Protein AF-A0A418B1S3-F1 (afdb_monomer)

Solvent-accessible surface area (backbone atoms only — not comparable to full-atom values): 30647 Å² total; per-residue (Å²): 136,88,80,86,70,78,83,89,77,89,82,91,58,56,48,49,76,51,78,49,74,59,95,94,42,30,37,37,38,40,38,38,47,41,55,54,26,76,56,85,16,30,67,51,68,42,24,42,28,67,64,32,12,62,74,69,73,47,68,64,76,55,53,83,74,61,44,93,49,34,58,40,16,56,63,30,40,48,66,65,37,50,54,45,34,52,50,41,44,49,49,24,54,52,18,51,56,52,48,57,52,51,48,60,69,54,83,49,76,37,31,34,39,39,35,46,49,45,65,86,81,29,39,52,85,90,66,40,62,61,58,58,48,39,69,75,43,62,35,43,37,35,41,18,30,64,66,65,46,76,47,79,48,72,46,98,87,63,31,35,38,36,37,59,14,63,82,65,86,84,68,68,87,62,71,96,81,60,83,79,78,73,69,59,90,82,48,72,62,54,29,48,49,76,45,23,37,54,55,38,32,54,43,50,32,54,50,25,64,74,66,61,60,82,58,45,78,43,28,26,48,83,31,78,61,48,25,43,16,76,78,33,30,69,57,51,44,42,62,72,43,51,64,48,50,52,44,82,56,38,39,76,40,38,30,46,38,37,62,20,36,22,21,50,8,34,53,20,35,57,24,58,44,28,81,99,56,49,34,82,52,91,46,61,69,52,42,56,50,29,45,49,46,22,47,44,40,60,40,69,45,74,38,92,43,83,47,19,55,39,34,91,54,57,50,47,78,49,79,47,76,58,97,91,30,31,40,32,39,40,30,33,34,41,42,51,22,65,56,74,12,29,57,40,32,35,22,17,23,67,39,35,18,71,78,71,71,46,66,70,74,60,55,76,73,63,47,88,47,35,62,45,12,43,71,31,38,49,67,55,29,50,52,45,35,53,54,42,41,50,42,26,54,48,20,56,52,53,51,43,53,53,35,68,72,54,82,56,67,39,34,32,38,38,18,13,56,50,48,85,84,25,34,51,76,70,61,24,47,55,54,49,47,42,37,63,74,37,52,31,51,35,40,37,17,15,78,59,26,20,46,38,35,30,41,31,81,68,24,31,32,40,34,41,54,23,12,50,28,91,53,74,44,40,87,69,84,82,50,71,79,90,51,41,34,52,77,46,50,64,34,67,44,34,54,36,46,73,46,79,48,78,54,88,55,35,41,36,45,31,36,36,24,36,21,86,64,46,41,67,34,28,93,40,69,86,63,38,41,86,45,57,77,30,68,31,40,29,37,36,40,36,67,56,19,72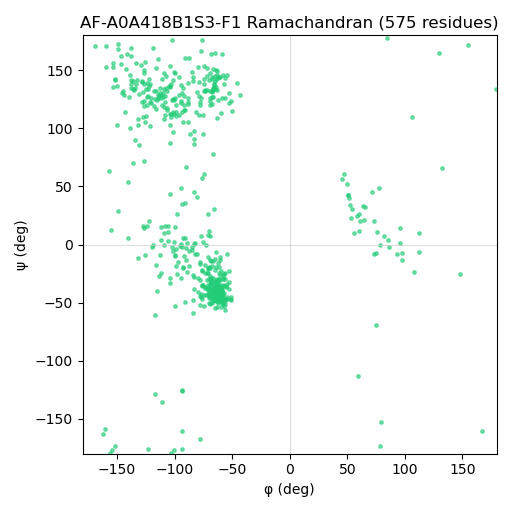,82,38,81,47,46,73,41,93,74,43,41,62,60,74,58,23,52,76,75,67,90,78,87,80,82,76,84,81,79,83,130

pLDDT: mean 86.01, std 16.71, range [24.7, 98.94]

Structure (mmCIF, N/CA/C/O backbone):
data_AF-A0A418B1S3-F1
#
_entry.id   AF-A0A418B1S3-F1
#
loop_
_atom_site.group_PDB
_atom_site.id
_atom_site.type_symbol
_atom_site.label_atom_id
_atom_site.label_alt_id
_atom_site.label_comp_id
_atom_site.label_asym_id
_atom_site.label_entity_id
_atom_site.label_seq_id
_atom_site.pdbx_PDB_ins_code
_atom_site.Cartn_x
_atom_site.Cartn_y
_atom_site.Cartn_z
_atom_site.occupancy
_atom_site.B_iso_or_equiv
_atom_site.auth_seq_id
_atom_site.auth_comp_id
_atom_site.auth_asym_id
_atom_site.auth_atom_id
_atom_site.pdbx_PDB_model_num
ATOM 1 N N . MET A 1 1 ? -13.939 -32.930 -26.003 1.00 35.38 1 MET A N 1
ATOM 2 C CA . MET A 1 1 ? -13.667 -31.623 -25.371 1.00 35.38 1 MET A CA 1
ATOM 3 C C . MET A 1 1 ? -12.279 -31.192 -25.834 1.00 35.38 1 MET A C 1
ATOM 5 O O . MET A 1 1 ? -11.296 -31.741 -25.361 1.00 35.38 1 MET A O 1
ATOM 9 N N . HIS A 1 2 ? -12.193 -30.362 -26.878 1.00 29.70 2 HIS A N 1
ATOM 10 C CA . HIS A 1 2 ? -10.916 -29.920 -27.451 1.00 29.70 2 HIS A CA 1
ATOM 11 C C . HIS A 1 2 ? -10.320 -28.805 -26.584 1.00 29.70 2 HIS A C 1
ATOM 13 O O . HIS A 1 2 ? -10.861 -27.706 -26.534 1.00 29.70 2 HIS A O 1
ATOM 19 N 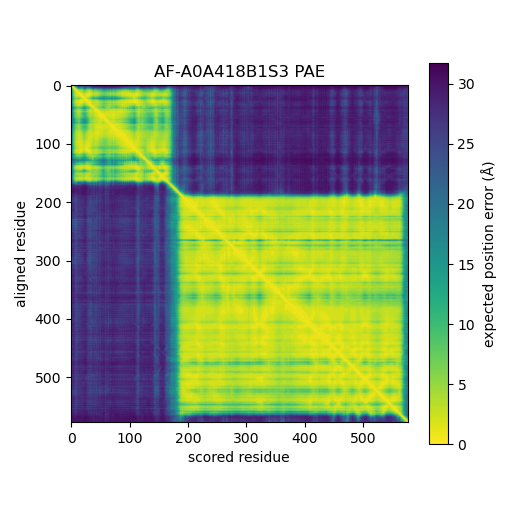N . LEU A 1 3 ? -9.210 -29.095 -25.905 1.00 38.97 3 LEU A N 1
ATOM 20 C CA . LEU A 1 3 ? -8.346 -28.093 -25.286 1.00 38.97 3 LEU A CA 1
ATOM 21 C C . LEU A 1 3 ? -7.400 -27.552 -26.364 1.00 38.97 3 LEU A C 1
ATOM 23 O O . LEU A 1 3 ? -6.381 -28.170 -26.655 1.00 38.97 3 LEU A O 1
ATOM 27 N N . THR A 1 4 ? -7.706 -26.405 -26.965 1.00 45.50 4 THR A N 1
ATOM 28 C CA . THR A 1 4 ? -6.706 -25.634 -27.723 1.00 45.50 4 THR A CA 1
ATOM 29 C C . THR A 1 4 ? -6.016 -24.656 -26.775 1.00 45.50 4 THR A C 1
ATOM 31 O O . THR A 1 4 ? -6.210 -23.444 -26.851 1.00 45.50 4 THR A O 1
ATOM 34 N N . GLY A 1 5 ? -5.250 -25.190 -25.824 1.00 42.31 5 GLY A N 1
ATOM 35 C CA . GLY A 1 5 ? -4.327 -24.395 -25.018 1.00 42.31 5 GLY A CA 1
ATOM 36 C C . GLY A 1 5 ? -3.081 -24.097 -25.846 1.00 42.31 5 GLY A C 1
ATOM 37 O O . GLY A 1 5 ? -2.436 -25.022 -26.335 1.00 42.31 5 GLY A O 1
ATOM 38 N N . ARG A 1 6 ? -2.734 -22.819 -26.033 1.00 52.69 6 ARG A N 1
ATOM 39 C CA . ARG A 1 6 ? -1.417 -22.460 -26.579 1.00 52.69 6 ARG A CA 1
ATOM 40 C C . ARG A 1 6 ? -0.350 -23.031 -25.643 1.00 52.69 6 ARG A C 1
ATOM 42 O O . ARG A 1 6 ? -0.403 -22.782 -24.439 1.00 52.69 6 ARG A O 1
ATOM 49 N N . VAL A 1 7 ? 0.587 -23.801 -26.191 1.00 55.94 7 VAL A N 1
ATOM 50 C CA . VAL A 1 7 ? 1.752 -24.314 -25.460 1.00 55.94 7 VAL A CA 1
ATOM 51 C C . VAL A 1 7 ? 2.545 -23.109 -24.946 1.00 55.94 7 VAL A C 1
ATOM 53 O O . VAL A 1 7 ? 3.051 -22.328 -25.745 1.00 55.94 7 VAL A O 1
ATOM 56 N N . ARG A 1 8 ? 2.586 -22.918 -23.621 1.00 59.59 8 ARG A N 1
ATOM 57 C CA . ARG A 1 8 ? 3.273 -21.785 -22.968 1.00 59.59 8 ARG A CA 1
ATOM 58 C C . ARG A 1 8 ? 4.754 -22.052 -22.681 1.00 59.59 8 ARG A C 1
ATOM 60 O O . ARG A 1 8 ? 5.495 -21.105 -22.474 1.00 59.59 8 ARG A O 1
ATOM 67 N N . TRP A 1 9 ? 5.171 -23.318 -22.682 1.00 69.06 9 TRP A N 1
ATOM 68 C CA . TRP A 1 9 ? 6.545 -23.745 -22.411 1.00 69.06 9 TRP A CA 1
ATOM 69 C C . TRP A 1 9 ? 7.106 -24.517 -23.598 1.00 69.06 9 TRP A C 1
ATOM 71 O O . TRP A 1 9 ? 6.534 -25.527 -24.008 1.00 69.06 9 TRP A O 1
ATOM 81 N N . VAL A 1 10 ? 8.221 -24.039 -24.146 1.00 71.00 10 VAL A N 1
ATOM 82 C CA . VAL A 1 10 ? 8.888 -24.637 -25.303 1.00 71.00 10 VAL A CA 1
ATOM 83 C C . VAL A 1 10 ? 10.375 -24.773 -24.987 1.00 71.00 10 VAL A C 1
ATOM 85 O O . VAL A 1 10 ? 11.113 -23.801 -25.020 1.00 71.00 10 VAL A O 1
ATOM 88 N N . LEU A 1 11 ? 10.803 -25.993 -24.674 1.00 81.69 11 LEU A N 1
ATOM 89 C CA . LEU A 1 11 ? 12.201 -26.419 -24.630 1.00 81.69 11 LEU A CA 1
ATOM 90 C C . LEU A 1 11 ? 12.220 -27.817 -25.247 1.00 81.69 11 LEU A C 1
ATOM 92 O O . LEU A 1 11 ? 11.751 -28.771 -24.630 1.00 81.69 11 LEU A O 1
ATOM 96 N N . ARG A 1 12 ? 12.609 -27.908 -26.521 1.00 83.56 12 ARG A N 1
ATOM 97 C CA . ARG A 1 12 ? 12.376 -29.120 -27.330 1.00 83.56 12 ARG A CA 1
ATOM 98 C C . ARG A 1 12 ? 13.558 -30.083 -27.329 1.00 83.56 12 ARG A C 1
ATOM 100 O O . ARG A 1 12 ? 13.355 -31.274 -27.528 1.00 83.56 12 ARG A O 1
ATOM 107 N N . ASP A 1 13 ? 14.760 -29.547 -27.164 1.00 87.19 13 ASP A N 1
ATOM 108 C CA . ASP A 1 13 ? 16.037 -30.249 -27.283 1.00 87.19 13 ASP A CA 1
ATOM 109 C C . ASP A 1 13 ? 17.158 -29.325 -26.756 1.00 87.19 13 ASP A C 1
ATOM 111 O O . ASP A 1 13 ? 16.921 -28.131 -26.546 1.00 87.19 13 ASP A O 1
ATOM 115 N N . HIS A 1 14 ? 18.381 -29.841 -26.605 1.00 85.56 14 HIS A N 1
ATOM 116 C CA . HIS A 1 14 ? 19.587 -29.053 -26.298 1.00 85.56 14 HIS A CA 1
ATOM 117 C C . HIS A 1 14 ? 19.960 -28.070 -27.426 1.00 85.56 14 HIS A C 1
ATOM 119 O O . HIS A 1 14 ? 20.775 -27.168 -27.232 1.00 85.56 14 HIS A O 1
ATOM 125 N N . TYR A 1 15 ? 19.337 -28.219 -28.599 1.00 92.00 15 TYR A N 1
ATOM 126 C CA . TYR A 1 15 ? 19.329 -27.227 -29.664 1.00 92.00 15 TYR A CA 1
ATOM 127 C C . TYR A 1 15 ? 18.011 -27.224 -30.435 1.00 92.00 15 TYR A C 1
ATOM 129 O O . TYR A 1 15 ? 17.570 -28.261 -30.936 1.00 92.00 15 TYR A O 1
ATOM 137 N N . TYR A 1 16 ? 17.412 -26.050 -30.624 1.00 93.69 16 TYR A N 1
ATOM 138 C CA . TYR A 1 16 ? 16.262 -25.898 -31.514 1.00 93.69 16 TYR A CA 1
ATOM 139 C C . TYR A 1 16 ? 16.145 -24.477 -32.067 1.00 93.69 16 TYR A C 1
ATOM 141 O O . TYR A 1 16 ? 16.609 -23.507 -31.467 1.00 93.69 16 TYR A O 1
ATOM 149 N N . VAL A 1 17 ? 15.481 -24.362 -33.219 1.00 93.50 17 VAL A N 1
ATOM 150 C CA . VAL A 1 17 ? 15.200 -23.079 -33.871 1.00 93.50 17 VAL A CA 1
ATOM 151 C C . VAL A 1 17 ? 13.710 -22.797 -33.816 1.00 93.50 17 VAL A C 1
ATOM 153 O O . VAL A 1 17 ? 12.908 -23.633 -34.240 1.00 93.50 17 VAL A O 1
ATOM 156 N N . ASP A 1 18 ? 13.346 -21.610 -33.351 1.00 93.00 18 ASP A N 1
ATOM 157 C CA . ASP A 1 18 ? 12.011 -21.062 -33.561 1.00 93.00 18 ASP A CA 1
ATOM 158 C C . ASP A 1 18 ? 12.063 -19.990 -34.641 1.00 93.00 18 ASP A C 1
ATOM 160 O O . ASP A 1 18 ? 12.964 -19.156 -34.681 1.00 93.00 18 ASP A O 1
ATOM 164 N N . ARG A 1 19 ? 11.091 -20.044 -35.550 1.00 93.12 19 ARG A N 1
ATOM 165 C CA . ARG A 1 19 ? 11.013 -19.144 -36.699 1.00 93.12 19 ARG A CA 1
ATOM 166 C C . ARG A 1 19 ? 9.710 -18.381 -36.643 1.00 93.12 19 ARG A C 1
ATOM 168 O O . ARG A 1 19 ? 8.637 -18.981 -36.560 1.00 93.12 19 ARG A O 1
ATOM 175 N N . VAL A 1 20 ? 9.805 -17.062 -36.702 1.00 89.75 20 VAL A N 1
ATOM 176 C CA . VAL A 1 20 ? 8.661 -16.156 -36.642 1.00 89.75 20 VAL A CA 1
ATOM 177 C C . VAL A 1 20 ? 8.690 -15.274 -37.877 1.00 89.75 20 VAL A C 1
ATOM 179 O O . VAL A 1 20 ? 9.692 -14.631 -38.156 1.00 89.75 20 VAL A O 1
ATOM 182 N N . ALA A 1 21 ? 7.591 -15.222 -38.626 1.00 91.31 21 ALA A N 1
ATOM 183 C CA . ALA A 1 21 ? 7.465 -14.338 -39.778 1.00 91.31 21 ALA A CA 1
ATOM 184 C C . ALA A 1 21 ? 6.146 -13.568 -39.714 1.00 91.31 21 ALA A C 1
ATOM 186 O O . ALA A 1 21 ? 5.081 -14.161 -39.526 1.00 91.31 21 ALA A O 1
ATOM 187 N N . LYS A 1 22 ? 6.209 -12.242 -39.864 1.00 85.12 22 LYS A N 1
ATOM 188 C CA . LYS A 1 22 ? 5.031 -11.369 -39.873 1.00 85.12 22 LYS A CA 1
ATOM 189 C C . LYS A 1 22 ? 5.314 -10.101 -40.680 1.00 85.12 22 LYS A C 1
ATOM 191 O O . LYS A 1 22 ? 6.369 -9.500 -40.533 1.00 85.12 22 LYS A O 1
ATOM 196 N N . HIS A 1 23 ? 4.365 -9.692 -41.524 1.00 87.81 23 HIS A N 1
ATOM 197 C CA . HIS A 1 23 ? 4.427 -8.447 -42.313 1.00 87.81 23 HIS A CA 1
ATOM 198 C C . HIS A 1 23 ? 5.736 -8.240 -43.105 1.00 87.81 23 HIS A C 1
ATOM 200 O O . HIS A 1 23 ? 6.284 -7.144 -43.133 1.00 87.81 23 HIS A O 1
ATOM 206 N N . GLY A 1 24 ? 6.257 -9.295 -43.742 1.00 87.31 24 GLY A N 1
ATOM 207 C CA . GLY A 1 24 ? 7.485 -9.214 -44.549 1.00 87.31 24 GLY A CA 1
ATOM 208 C C . GLY A 1 24 ? 8.793 -9.202 -43.746 1.00 87.31 24 GLY A C 1
ATOM 209 O O . GLY A 1 24 ? 9.862 -9.199 -44.346 1.00 87.31 24 GLY A O 1
ATOM 210 N N . MET A 1 25 ? 8.722 -9.256 -42.414 1.00 90.06 25 MET A N 1
ATOM 211 C CA . MET A 1 25 ? 9.864 -9.454 -41.523 1.00 90.06 25 MET A CA 1
ATOM 212 C C . MET A 1 25 ? 9.908 -10.911 -41.050 1.00 90.06 25 MET A C 1
ATOM 214 O O . MET A 1 25 ? 8.867 -11.514 -40.773 1.00 90.06 25 MET A O 1
ATOM 218 N N . SER A 1 26 ? 11.112 -11.472 -40.952 1.00 96.12 26 SER A N 1
ATOM 219 C CA . SER A 1 26 ? 11.355 -12.806 -40.396 1.00 96.12 26 SER A CA 1
ATOM 220 C C . SER A 1 26 ? 12.436 -12.773 -39.320 1.00 96.12 26 SER A C 1
ATOM 222 O O . SER A 1 26 ? 13.431 -12.063 -39.447 1.00 96.12 26 SER A O 1
ATOM 224 N N . VAL A 1 27 ? 12.234 -13.549 -38.262 1.00 95.88 27 VAL A N 1
ATOM 225 C CA . VAL A 1 27 ? 13.156 -13.711 -37.143 1.00 95.88 27 VAL A CA 1
ATOM 226 C C . VAL A 1 27 ? 13.389 -15.196 -36.935 1.00 95.88 27 VAL A C 1
ATOM 228 O O . VAL A 1 27 ? 12.438 -15.938 -36.681 1.00 95.88 27 VAL A O 1
ATOM 231 N N . ASP A 1 28 ? 14.648 -15.610 -37.007 1.00 96.81 28 ASP A N 1
ATOM 232 C CA . ASP A 1 28 ? 15.064 -16.937 -36.566 1.00 96.81 28 ASP A CA 1
ATOM 233 C C . ASP A 1 28 ? 15.729 -16.808 -35.190 1.00 96.81 28 ASP A C 1
ATOM 235 O O . ASP A 1 28 ? 16.679 -16.039 -35.021 1.00 96.81 28 ASP A O 1
ATOM 239 N N . ILE A 1 29 ? 15.216 -17.555 -34.212 1.00 94.62 29 ILE A N 1
ATOM 240 C CA . ILE A 1 29 ? 15.725 -17.633 -32.843 1.00 94.62 29 ILE A CA 1
ATOM 241 C C . ILE A 1 29 ? 16.379 -19.000 -32.661 1.00 94.62 29 ILE A C 1
ATOM 243 O O . ILE A 1 29 ? 15.705 -20.030 -32.651 1.00 94.62 29 ILE A O 1
ATOM 247 N N . PHE A 1 30 ? 17.697 -19.007 -32.520 1.00 93.44 30 PHE A N 1
ATOM 248 C CA . PHE A 1 30 ? 18.509 -20.197 -32.317 1.00 93.44 30 PHE A CA 1
ATOM 249 C C . PHE A 1 30 ? 18.747 -20.362 -30.816 1.00 93.44 30 PHE A C 1
ATOM 251 O O . PHE A 1 30 ? 19.449 -19.555 -30.209 1.00 93.44 30 PHE A O 1
ATOM 258 N N . ASN A 1 31 ? 18.166 -21.400 -30.219 1.00 92.44 31 ASN A N 1
ATOM 259 C CA . ASN A 1 31 ? 18.313 -21.712 -28.799 1.00 92.44 31 ASN A CA 1
ATOM 260 C C . ASN A 1 31 ? 19.367 -22.809 -28.636 1.00 92.44 31 ASN A C 1
ATOM 262 O O . ASN A 1 31 ? 19.195 -23.893 -29.196 1.00 92.44 31 ASN A O 1
ATOM 266 N N . LEU A 1 32 ? 20.448 -22.527 -27.906 1.00 88.62 32 LEU A N 1
ATOM 267 C CA . LEU A 1 32 ? 21.581 -23.441 -27.742 1.00 88.62 32 LEU A CA 1
ATOM 268 C C . LEU A 1 32 ? 21.855 -23.698 -26.258 1.00 88.62 32 LEU A C 1
ATOM 270 O O . LEU A 1 32 ? 21.974 -22.761 -25.466 1.00 88.62 32 LEU A O 1
ATOM 274 N N . ASP A 1 33 ? 22.051 -24.963 -25.902 1.00 86.81 33 ASP A N 1
ATOM 275 C CA . ASP A 1 33 ? 22.622 -25.352 -24.615 1.00 86.81 33 ASP A CA 1
ATOM 276 C C . ASP A 1 33 ? 24.111 -24.965 -24.533 1.00 86.81 33 ASP A C 1
ATOM 278 O O . ASP A 1 33 ? 24.917 -25.320 -25.400 1.00 86.81 33 ASP A O 1
ATOM 282 N N . THR A 1 34 ? 24.475 -24.230 -23.480 1.00 83.62 34 THR A N 1
ATOM 283 C CA . THR A 1 34 ? 25.845 -23.765 -23.222 1.00 83.62 34 THR A CA 1
ATOM 284 C C . THR A 1 34 ? 26.405 -24.231 -21.877 1.00 83.62 34 THR A C 1
ATOM 286 O O . THR A 1 34 ? 27.391 -23.675 -21.396 1.00 83.62 34 THR A O 1
ATOM 289 N N . ASN A 1 35 ? 25.838 -25.291 -21.289 1.00 81.19 35 ASN A N 1
ATOM 290 C CA . ASN A 1 35 ? 26.219 -25.814 -19.972 1.00 81.19 35 ASN A CA 1
ATOM 291 C C . ASN A 1 35 ? 27.654 -26.369 -19.890 1.00 81.19 35 ASN A C 1
ATOM 293 O O . ASN A 1 35 ? 28.120 -26.669 -18.799 1.00 81.19 35 ASN A O 1
ATOM 297 N N . HIS A 1 36 ? 28.404 -26.465 -20.993 1.00 80.00 36 HIS A N 1
ATOM 298 C CA . HIS A 1 36 ? 29.832 -26.825 -20.960 1.00 80.00 36 HIS A CA 1
ATOM 299 C C . HIS A 1 36 ? 30.759 -25.725 -20.421 1.00 80.00 36 HIS A C 1
ATOM 301 O O . HIS A 1 36 ? 31.983 -25.894 -20.463 1.00 80.00 36 HIS A O 1
ATOM 307 N N . ALA A 1 37 ? 30.202 -24.568 -20.046 1.00 75.06 37 ALA A N 1
ATOM 308 C CA . ALA A 1 37 ? 30.949 -23.392 -19.628 1.00 75.06 37 ALA A CA 1
ATOM 309 C C . ALA A 1 37 ? 32.064 -23.739 -18.628 1.00 75.06 37 ALA A C 1
ATOM 311 O O . ALA A 1 37 ? 31.890 -24.575 -17.740 1.00 75.06 37 ALA A O 1
ATOM 312 N N . ASP A 1 38 ? 33.225 -23.106 -18.800 1.00 69.69 38 ASP A N 1
ATOM 313 C CA . ASP A 1 38 ? 34.423 -23.443 -18.025 1.00 69.69 38 ASP A CA 1
ATOM 314 C C . ASP A 1 38 ? 34.287 -23.025 -16.558 1.00 69.69 38 ASP A C 1
ATOM 316 O O . ASP A 1 38 ? 34.857 -23.663 -15.677 1.00 69.69 38 ASP A O 1
ATOM 320 N N . HIS A 1 39 ? 33.519 -21.962 -16.307 1.00 64.44 39 HIS A N 1
ATOM 321 C CA . HIS A 1 39 ? 33.151 -21.505 -14.972 1.00 64.44 39 HIS A CA 1
ATOM 322 C C . HIS A 1 39 ? 31.664 -21.768 -14.764 1.00 64.44 39 HIS A C 1
ATOM 324 O O . HIS A 1 39 ? 30.853 -21.411 -15.619 1.00 64.44 39 HIS A O 1
ATOM 330 N N . HIS A 1 40 ? 31.324 -22.390 -13.637 1.00 69.81 40 HIS A N 1
ATOM 331 C CA . HIS A 1 40 ? 29.956 -22.688 -13.220 1.00 69.81 40 HIS A CA 1
ATOM 332 C C . HIS A 1 40 ? 29.117 -23.582 -14.144 1.00 69.81 40 HIS A C 1
ATOM 334 O O . HIS A 1 40 ? 27.912 -23.683 -13.941 1.00 69.81 40 HIS A O 1
ATOM 340 N N . GLY A 1 41 ? 29.720 -24.228 -15.150 1.00 75.44 41 GLY A N 1
ATOM 341 C CA . GLY A 1 41 ? 29.046 -25.121 -16.098 1.00 75.44 41 GLY A CA 1
ATOM 342 C C . GLY A 1 41 ? 29.095 -26.597 -15.692 1.00 75.44 41 GLY A C 1
ATOM 343 O O . GLY A 1 41 ? 28.700 -26.978 -14.592 1.00 75.44 41 GLY A O 1
ATOM 344 N N . ALA A 1 42 ? 29.592 -27.451 -16.591 1.00 83.50 42 ALA A N 1
ATOM 345 C CA . ALA A 1 42 ? 29.523 -28.909 -16.473 1.00 83.50 42 ALA A CA 1
ATOM 346 C C . ALA A 1 42 ? 30.129 -29.436 -15.169 1.00 83.50 42 ALA A C 1
ATOM 348 O O . ALA A 1 42 ? 29.612 -30.384 -14.585 1.00 83.50 42 ALA A O 1
ATOM 349 N N . LYS A 1 43 ? 31.201 -28.797 -14.694 1.00 82.88 43 LYS A N 1
ATOM 350 C CA . LYS A 1 43 ? 31.852 -29.133 -13.428 1.00 82.88 43 LYS A CA 1
ATOM 351 C C . LYS A 1 43 ? 30.879 -29.037 -12.248 1.00 82.88 43 LYS A C 1
ATOM 353 O O . LYS A 1 43 ? 30.761 -29.997 -11.493 1.00 82.88 43 LYS A O 1
ATOM 358 N N . ASP A 1 44 ? 30.170 -27.923 -12.111 1.00 80.88 44 ASP A N 1
ATOM 359 C CA . ASP A 1 44 ? 29.298 -27.657 -10.961 1.00 80.88 44 ASP A CA 1
ATOM 360 C C . ASP A 1 44 ? 28.059 -28.558 -11.004 1.00 80.88 44 ASP A C 1
ATOM 362 O O . ASP A 1 44 ? 27.699 -29.181 -9.999 1.00 80.88 44 ASP A O 1
ATOM 366 N N . VAL A 1 45 ? 27.472 -28.709 -12.198 1.00 84.31 45 VAL A N 1
ATOM 367 C CA . VAL A 1 45 ? 26.343 -29.618 -12.447 1.00 84.31 45 VAL A CA 1
ATOM 368 C C . VAL A 1 45 ? 26.721 -31.056 -12.097 1.00 84.31 45 VAL A C 1
ATOM 370 O O . VAL A 1 45 ? 25.984 -31.739 -11.384 1.00 84.31 45 VAL A O 1
ATOM 373 N N . CYS A 1 46 ? 27.879 -31.519 -12.572 1.00 91.00 46 CYS A N 1
ATOM 374 C CA . CYS A 1 46 ? 28.305 -32.896 -12.372 1.00 91.00 46 CYS A CA 1
ATOM 375 C C . CYS A 1 46 ? 28.802 -33.158 -10.955 1.00 91.00 46 CYS A C 1
ATOM 377 O O . CYS A 1 46 ? 28.526 -34.232 -10.443 1.00 91.00 46 CYS A O 1
ATOM 379 N N . CYS A 1 47 ? 29.466 -32.211 -10.284 1.00 90.00 47 CYS A N 1
ATOM 380 C CA . CYS A 1 47 ? 29.928 -32.419 -8.911 1.00 90.00 47 CYS A CA 1
ATOM 381 C C . CYS A 1 47 ? 28.782 -32.619 -7.912 1.00 90.00 47 CYS A C 1
ATOM 383 O O . CYS A 1 47 ? 28.967 -33.328 -6.922 1.00 90.00 47 CYS A O 1
ATOM 385 N N . GLN A 1 48 ? 27.617 -31.999 -8.148 1.00 88.62 48 GLN A N 1
ATOM 386 C CA . GLN A 1 48 ? 26.461 -32.040 -7.239 1.00 88.62 48 GLN A CA 1
ATOM 387 C C . GLN A 1 48 ? 26.843 -31.670 -5.794 1.00 88.62 48 GLN A C 1
ATOM 389 O O . GLN A 1 48 ? 26.388 -32.292 -4.827 1.00 88.62 48 GLN A O 1
ATOM 394 N N . CYS A 1 49 ? 27.713 -30.663 -5.653 1.00 85.75 49 CYS A N 1
ATOM 395 C CA . CYS A 1 49 ? 28.486 -30.469 -4.431 1.00 85.75 49 CYS A CA 1
ATOM 396 C C . CYS A 1 49 ? 27.629 -30.286 -3.179 1.00 85.75 49 CYS A C 1
ATOM 398 O O . CYS A 1 49 ? 27.851 -30.945 -2.165 1.00 85.75 49 CYS A O 1
ATOM 400 N N . PHE A 1 50 ? 26.588 -29.459 -3.263 1.00 84.00 50 PHE A N 1
ATOM 401 C CA . PHE A 1 50 ? 25.689 -29.214 -2.137 1.00 84.00 50 PHE A CA 1
ATOM 402 C C . PHE A 1 50 ? 24.976 -30.487 -1.661 1.00 84.00 50 PHE A C 1
ATOM 404 O O . PHE A 1 50 ? 24.824 -30.696 -0.457 1.00 84.00 50 PHE A O 1
ATOM 411 N N . GLY A 1 51 ? 24.605 -31.383 -2.583 1.00 86.00 51 GLY A N 1
ATOM 412 C CA . GLY A 1 51 ? 23.970 -32.658 -2.247 1.00 86.00 51 GLY A CA 1
ATOM 413 C C . GLY A 1 51 ? 24.915 -33.610 -1.510 1.00 86.00 51 GLY A C 1
ATOM 414 O O . GLY A 1 51 ? 24.538 -34.212 -0.504 1.00 86.00 51 GLY A O 1
ATOM 415 N N . TYR A 1 52 ? 26.163 -33.718 -1.967 1.00 86.81 52 TYR A N 1
ATOM 416 C CA . TYR A 1 52 ? 27.165 -34.580 -1.334 1.00 86.81 52 TYR A CA 1
ATOM 417 C C . TYR A 1 52 ? 27.735 -33.981 -0.043 1.00 86.81 52 TYR A C 1
ATOM 419 O O . TYR A 1 52 ? 27.961 -34.716 0.918 1.00 86.81 52 TYR A O 1
ATOM 427 N N . SER A 1 53 ? 27.880 -32.658 0.026 1.00 84.94 53 SER A N 1
ATOM 428 C CA . SER A 1 53 ? 28.240 -31.942 1.251 1.00 84.94 53 SER A CA 1
ATOM 429 C C . SER A 1 53 ? 27.199 -32.186 2.352 1.00 84.94 53 SER A C 1
ATOM 431 O O . SER A 1 53 ? 27.554 -32.619 3.448 1.00 84.94 53 SER A O 1
ATOM 433 N N . ALA A 1 54 ? 25.902 -32.078 2.028 1.00 85.56 54 ALA A N 1
ATOM 434 C CA . ALA A 1 54 ? 24.817 -32.419 2.951 1.00 85.56 54 ALA A CA 1
ATOM 435 C C . ALA A 1 54 ? 24.825 -33.904 3.359 1.00 85.56 54 ALA A C 1
ATOM 437 O O . ALA A 1 54 ? 24.684 -34.225 4.539 1.00 85.56 54 ALA A O 1
ATOM 438 N N . LYS A 1 55 ? 25.040 -34.819 2.404 1.00 87.62 55 LYS A N 1
ATOM 439 C CA . LYS A 1 55 ? 25.099 -36.269 2.659 1.00 87.62 55 LYS A CA 1
ATOM 440 C C . LYS A 1 55 ? 26.205 -36.661 3.644 1.00 87.62 55 LYS A C 1
ATOM 442 O O . LYS A 1 55 ? 26.009 -37.583 4.433 1.00 87.62 55 LYS A O 1
ATOM 447 N N . PHE A 1 56 ? 27.358 -35.999 3.581 1.00 86.62 56 PHE A N 1
ATOM 448 C CA . PHE A 1 56 ? 28.523 -36.312 4.414 1.00 86.62 56 PHE A CA 1
ATOM 449 C C . PHE A 1 56 ? 28.696 -35.385 5.625 1.00 86.62 56 PHE A C 1
ATOM 451 O O . PHE A 1 56 ? 29.661 -35.548 6.369 1.00 86.62 56 PHE A O 1
ATOM 458 N N . GLY A 1 57 ? 27.779 -34.437 5.844 1.00 87.00 57 GLY A N 1
ATOM 459 C CA . GLY A 1 57 ? 27.875 -33.467 6.939 1.00 87.00 57 GLY A CA 1
ATOM 460 C C . GLY A 1 57 ? 29.086 -32.537 6.815 1.00 87.00 57 GLY A C 1
ATOM 461 O O . GLY A 1 57 ? 29.691 -32.176 7.822 1.00 87.00 57 GLY A O 1
ATOM 462 N N . LEU A 1 58 ? 29.475 -32.200 5.584 1.00 81.62 58 LEU A N 1
ATOM 463 C CA . LEU A 1 58 ? 30.615 -31.336 5.289 1.00 81.62 58 LEU A CA 1
ATOM 464 C C . LEU A 1 58 ? 30.171 -29.869 5.203 1.00 81.62 58 LEU A C 1
ATOM 466 O O . LEU A 1 58 ? 28.992 -29.561 5.034 1.00 81.62 58 LEU A O 1
ATOM 470 N N . ASN A 1 59 ? 31.123 -28.945 5.346 1.00 82.44 59 ASN A N 1
ATOM 471 C CA . ASN A 1 59 ? 30.837 -27.522 5.188 1.00 82.44 59 ASN A CA 1
ATOM 472 C C . ASN A 1 59 ? 30.526 -27.217 3.711 1.00 82.44 59 ASN A C 1
ATOM 474 O O . ASN A 1 59 ? 31.271 -27.624 2.818 1.00 82.44 59 ASN A O 1
ATOM 478 N N . GLN A 1 60 ? 29.439 -26.493 3.446 1.00 78.81 60 GLN A N 1
ATOM 479 C CA . GLN A 1 60 ? 29.037 -26.108 2.091 1.00 78.81 60 GLN A CA 1
ATOM 480 C C . GLN A 1 60 ? 29.985 -25.091 1.448 1.00 78.81 60 GLN A C 1
ATOM 482 O O . GLN A 1 60 ? 30.053 -25.049 0.226 1.00 78.81 60 GLN A O 1
ATOM 487 N N . SER A 1 61 ? 30.791 -24.359 2.228 1.00 80.69 61 SER A N 1
ATOM 488 C CA . SER A 1 61 ? 31.839 -23.479 1.681 1.00 80.69 61 SER A CA 1
ATOM 489 C C . SER A 1 61 ? 32.916 -24.241 0.900 1.00 80.69 61 SER A C 1
ATOM 491 O O . SER A 1 61 ? 33.673 -23.655 0.139 1.00 80.69 61 SER A O 1
ATOM 493 N N . LEU A 1 62 ? 33.002 -25.566 1.063 1.00 79.44 62 LEU A N 1
ATOM 494 C CA . LEU A 1 62 ? 33.872 -26.410 0.241 1.00 79.44 62 LEU A CA 1
ATOM 495 C C . LEU A 1 62 ? 33.399 -26.492 -1.219 1.00 79.44 62 LEU A C 1
ATOM 497 O O . LEU A 1 62 ? 34.153 -26.956 -2.068 1.00 79.44 62 LEU A O 1
ATOM 501 N N . CYS A 1 63 ? 32.168 -26.064 -1.515 1.00 80.44 63 CYS A N 1
ATOM 502 C CA . CYS A 1 63 ? 31.623 -26.056 -2.868 1.00 80.44 63 CYS A CA 1
ATOM 503 C C . CYS A 1 63 ? 32.125 -24.906 -3.736 1.00 80.44 63 CYS A C 1
ATOM 505 O O . CYS A 1 63 ? 32.043 -25.034 -4.955 1.00 80.44 63 CYS A O 1
ATOM 507 N N . ASP A 1 64 ? 32.697 -23.856 -3.142 1.00 76.38 64 ASP A N 1
ATOM 508 C CA . ASP A 1 64 ? 33.242 -22.717 -3.890 1.00 76.38 64 ASP A CA 1
ATOM 509 C C . ASP A 1 64 ? 34.432 -23.139 -4.771 1.00 76.38 64 ASP A C 1
ATOM 511 O O . ASP A 1 64 ? 34.592 -22.650 -5.886 1.00 76.38 64 ASP A O 1
ATOM 515 N N . ASP A 1 65 ? 35.213 -24.122 -4.305 1.00 79.44 65 ASP A N 1
ATOM 516 C CA . ASP A 1 65 ? 36.422 -24.615 -4.973 1.00 79.44 65 ASP A CA 1
ATOM 517 C C . ASP A 1 65 ? 36.428 -26.136 -5.196 1.00 79.44 65 ASP A C 1
ATOM 519 O O . ASP A 1 65 ? 37.477 -26.698 -5.519 1.00 79.44 65 ASP A O 1
ATOM 523 N N . ALA A 1 66 ? 35.284 -26.819 -5.056 1.00 84.06 66 ALA A N 1
ATOM 524 C CA . ALA A 1 66 ? 35.196 -28.277 -5.175 1.00 84.06 66 ALA A CA 1
ATOM 525 C C . ALA A 1 66 ? 35.810 -28.773 -6.490 1.00 84.06 66 ALA A C 1
ATOM 527 O O . ALA A 1 66 ? 35.501 -28.264 -7.566 1.00 84.06 66 ALA A O 1
ATOM 528 N N . GLN A 1 67 ? 36.678 -29.777 -6.428 1.00 88.75 67 GLN A N 1
ATOM 529 C CA . GLN A 1 67 ? 37.366 -30.353 -7.576 1.00 88.75 67 GLN A CA 1
ATOM 530 C C . GLN A 1 67 ? 36.938 -31.799 -7.825 1.00 88.75 67 GLN A C 1
ATOM 532 O O . GLN A 1 67 ? 36.454 -32.521 -6.954 1.00 88.75 67 GLN A O 1
ATOM 537 N N . ARG A 1 68 ? 37.169 -32.245 -9.060 1.00 92.06 68 ARG A N 1
ATOM 538 C CA . ARG A 1 68 ? 37.081 -33.652 -9.453 1.00 92.06 68 ARG A CA 1
ATOM 539 C C . ARG A 1 68 ? 37.903 -34.523 -8.494 1.00 92.06 68 ARG A C 1
ATOM 541 O O . ARG A 1 68 ? 39.113 -34.341 -8.390 1.00 92.06 68 ARG A O 1
ATOM 548 N N . GLY A 1 69 ? 37.259 -35.511 -7.875 1.00 91.25 69 GLY A N 1
ATOM 549 C CA . GLY A 1 69 ? 37.886 -36.424 -6.913 1.00 91.25 69 GLY A CA 1
ATOM 550 C C . GLY A 1 69 ? 37.761 -35.990 -5.451 1.00 91.25 69 GLY A C 1
ATOM 551 O O . GLY A 1 69 ? 38.052 -36.793 -4.565 1.00 91.25 69 GLY A O 1
ATOM 552 N N . ASP A 1 70 ? 37.269 -34.779 -5.180 1.00 92.88 70 ASP A N 1
ATOM 553 C CA . ASP A 1 70 ? 36.943 -34.367 -3.818 1.00 92.88 70 ASP A CA 1
ATOM 554 C C . ASP A 1 70 ? 35.724 -35.126 -3.298 1.00 92.88 70 ASP A C 1
ATOM 556 O O . ASP A 1 70 ? 34.779 -35.406 -4.032 1.00 92.88 70 ASP A O 1
ATOM 560 N N . LEU A 1 71 ? 35.688 -35.386 -1.990 1.00 91.19 71 LEU A N 1
ATOM 561 C CA . LEU A 1 71 ? 34.558 -36.069 -1.351 1.00 91.19 71 LEU A CA 1
ATOM 562 C C . LEU A 1 71 ? 33.236 -35.296 -1.509 1.00 91.19 71 LEU A C 1
ATOM 564 O O . LEU A 1 71 ? 32.166 -35.895 -1.593 1.00 91.19 71 LEU A O 1
ATOM 568 N N . VAL A 1 72 ? 33.306 -33.966 -1.582 1.00 89.75 72 VAL A N 1
ATOM 569 C CA . VAL A 1 72 ? 32.140 -33.118 -1.851 1.00 89.75 72 VAL A CA 1
ATOM 570 C C . VAL A 1 72 ? 31.683 -33.186 -3.310 1.00 89.75 72 VAL A C 1
ATOM 572 O O . VAL A 1 72 ? 30.546 -32.848 -3.583 1.00 89.75 72 VAL A O 1
ATOM 575 N N . CYS A 1 73 ? 32.507 -33.661 -4.246 1.00 91.62 73 CYS A N 1
ATOM 576 C CA . CYS A 1 73 ? 32.176 -33.782 -5.664 1.00 91.62 73 CYS A CA 1
ATOM 577 C C . CYS A 1 73 ? 31.889 -35.253 -6.003 1.00 91.62 73 CYS A C 1
ATOM 579 O O . CYS A 1 73 ? 32.801 -36.072 -6.105 1.00 91.62 73 CYS A O 1
ATOM 581 N N . LEU A 1 74 ? 30.611 -35.615 -6.135 1.00 92.56 74 LEU A N 1
ATOM 582 C CA . LEU A 1 74 ? 30.160 -36.994 -6.380 1.00 92.56 74 LEU A CA 1
ATOM 583 C C . LEU A 1 74 ? 30.688 -38.054 -5.394 1.00 92.56 74 LEU A C 1
ATOM 585 O O . LEU A 1 74 ? 30.712 -39.246 -5.701 1.00 92.56 74 LEU A O 1
ATOM 589 N N . GLY A 1 75 ? 31.097 -37.657 -4.186 1.00 91.38 75 GLY A N 1
ATOM 590 C CA . GLY A 1 75 ? 31.688 -38.586 -3.223 1.00 91.38 75 GLY A CA 1
ATOM 591 C C . GLY A 1 75 ? 33.106 -39.028 -3.575 1.00 91.38 75 GLY A C 1
ATOM 592 O O . GLY A 1 75 ? 33.544 -40.062 -3.078 1.00 91.38 75 GLY A O 1
ATOM 593 N N . GLY A 1 76 ? 33.807 -38.274 -4.424 1.00 94.12 76 GLY A N 1
ATOM 594 C CA . GLY A 1 76 ? 35.130 -38.618 -4.936 1.00 94.12 76 GLY A CA 1
ATOM 595 C C . GLY A 1 76 ? 35.108 -39.593 -6.116 1.00 94.12 76 GLY A C 1
ATOM 596 O O . GLY A 1 76 ? 36.170 -40.049 -6.542 1.00 94.12 76 GLY A O 1
ATOM 597 N N . ASP A 1 77 ? 33.930 -39.923 -6.662 1.00 96.06 77 ASP A N 1
ATOM 598 C CA . ASP A 1 77 ? 33.813 -40.806 -7.824 1.00 96.06 77 ASP A CA 1
ATOM 599 C C . ASP A 1 77 ? 34.206 -40.077 -9.113 1.00 96.06 77 ASP A C 1
ATOM 601 O O . ASP A 1 77 ? 33.429 -39.379 -9.768 1.00 96.06 77 ASP A O 1
ATOM 605 N N . VAL A 1 78 ? 35.470 -40.265 -9.464 1.00 96.06 78 VAL A N 1
ATOM 606 C CA . VAL A 1 78 ? 36.094 -39.677 -10.639 1.00 96.06 78 VAL A CA 1
ATOM 607 C C . VAL A 1 78 ? 35.490 -40.192 -11.950 1.00 96.06 78 VAL A C 1
ATOM 609 O O . VAL A 1 78 ? 35.346 -39.412 -12.889 1.00 96.06 78 VAL A O 1
ATOM 612 N N . ALA A 1 79 ? 35.135 -41.476 -12.031 1.00 95.50 79 ALA A N 1
ATOM 613 C CA . ALA A 1 79 ? 34.613 -42.056 -13.266 1.00 95.50 79 ALA A CA 1
ATOM 614 C C . ALA A 1 79 ? 33.211 -41.513 -13.562 1.00 95.50 79 ALA A C 1
ATOM 616 O O . ALA A 1 79 ? 32.938 -41.077 -14.678 1.00 95.50 79 ALA A O 1
ATOM 617 N N . MET A 1 80 ? 32.359 -41.446 -12.535 1.00 94.12 80 MET A N 1
ATOM 618 C CA . MET A 1 80 ? 31.018 -40.876 -12.655 1.00 94.12 80 MET A CA 1
ATOM 619 C C . MET A 1 80 ? 31.060 -39.381 -13.002 1.00 94.12 80 MET A C 1
ATOM 621 O O . MET A 1 80 ? 30.251 -38.906 -13.803 1.00 94.12 80 MET A O 1
ATOM 625 N N . PHE A 1 81 ? 32.026 -38.641 -12.445 1.00 94.31 81 PHE A N 1
ATOM 626 C CA . PHE A 1 81 ? 32.247 -37.240 -12.800 1.00 94.31 81 PHE A CA 1
ATOM 627 C C . PHE A 1 81 ? 32.625 -37.085 -14.277 1.00 94.31 81 PHE A C 1
ATOM 629 O O . PHE A 1 81 ? 32.001 -36.299 -14.991 1.00 94.31 81 PHE A O 1
ATOM 636 N N . ASP A 1 82 ? 33.608 -37.856 -14.746 1.00 93.62 82 ASP A N 1
ATOM 637 C CA . ASP A 1 82 ? 34.097 -37.779 -16.125 1.00 93.62 82 ASP A CA 1
ATOM 638 C C . ASP A 1 82 ? 33.017 -38.168 -17.142 1.00 93.62 82 ASP A C 1
ATOM 640 O O . ASP A 1 82 ? 32.871 -37.499 -18.165 1.00 93.62 82 ASP A O 1
ATOM 644 N N . GLU A 1 83 ? 32.221 -39.202 -16.856 1.00 95.06 83 GLU A N 1
ATOM 645 C CA . GLU A 1 83 ? 31.100 -39.607 -17.710 1.00 95.06 83 GLU A CA 1
ATOM 646 C C . GLU A 1 83 ? 30.024 -38.516 -17.805 1.00 95.06 83 GLU A C 1
ATOM 648 O O . GLU A 1 83 ? 29.521 -38.227 -18.897 1.00 95.06 83 GLU A O 1
ATOM 653 N N . CYS A 1 84 ? 29.700 -37.863 -16.685 1.00 93.50 84 CYS A N 1
ATOM 654 C CA . CYS A 1 84 ? 28.757 -36.747 -16.660 1.00 93.50 84 CYS A CA 1
ATOM 655 C C . CYS A 1 84 ? 29.274 -35.549 -17.471 1.00 93.50 84 CYS A C 1
ATOM 657 O O . CYS A 1 84 ? 28.560 -35.026 -18.332 1.00 93.50 84 CYS A O 1
ATOM 659 N N . VAL A 1 85 ? 30.531 -35.146 -17.258 1.00 91.94 85 VAL A N 1
ATOM 660 C CA . VAL A 1 85 ? 31.138 -34.029 -17.996 1.00 91.94 85 VAL A CA 1
ATOM 661 C C . VAL A 1 85 ? 31.205 -34.345 -19.490 1.00 91.94 85 VAL A C 1
ATOM 663 O O . VAL A 1 85 ? 30.815 -33.512 -20.307 1.00 91.94 85 VAL A O 1
ATOM 666 N N . ALA A 1 86 ? 31.605 -35.565 -19.864 1.00 92.56 86 ALA A N 1
ATOM 667 C CA . ALA A 1 86 ? 31.642 -36.001 -21.259 1.00 92.56 86 ALA A CA 1
ATOM 668 C C . ALA A 1 86 ? 30.259 -35.934 -21.929 1.00 92.56 86 ALA A C 1
ATOM 670 O O . ALA A 1 86 ? 30.153 -35.577 -23.108 1.00 92.56 86 ALA A O 1
ATOM 671 N N . LYS A 1 87 ? 29.185 -36.232 -21.188 1.00 92.19 87 LYS A N 1
ATOM 672 C CA . LYS A 1 87 ? 27.812 -36.124 -21.691 1.00 92.19 87 LYS A CA 1
ATOM 673 C C . LYS A 1 87 ? 27.423 -34.675 -21.991 1.00 92.19 87 LYS A C 1
ATOM 675 O O . LYS A 1 87 ? 26.911 -34.415 -23.081 1.00 92.19 87 LYS A O 1
ATOM 680 N N . ILE A 1 88 ? 27.700 -33.751 -21.069 1.00 90.50 88 ILE A N 1
ATOM 681 C CA . ILE A 1 88 ? 27.403 -32.320 -21.245 1.00 90.50 88 ILE A CA 1
ATOM 682 C C . ILE A 1 88 ? 28.230 -31.732 -22.395 1.00 90.50 88 ILE A C 1
ATOM 684 O O . ILE A 1 88 ? 27.681 -31.027 -23.240 1.00 90.50 88 ILE A O 1
ATOM 688 N N . GLU A 1 89 ? 29.518 -32.074 -22.492 1.00 87.50 89 GLU A N 1
ATOM 689 C CA . GLU A 1 89 ? 30.387 -31.655 -23.602 1.00 87.50 89 GLU A CA 1
ATOM 690 C C . GLU A 1 89 ? 29.877 -32.182 -24.959 1.00 87.50 89 GLU A C 1
ATOM 692 O O . GLU A 1 89 ? 29.893 -31.461 -25.959 1.00 87.50 89 GLU A O 1
ATOM 697 N N . THR A 1 90 ? 29.340 -33.408 -24.998 1.00 90.06 90 THR A N 1
ATOM 698 C CA . THR A 1 90 ? 28.731 -33.975 -26.214 1.00 90.06 90 THR A CA 1
ATOM 699 C C . THR A 1 90 ? 27.480 -33.199 -26.637 1.00 90.06 90 THR A C 1
ATOM 701 O O . THR A 1 90 ? 27.368 -32.822 -27.804 1.00 90.06 90 THR A O 1
ATOM 704 N N . TRP A 1 91 ? 26.559 -32.918 -25.705 1.00 89.44 91 TRP A N 1
ATOM 705 C CA . TRP A 1 91 ? 25.342 -32.138 -25.981 1.00 89.44 91 TRP A CA 1
ATOM 706 C C . TRP A 1 91 ? 25.653 -30.737 -26.486 1.00 89.44 91 TRP A C 1
ATOM 708 O O . TRP A 1 91 ? 25.085 -30.278 -27.477 1.00 89.44 91 TRP A O 1
ATOM 718 N N . ALA A 1 92 ? 26.608 -30.084 -25.835 1.00 85.00 92 ALA A N 1
ATOM 719 C CA . ALA A 1 92 ? 27.136 -28.814 -26.275 1.00 85.00 92 ALA A CA 1
ATOM 720 C C . ALA A 1 92 ? 27.668 -28.891 -27.711 1.00 85.00 92 ALA A C 1
ATOM 722 O O . ALA A 1 92 ? 27.233 -28.130 -28.570 1.00 85.00 92 ALA A O 1
ATOM 723 N N . SER A 1 93 ? 28.606 -29.803 -27.983 1.00 83.56 93 SER A N 1
ATOM 724 C CA . SER A 1 93 ? 29.254 -29.927 -29.294 1.00 83.56 93 SER A CA 1
ATOM 725 C C . SER A 1 93 ? 28.243 -30.150 -30.425 1.00 83.56 93 SER A C 1
ATOM 727 O O . SER A 1 93 ? 28.333 -29.519 -31.487 1.00 83.56 93 SER A O 1
ATOM 729 N N . GLU A 1 94 ? 27.236 -30.989 -30.176 1.00 87.50 94 GLU A N 1
ATOM 730 C CA . GLU A 1 94 ? 26.129 -31.215 -31.103 1.00 87.50 94 GLU A CA 1
ATOM 731 C C . GLU A 1 94 ? 25.319 -29.930 -31.334 1.00 87.50 94 GLU A C 1
ATOM 733 O O . GLU A 1 94 ? 25.095 -29.539 -32.485 1.00 87.50 94 GLU A O 1
ATOM 738 N N . SER A 1 95 ? 24.945 -29.241 -30.251 1.00 88.81 95 SER A N 1
ATOM 739 C CA . SER A 1 95 ? 24.194 -27.984 -30.287 1.00 88.81 95 SER A CA 1
ATOM 740 C C . SER A 1 95 ? 24.905 -26.913 -31.120 1.00 88.81 95 SER A C 1
ATOM 742 O O . SER A 1 95 ? 24.306 -26.334 -32.030 1.00 88.81 95 SER A O 1
ATOM 744 N N . TYR A 1 96 ? 26.214 -26.716 -30.920 1.00 82.12 96 TYR A N 1
ATOM 745 C CA . TYR A 1 96 ? 26.986 -25.754 -31.716 1.00 82.12 96 TYR A CA 1
ATOM 746 C C . TYR A 1 96 ? 27.083 -26.135 -33.180 1.00 82.12 96 TYR A C 1
ATOM 748 O O . TYR A 1 96 ? 26.970 -25.267 -34.045 1.00 82.12 96 TYR A O 1
ATOM 756 N N . THR A 1 97 ? 27.311 -27.414 -33.473 1.00 85.38 97 THR A N 1
ATOM 757 C CA . THR A 1 97 ? 27.454 -27.872 -34.857 1.00 85.38 97 THR A CA 1
ATOM 758 C C . THR A 1 97 ? 26.171 -27.601 -35.639 1.00 85.38 97 THR A C 1
ATOM 760 O O . THR A 1 97 ? 26.227 -27.053 -36.743 1.00 85.38 97 THR A O 1
ATOM 763 N N . ARG A 1 98 ? 25.016 -27.905 -35.038 1.00 89.50 98 ARG A N 1
ATOM 764 C CA . ARG A 1 98 ? 23.694 -27.652 -35.626 1.00 89.50 98 ARG A CA 1
ATOM 765 C C . ARG A 1 98 ? 23.416 -26.151 -35.747 1.00 89.50 98 ARG A C 1
ATOM 767 O O . ARG A 1 98 ? 23.071 -25.683 -36.830 1.00 89.50 98 ARG A O 1
ATOM 774 N N . ALA A 1 99 ? 23.689 -25.373 -34.700 1.00 88.62 99 ALA A N 1
ATOM 775 C CA . ALA A 1 99 ? 23.528 -23.921 -34.730 1.00 88.62 99 ALA A CA 1
ATOM 776 C C . ALA A 1 99 ? 24.364 -23.241 -35.819 1.00 88.62 99 ALA A C 1
ATOM 778 O O . ALA A 1 99 ? 23.860 -22.399 -36.558 1.00 88.62 99 ALA A O 1
ATOM 779 N N . MET A 1 100 ? 25.631 -23.628 -35.966 1.00 84.00 100 MET A N 1
ATOM 780 C CA . MET A 1 100 ? 26.520 -23.101 -37.003 1.00 84.00 100 MET A CA 1
ATOM 781 C C . MET A 1 100 ? 25.981 -23.339 -38.413 1.00 84.00 100 MET A C 1
ATOM 783 O O . MET A 1 100 ? 26.115 -22.464 -39.271 1.00 84.00 100 MET A O 1
ATOM 787 N N . GLN A 1 101 ? 25.399 -24.511 -38.661 1.00 88.06 101 GLN A N 1
ATOM 788 C CA . GLN A 1 101 ? 24.809 -24.849 -39.953 1.00 88.06 101 GLN A CA 1
ATOM 789 C C . GLN A 1 101 ? 23.547 -24.018 -40.207 1.00 88.06 101 GLN A C 1
ATOM 791 O O . GLN A 1 101 ? 23.457 -23.337 -41.231 1.00 88.06 101 GLN A O 1
ATOM 796 N N . ASP A 1 102 ? 22.625 -23.995 -39.249 1.00 92.44 102 ASP A N 1
ATOM 797 C CA . ASP A 1 102 ? 21.323 -23.349 -39.410 1.00 92.44 102 ASP A CA 1
ATOM 798 C C . ASP A 1 102 ? 21.4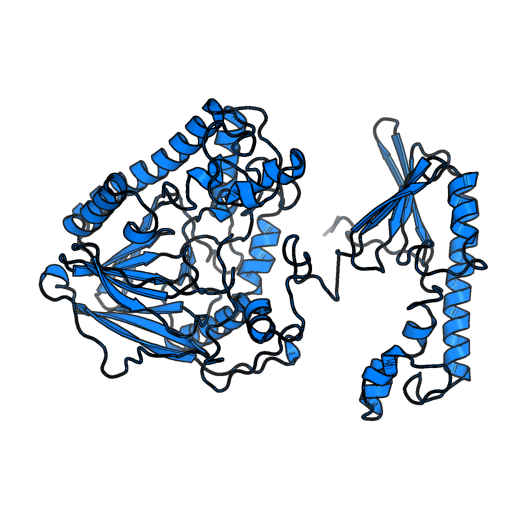21 -21.816 -39.464 1.00 92.44 102 ASP A C 1
ATOM 800 O O . ASP A 1 102 ? 20.740 -21.185 -40.272 1.00 92.44 102 ASP A O 1
ATOM 804 N N . ILE A 1 103 ? 22.307 -21.190 -38.678 1.00 90.81 103 ILE A N 1
ATOM 805 C CA . ILE A 1 103 ? 22.493 -19.726 -38.695 1.00 90.81 103 ILE A CA 1
ATOM 806 C C . ILE A 1 103 ? 23.107 -19.278 -40.028 1.00 90.81 103 ILE A C 1
ATOM 808 O O . ILE A 1 103 ? 22.705 -18.250 -40.585 1.00 90.81 103 ILE A O 1
ATOM 812 N N . LYS A 1 104 ? 24.057 -20.054 -40.573 1.00 88.12 104 LYS A N 1
ATOM 813 C CA . LYS A 1 104 ? 24.647 -19.789 -41.896 1.00 88.12 104 LYS A CA 1
ATOM 814 C C . LYS A 1 104 ? 23.637 -19.988 -43.025 1.00 88.12 104 LYS A C 1
ATOM 816 O O . LYS A 1 104 ? 23.673 -19.231 -43.990 1.00 88.12 104 LYS A O 1
ATOM 821 N N . ALA A 1 105 ? 22.746 -20.969 -42.900 1.00 91.69 105 ALA A N 1
ATOM 822 C CA . ALA A 1 105 ? 21.694 -21.232 -43.879 1.00 91.69 105 ALA A CA 1
ATOM 823 C C . ALA A 1 105 ? 20.518 -20.242 -43.795 1.00 91.69 105 ALA A C 1
ATOM 825 O O . ALA A 1 105 ? 19.792 -20.069 -44.772 1.00 91.69 105 ALA A O 1
ATOM 826 N N . SER A 1 106 ? 20.315 -19.596 -42.645 1.00 93.06 106 SER A N 1
ATOM 827 C CA . SER A 1 106 ? 19.186 -18.693 -42.427 1.00 93.06 106 SER A CA 1
ATOM 828 C C . SER A 1 106 ? 19.270 -17.426 -43.280 1.00 93.06 106 SER A C 1
ATOM 830 O O . SER A 1 106 ? 20.282 -16.719 -43.299 1.00 93.06 106 SER A O 1
ATOM 832 N N . THR A 1 107 ? 18.152 -17.106 -43.930 1.00 92.56 107 THR A N 1
ATOM 833 C CA . THR A 1 107 ? 17.921 -15.863 -44.679 1.00 92.56 107 THR A CA 1
ATOM 834 C C . THR A 1 107 ? 16.981 -14.910 -43.933 1.00 92.56 107 THR A C 1
ATOM 836 O O . THR A 1 107 ? 16.410 -14.015 -44.555 1.00 92.56 107 THR A O 1
ATOM 839 N N . ALA A 1 108 ? 16.753 -15.134 -42.633 1.00 93.94 108 ALA A N 1
ATOM 840 C CA . ALA A 1 108 ? 15.842 -14.319 -41.839 1.00 93.94 108 ALA A CA 1
ATOM 841 C C . ALA A 1 108 ? 16.315 -12.860 -41.748 1.00 93.94 108 ALA A C 1
ATOM 843 O O . ALA A 1 108 ? 17.516 -12.585 -41.757 1.00 93.94 108 ALA A O 1
ATOM 844 N N . THR A 1 109 ? 15.363 -11.930 -41.632 1.00 94.12 109 THR A N 1
ATOM 845 C CA . THR A 1 109 ? 15.634 -10.492 -41.462 1.00 94.12 109 THR A CA 1
ATOM 846 C C . THR A 1 109 ? 16.468 -10.233 -40.209 1.00 94.12 109 THR A C 1
ATOM 848 O O . THR A 1 109 ? 17.412 -9.450 -40.254 1.00 94.12 109 THR A O 1
ATOM 851 N N . PHE A 1 110 ? 16.142 -10.921 -39.113 1.00 93.94 110 PHE A N 1
ATOM 852 C CA . PHE A 1 110 ? 16.896 -10.879 -37.868 1.00 93.94 110 PHE A CA 1
ATOM 853 C C . PHE A 1 110 ? 17.261 -12.288 -37.413 1.00 93.94 110 PHE A C 1
ATOM 855 O O . PHE A 1 110 ? 16.448 -13.212 -37.469 1.00 93.94 110 PHE A O 1
ATOM 862 N N . LYS A 1 111 ? 18.493 -12.440 -36.932 1.00 94.44 111 LYS A N 1
ATOM 863 C CA . LYS A 1 111 ? 19.006 -13.696 -36.383 1.00 94.44 111 LYS A CA 1
ATOM 864 C C . LYS A 1 111 ? 19.315 -13.476 -34.914 1.00 94.44 111 LYS A C 1
ATOM 866 O O . LYS A 1 111 ? 20.177 -12.658 -34.590 1.00 94.44 111 LYS A O 1
ATOM 871 N N . ILE A 1 112 ? 18.608 -14.183 -34.045 1.00 94.25 112 ILE A N 1
ATOM 872 C CA . ILE A 1 112 ? 18.743 -14.066 -32.596 1.00 94.25 112 ILE A CA 1
ATOM 873 C C . ILE A 1 112 ? 19.318 -15.362 -32.052 1.00 94.25 112 ILE A C 1
ATOM 875 O O . ILE A 1 112 ? 18.811 -16.437 -32.351 1.00 94.25 112 ILE A O 1
ATOM 879 N N . VAL A 1 113 ? 20.356 -15.268 -31.233 1.00 91.44 113 VAL A N 1
ATOM 880 C CA . VAL A 1 113 ? 20.886 -16.411 -30.489 1.00 91.44 113 VAL A CA 1
ATOM 881 C C . VAL A 1 113 ? 20.465 -16.290 -29.028 1.00 91.44 113 VAL A C 1
ATOM 883 O O . VAL A 1 113 ? 20.526 -15.203 -28.464 1.00 91.44 113 VAL A O 1
ATOM 886 N N . ASN A 1 114 ? 20.020 -17.388 -28.423 1.00 90.94 114 ASN A N 1
ATOM 887 C CA . ASN A 1 114 ? 19.616 -17.455 -27.022 1.00 90.94 114 ASN A CA 1
ATOM 888 C C . ASN A 1 114 ? 20.368 -18.590 -26.313 1.00 90.94 114 ASN A C 1
ATOM 890 O O . ASN A 1 114 ? 20.309 -19.743 -26.752 1.00 90.94 114 ASN A O 1
ATOM 894 N N . THR A 1 115 ? 21.075 -18.263 -25.232 1.00 87.75 115 THR A N 1
ATOM 895 C CA . THR A 1 115 ? 21.898 -19.198 -24.451 1.00 87.75 115 THR A CA 1
ATOM 896 C C . THR A 1 115 ? 21.730 -18.983 -22.950 1.00 87.75 115 THR A C 1
ATOM 898 O O . THR A 1 115 ? 21.164 -17.986 -22.518 1.00 87.75 115 THR A O 1
ATOM 901 N N . HIS A 1 116 ? 22.238 -19.899 -22.120 1.00 86.50 116 HIS A N 1
ATOM 902 C CA . HIS A 1 116 ? 22.308 -19.656 -20.675 1.00 86.50 116 HIS A CA 1
ATOM 903 C C . HIS A 1 116 ? 23.574 -18.865 -20.306 1.00 86.50 116 HIS A C 1
ATOM 905 O O . HIS A 1 116 ? 23.488 -17.747 -19.802 1.00 86.50 116 HIS A O 1
ATOM 911 N N . TYR A 1 117 ? 24.754 -19.403 -20.624 1.00 81.81 117 TYR A N 1
ATOM 912 C CA . TYR A 1 117 ? 26.045 -18.754 -20.377 1.00 81.81 117 TYR A CA 1
ATOM 913 C C . TYR A 1 117 ? 26.436 -17.768 -21.477 1.00 81.81 117 TYR A C 1
ATOM 915 O O . TYR A 1 117 ? 26.213 -18.024 -22.667 1.00 81.81 117 TYR A O 1
ATOM 923 N N . SER A 1 118 ? 27.082 -16.676 -21.059 1.00 75.75 118 SER A N 1
ATOM 924 C CA . SER A 1 118 ? 27.775 -15.732 -21.937 1.00 75.75 118 SER A CA 1
ATOM 925 C C . SER A 1 118 ? 29.090 -16.311 -22.480 1.00 75.75 118 SER A C 1
ATOM 927 O O . SER A 1 118 ? 29.931 -16.738 -21.678 1.00 75.75 118 SER A O 1
ATOM 929 N N . PRO A 1 119 ? 29.357 -16.225 -23.798 1.00 68.81 119 PRO A N 1
ATOM 930 C CA . PRO A 1 119 ? 30.692 -16.479 -24.341 1.00 68.81 119 PRO A CA 1
ATOM 931 C C . PRO A 1 119 ? 31.747 -15.469 -23.877 1.00 68.81 119 PRO A C 1
ATOM 933 O O . PRO A 1 119 ? 32.934 -15.776 -23.945 1.00 68.81 119 PRO A O 1
ATOM 936 N N . HIS A 1 120 ? 31.347 -14.266 -23.444 1.00 67.44 120 HIS A N 1
ATOM 937 C CA . HIS A 1 120 ? 32.274 -13.222 -22.989 1.00 67.44 120 HIS A CA 1
ATOM 938 C C . HIS A 1 120 ? 32.871 -13.535 -21.617 1.00 67.44 120 HIS A C 1
ATOM 940 O O . HIS A 1 120 ? 34.043 -13.242 -21.389 1.00 67.44 120 HIS A O 1
ATOM 946 N N . TYR A 1 121 ? 32.080 -14.127 -20.719 1.00 66.88 121 TYR A N 1
ATOM 947 C CA . TYR A 1 121 ? 32.429 -14.215 -19.298 1.00 66.88 121 TYR A CA 1
ATOM 948 C C . TYR A 1 121 ? 32.725 -15.635 -18.812 1.00 66.88 121 TYR A C 1
ATOM 950 O O . TYR A 1 121 ? 33.456 -15.796 -17.840 1.00 66.88 121 TYR A O 1
ATOM 958 N N . HIS A 1 122 ? 32.193 -16.668 -19.475 1.00 71.81 122 HIS A N 1
ATOM 959 C CA . HIS A 1 122 ? 32.211 -18.035 -18.930 1.00 71.81 122 HIS A CA 1
ATOM 960 C C . HIS A 1 122 ? 32.962 -19.055 -19.783 1.00 71.81 122 HIS A C 1
ATOM 962 O O . HIS A 1 122 ? 33.039 -20.228 -19.415 1.00 71.81 122 HIS A O 1
ATOM 968 N N . MET A 1 123 ? 33.521 -18.627 -20.917 1.00 71.38 123 MET A N 1
ATOM 969 C CA . MET A 1 123 ? 34.234 -19.501 -21.844 1.00 71.38 123 MET A CA 1
ATOM 970 C C . MET A 1 123 ? 35.664 -19.025 -22.065 1.00 71.38 123 MET A C 1
ATOM 972 O O . MET A 1 123 ? 35.935 -17.841 -22.256 1.00 71.38 123 MET A O 1
ATOM 976 N N . ASN A 1 124 ? 36.598 -19.967 -22.067 1.00 66.31 124 ASN A N 1
ATOM 977 C CA . ASN A 1 124 ? 37.999 -19.724 -22.364 1.00 66.31 124 ASN A CA 1
ATOM 978 C C . ASN A 1 124 ? 38.237 -19.551 -23.875 1.00 66.31 124 ASN A C 1
ATOM 980 O O . ASN A 1 124 ? 37.410 -19.917 -24.714 1.00 66.31 124 ASN A O 1
ATOM 984 N N . ARG A 1 125 ? 39.424 -19.045 -24.247 1.00 59.97 125 ARG A N 1
ATOM 985 C CA . ARG A 1 125 ? 39.805 -18.778 -25.651 1.00 59.97 125 ARG A CA 1
ATOM 986 C C . ARG A 1 125 ? 39.630 -19.977 -26.589 1.00 59.97 125 ARG A C 1
ATOM 988 O O . ARG A 1 125 ? 39.318 -19.767 -27.756 1.00 59.97 125 ARG A O 1
ATOM 995 N N . THR A 1 126 ? 39.815 -21.203 -26.102 1.00 60.16 126 THR A N 1
ATOM 996 C CA . THR A 1 126 ? 39.631 -22.429 -26.897 1.00 60.16 126 THR A CA 1
ATOM 997 C C . THR A 1 126 ? 38.162 -22.763 -27.165 1.00 60.16 126 THR A C 1
ATOM 999 O O . THR A 1 126 ? 37.870 -23.395 -28.178 1.00 60.16 126 THR A O 1
ATOM 1002 N N . LYS A 1 127 ? 37.236 -22.293 -26.319 1.00 60.94 127 LYS A N 1
ATOM 1003 C CA . LYS A 1 127 ? 35.784 -22.497 -26.440 1.00 60.94 127 LYS A CA 1
ATOM 1004 C C . LYS A 1 127 ? 35.026 -21.279 -27.010 1.00 60.94 127 LYS A C 1
ATOM 1006 O O . LYS A 1 127 ? 33.861 -21.403 -27.374 1.00 60.94 127 LYS A O 1
ATOM 1011 N N . MET A 1 128 ? 35.691 -20.136 -27.233 1.00 58.75 128 MET A N 1
ATOM 1012 C CA . MET A 1 128 ? 35.121 -18.903 -27.827 1.00 58.75 128 MET A CA 1
ATOM 1013 C C . MET A 1 128 ? 34.779 -18.972 -29.341 1.00 58.75 128 MET A C 1
ATOM 1015 O O . MET A 1 128 ? 34.731 -17.944 -30.023 1.00 58.75 128 MET A O 1
ATOM 1019 N N . MET A 1 129 ? 34.490 -20.151 -29.910 1.00 58.06 129 MET A N 1
ATOM 1020 C CA . MET A 1 129 ? 34.102 -20.295 -31.331 1.00 58.06 129 MET A CA 1
ATOM 1021 C C . MET A 1 129 ? 32.807 -19.534 -31.706 1.00 58.06 129 MET A C 1
ATOM 1023 O O . MET A 1 129 ? 32.512 -19.331 -32.883 1.00 58.06 129 MET A O 1
ATOM 1027 N N . GLN A 1 130 ? 32.073 -19.032 -30.712 1.00 60.41 130 GLN A N 1
ATOM 1028 C CA . GLN A 1 130 ? 30.826 -18.275 -30.843 1.00 60.41 130 GLN A CA 1
ATOM 1029 C C . GLN A 1 130 ? 31.007 -16.851 -31.404 1.00 60.41 130 GLN A C 1
ATOM 1031 O O . GLN A 1 130 ? 30.111 -16.350 -32.077 1.00 60.41 130 GLN A O 1
ATOM 1036 N N . TYR A 1 131 ? 32.179 -16.216 -31.272 1.00 61.16 131 TYR A N 1
ATOM 1037 C CA . TYR A 1 131 ? 32.424 -14.936 -31.968 1.00 61.16 131 TYR A CA 1
ATOM 1038 C C . TYR A 1 131 ? 32.570 -15.104 -33.474 1.00 61.16 131 TYR A C 1
ATOM 1040 O O . TYR A 1 131 ? 32.136 -14.246 -34.246 1.00 61.16 131 TYR A O 1
ATOM 1048 N N . ALA A 1 132 ? 33.163 -16.221 -33.906 1.00 62.31 132 ALA A N 1
ATOM 1049 C CA . ALA A 1 132 ? 33.253 -16.549 -35.321 1.00 62.31 132 ALA A CA 1
ATOM 1050 C C . ALA A 1 132 ? 31.855 -16.787 -35.911 1.00 62.31 132 ALA A C 1
ATOM 1052 O O . ALA A 1 132 ? 31.596 -16.353 -37.033 1.00 62.31 132 ALA A O 1
ATOM 1053 N N . LEU A 1 133 ? 30.947 -17.395 -35.138 1.00 65.62 133 LEU A N 1
ATOM 1054 C CA . LEU A 1 133 ? 29.534 -17.542 -35.488 1.00 65.62 133 LEU A CA 1
ATOM 1055 C C . LEU A 1 133 ? 28.853 -16.178 -35.692 1.00 65.62 133 LEU A C 1
ATOM 1057 O O . LEU A 1 133 ? 28.296 -15.942 -36.765 1.00 65.62 133 LEU A O 1
ATOM 1061 N N . CYS A 1 134 ? 28.947 -15.264 -34.718 1.00 65.38 134 CYS A N 1
ATOM 1062 C CA . CYS A 1 134 ? 28.311 -13.943 -34.801 1.00 65.38 134 CYS A CA 1
ATOM 1063 C C . CYS A 1 134 ? 28.812 -13.131 -35.995 1.00 65.38 134 CYS A C 1
ATOM 1065 O O . CYS A 1 134 ? 28.017 -12.607 -36.778 1.00 65.38 134 CYS A O 1
ATOM 1067 N N . ARG A 1 135 ? 30.139 -13.082 -36.160 1.00 70.44 135 ARG A N 1
ATOM 1068 C CA . ARG A 1 135 ? 30.795 -12.285 -37.197 1.00 70.44 135 ARG A CA 1
ATOM 1069 C C . ARG A 1 135 ? 30.564 -12.831 -38.605 1.00 70.44 135 ARG A C 1
ATOM 1071 O O . ARG A 1 135 ? 30.381 -12.048 -39.529 1.00 70.44 135 ARG A O 1
ATOM 1078 N N . GLN A 1 136 ? 30.607 -14.152 -38.800 1.00 70.19 136 GLN A N 1
ATOM 1079 C CA . GLN A 1 136 ? 30.491 -14.748 -40.141 1.00 70.19 136 GLN A CA 1
ATOM 1080 C C . GLN A 1 136 ? 29.044 -14.917 -40.604 1.00 70.19 136 GLN A C 1
ATOM 1082 O O . GLN A 1 136 ? 28.803 -14.952 -41.807 1.00 70.19 136 GLN A O 1
ATOM 1087 N N . ALA A 1 137 ? 28.097 -15.074 -39.676 1.00 73.00 137 ALA A N 1
ATOM 1088 C CA . ALA A 1 137 ? 26.732 -15.473 -40.010 1.00 73.00 137 ALA A CA 1
ATOM 1089 C C . ALA A 1 137 ? 25.687 -14.353 -39.836 1.00 73.00 137 ALA A C 1
ATOM 1091 O O . ALA A 1 137 ? 24.511 -14.570 -40.142 1.00 73.00 137 ALA A O 1
ATOM 1092 N N . GLY A 1 138 ? 26.116 -13.159 -39.405 1.00 82.19 138 GLY A N 1
ATOM 1093 C CA . GLY A 1 138 ? 25.274 -11.963 -39.320 1.00 82.19 138 GLY A CA 1
ATOM 1094 C C . GLY A 1 138 ? 24.244 -12.032 -38.194 1.00 82.19 138 GLY A C 1
ATOM 1095 O O . GLY A 1 138 ? 23.072 -11.742 -38.419 1.00 82.19 138 GLY A O 1
ATOM 1096 N N . VAL A 1 139 ? 24.657 -12.465 -36.999 1.00 89.94 139 VAL A N 1
ATOM 1097 C CA . VAL A 1 139 ? 23.774 -12.491 -35.821 1.00 89.94 139 VAL A CA 1
ATOM 1098 C C . VAL A 1 139 ? 23.442 -11.058 -35.405 1.00 89.94 139 VAL A C 1
ATOM 1100 O O . VAL A 1 139 ? 24.343 -10.248 -35.193 1.00 89.94 139 VAL A O 1
ATOM 1103 N N . THR A 1 140 ? 22.151 -10.754 -35.281 1.00 91.88 140 THR A N 1
ATOM 1104 C CA . THR A 1 140 ? 21.651 -9.433 -34.884 1.00 91.88 140 THR A CA 1
ATOM 1105 C C . THR A 1 140 ? 21.793 -9.233 -33.380 1.00 91.88 140 THR A C 1
ATOM 1107 O O . THR A 1 140 ? 22.372 -8.243 -32.939 1.00 91.88 140 THR A O 1
ATOM 1110 N N . ALA A 1 141 ? 21.279 -10.185 -32.598 1.00 89.94 141 ALA A N 1
ATOM 1111 C CA . ALA A 1 141 ? 21.252 -10.110 -31.145 1.00 89.94 141 ALA A CA 1
ATOM 1112 C C . ALA A 1 141 ? 21.594 -11.462 -30.511 1.00 89.94 141 ALA A C 1
ATOM 1114 O O . ALA A 1 141 ? 21.235 -12.515 -31.040 1.00 89.94 141 ALA A O 1
ATOM 1115 N N . TRP A 1 142 ? 22.260 -11.424 -29.364 1.00 88.44 142 TRP A N 1
ATOM 1116 C CA . TRP A 1 142 ? 22.584 -12.585 -28.548 1.00 88.44 142 TRP A CA 1
ATOM 1117 C C . TRP A 1 142 ? 22.099 -12.357 -27.121 1.00 88.44 142 TRP A C 1
ATOM 1119 O O . TRP A 1 142 ? 22.579 -11.445 -26.457 1.00 88.44 142 TRP A O 1
ATOM 1129 N N . PHE A 1 143 ? 21.195 -13.199 -26.633 1.00 89.00 143 PHE A N 1
ATOM 1130 C CA . PHE A 1 143 ? 20.682 -13.163 -25.266 1.00 89.00 143 PHE A CA 1
ATOM 1131 C C . PHE A 1 143 ? 21.320 -14.263 -24.418 1.00 89.00 143 PHE A C 1
ATOM 1133 O O . PHE A 1 143 ? 21.493 -15.390 -24.883 1.00 89.00 143 PHE A O 1
ATOM 1140 N N . ASN A 1 144 ? 21.687 -13.926 -23.184 1.00 83.81 144 ASN A N 1
ATOM 1141 C CA . ASN A 1 144 ? 22.198 -14.870 -22.190 1.00 83.81 144 ASN A CA 1
ATOM 1142 C C . ASN A 1 144 ? 21.820 -14.437 -20.762 1.00 83.81 144 ASN A C 1
ATOM 1144 O O . ASN A 1 144 ? 21.356 -13.314 -20.596 1.00 83.81 144 ASN A O 1
ATOM 1148 N N . GLY A 1 145 ? 21.993 -15.284 -19.739 1.00 74.31 145 GLY A N 1
ATOM 1149 C CA . GLY A 1 145 ? 21.464 -14.982 -18.398 1.00 74.31 145 GLY A CA 1
ATOM 1150 C C . GLY A 1 145 ? 22.136 -15.633 -17.183 1.00 74.31 145 GLY A C 1
ATOM 1151 O O . GLY A 1 145 ? 21.565 -15.589 -16.101 1.00 74.31 145 GLY A O 1
ATOM 1152 N N . HIS A 1 146 ? 23.313 -16.248 -17.314 1.00 74.62 146 HIS A N 1
ATOM 1153 C CA . HIS A 1 146 ? 23.967 -16.913 -16.177 1.00 74.62 146 HIS A CA 1
ATOM 1154 C C . HIS A 1 146 ? 24.493 -15.932 -15.112 1.00 74.62 146 HIS A C 1
ATOM 1156 O O . HIS A 1 146 ? 24.260 -16.111 -13.921 1.00 74.62 146 HIS A O 1
ATOM 1162 N N . THR A 1 147 ? 25.175 -14.858 -15.521 1.00 59.84 147 THR A N 1
ATOM 1163 C CA . THR A 1 147 ? 25.527 -13.752 -14.618 1.00 59.84 147 THR A CA 1
ATOM 1164 C C . THR A 1 147 ? 24.280 -12.923 -14.369 1.00 59.84 147 THR A C 1
ATOM 1166 O O . THR A 1 147 ? 23.801 -12.271 -15.290 1.00 59.84 147 THR A O 1
ATOM 1169 N N . HIS A 1 148 ? 23.746 -12.937 -13.150 1.00 67.69 148 HIS A N 1
ATOM 1170 C CA . HIS A 1 148 ? 22.479 -12.300 -12.754 1.00 67.69 148 HIS A CA 1
ATOM 1171 C C . HIS A 1 148 ? 22.448 -10.751 -12.826 1.00 67.69 148 HIS A C 1
ATOM 1173 O O . HIS A 1 148 ? 21.772 -10.099 -12.035 1.00 67.69 148 HIS A O 1
ATOM 1179 N N . GLY A 1 149 ? 23.203 -10.147 -13.742 1.00 60.75 149 GLY A N 1
ATOM 1180 C CA . GLY A 1 149 ? 23.173 -8.730 -14.071 1.00 60.75 149 GLY A CA 1
ATOM 1181 C C . GLY A 1 149 ? 22.422 -8.445 -15.372 1.00 60.75 149 GLY A C 1
ATOM 1182 O O . GLY A 1 149 ? 21.917 -9.348 -16.047 1.00 60.75 149 GLY A O 1
ATOM 1183 N N . PHE A 1 150 ? 22.390 -7.160 -15.718 1.00 70.31 150 PHE A N 1
ATOM 1184 C CA . PHE A 1 150 ? 21.904 -6.650 -16.993 1.00 70.31 150 PHE A CA 1
ATOM 1185 C C . PHE A 1 150 ? 23.041 -5.897 -17.671 1.00 70.31 150 PHE A C 1
ATOM 1187 O O . PHE A 1 150 ? 23.587 -4.955 -17.099 1.00 70.31 150 PHE A O 1
ATOM 1194 N N . SER A 1 151 ? 23.414 -6.311 -18.875 1.00 72.56 151 SER A N 1
ATOM 1195 C CA . SER A 1 151 ? 24.381 -5.572 -19.685 1.00 72.56 151 SER A CA 1
ATOM 1196 C C . SER A 1 151 ? 23.986 -5.611 -21.149 1.00 72.56 151 SER A C 1
ATOM 1198 O O . SER A 1 151 ? 23.325 -6.542 -21.619 1.00 72.56 151 SER A O 1
ATOM 1200 N N . HIS A 1 152 ? 24.379 -4.565 -21.864 1.00 82.38 152 HIS A N 1
ATOM 1201 C CA . HIS A 1 152 ? 24.223 -4.475 -23.302 1.00 82.38 152 HIS A CA 1
ATOM 1202 C C . HIS A 1 152 ? 25.550 -4.033 -23.907 1.00 82.38 152 HIS A C 1
ATOM 1204 O O . HIS A 1 152 ? 25.947 -2.879 -23.781 1.00 82.38 152 HIS A O 1
ATOM 1210 N N . ASP A 1 153 ? 26.214 -4.967 -24.577 1.00 73.75 153 ASP A N 1
ATOM 1211 C CA . ASP A 1 153 ? 27.444 -4.717 -25.313 1.00 73.75 153 ASP A CA 1
ATOM 1212 C C . ASP A 1 153 ? 27.160 -4.757 -26.815 1.00 73.75 153 ASP A C 1
ATOM 1214 O O . ASP A 1 153 ? 26.341 -5.541 -27.301 1.00 73.75 153 ASP A O 1
ATOM 1218 N N . VAL A 1 154 ? 27.845 -3.915 -27.583 1.00 76.44 154 VAL A N 1
ATOM 1219 C CA . VAL A 1 154 ? 27.760 -3.925 -29.047 1.00 76.44 154 VAL A CA 1
ATOM 1220 C C . VAL A 1 154 ? 29.135 -4.254 -29.593 1.00 76.44 154 VAL A C 1
ATOM 1222 O O . VAL A 1 154 ? 30.101 -3.530 -29.361 1.00 76.44 154 VAL A O 1
ATOM 1225 N N . ALA A 1 155 ? 29.234 -5.362 -30.321 1.00 71.56 155 ALA A N 1
ATOM 1226 C CA . ALA A 1 155 ? 30.481 -5.729 -30.966 1.00 71.56 155 ALA A CA 1
ATOM 1227 C C . ALA A 1 155 ? 30.788 -4.807 -32.152 1.00 71.56 155 ALA A C 1
ATOM 1229 O O . ALA A 1 155 ? 29.882 -4.343 -32.840 1.00 71.56 155 ALA A O 1
ATOM 1230 N N . GLU A 1 156 ? 32.072 -4.629 -32.467 1.00 76.06 156 GLU A N 1
ATOM 1231 C CA . GLU A 1 156 ? 32.527 -3.789 -33.590 1.00 76.06 156 GLU A CA 1
ATOM 1232 C C . GLU A 1 156 ? 31.934 -4.201 -34.952 1.00 76.06 156 GLU A C 1
ATOM 1234 O O . GLU A 1 156 ? 31.832 -3.383 -35.861 1.00 76.06 156 GLU A O 1
ATOM 1239 N N . TRP A 1 157 ? 31.526 -5.466 -35.109 1.00 76.81 157 TRP A N 1
ATOM 1240 C CA . TRP A 1 157 ? 30.866 -5.972 -36.321 1.00 76.81 157 TRP A CA 1
ATOM 1241 C C . TRP A 1 157 ? 29.328 -5.872 -36.288 1.00 76.81 157 TRP A C 1
ATOM 1243 O O . TRP A 1 157 ? 28.673 -6.364 -37.204 1.00 76.81 157 TRP A O 1
ATOM 1253 N N . GLY A 1 158 ? 28.749 -5.258 -35.252 1.00 77.19 158 GLY A N 1
ATOM 1254 C CA . GLY A 1 158 ? 27.333 -4.882 -35.183 1.00 77.19 158 GLY A CA 1
ATOM 1255 C C . GLY A 1 158 ? 26.392 -5.857 -34.469 1.00 77.19 158 GLY A C 1
ATOM 1256 O O . GLY A 1 158 ? 25.197 -5.587 -34.409 1.00 77.19 158 GLY A O 1
ATOM 1257 N N . THR A 1 159 ? 26.875 -6.975 -33.914 1.00 85.06 159 THR A N 1
ATOM 1258 C CA . THR A 1 159 ? 26.030 -7.847 -33.072 1.00 85.06 159 THR A CA 1
ATOM 1259 C C . THR A 1 159 ? 25.806 -7.209 -31.700 1.00 85.06 159 THR A C 1
ATOM 1261 O O . THR A 1 159 ? 26.767 -6.804 -31.046 1.00 85.06 159 THR A O 1
ATOM 1264 N N . HIS A 1 160 ? 24.553 -7.182 -31.245 1.00 85.50 160 HIS A N 1
ATOM 1265 C CA . HIS A 1 160 ? 24.181 -6.765 -29.894 1.00 85.50 160 HIS A CA 1
ATOM 1266 C C . HIS A 1 160 ? 24.214 -7.967 -28.943 1.00 85.50 160 HIS A C 1
ATOM 1268 O O . HIS A 1 160 ? 23.563 -8.977 -29.198 1.00 85.50 160 HIS A O 1
ATOM 1274 N N . PHE A 1 161 ? 24.938 -7.865 -27.838 1.00 81.69 161 PHE A N 1
ATOM 1275 C CA . PHE A 1 161 ? 24.977 -8.866 -26.780 1.00 81.69 161 PHE A CA 1
ATOM 1276 C C . PHE A 1 161 ? 24.199 -8.338 -25.582 1.00 81.69 161 PHE A C 1
ATOM 1278 O O . PHE A 1 161 ? 24.575 -7.337 -24.982 1.00 81.69 161 PHE A O 1
ATOM 1285 N N . PHE A 1 162 ? 23.110 -9.015 -25.249 1.00 83.12 162 PHE A N 1
ATOM 1286 C CA . PHE A 1 162 ? 22.274 -8.725 -24.099 1.00 83.12 162 PHE A CA 1
ATOM 1287 C C . PHE A 1 162 ? 22.504 -9.794 -23.038 1.00 83.12 162 PHE A C 1
ATOM 1289 O O . PHE A 1 162 ? 22.213 -10.977 -23.244 1.00 83.12 162 PHE A O 1
ATOM 1296 N N . LEU A 1 163 ? 23.012 -9.375 -21.887 1.00 76.44 163 LEU A N 1
ATOM 1297 C CA . LEU A 1 163 ? 22.916 -10.146 -20.662 1.00 76.44 163 LEU A CA 1
ATOM 1298 C C . LEU A 1 163 ? 21.603 -9.770 -19.969 1.00 76.44 163 LEU A C 1
ATOM 1300 O O . LEU A 1 163 ? 21.376 -8.608 -19.645 1.00 76.44 163 LEU A O 1
ATOM 1304 N N . ASN A 1 164 ? 20.749 -10.762 -19.751 1.00 73.25 164 ASN A N 1
ATOM 1305 C CA . ASN A 1 164 ? 19.480 -10.663 -19.047 1.00 73.25 164 ASN A CA 1
ATOM 1306 C C . ASN A 1 164 ? 19.351 -11.860 -18.089 1.00 73.25 164 ASN A C 1
ATOM 1308 O O . ASN A 1 164 ? 18.600 -12.805 -18.329 1.00 73.25 164 ASN A O 1
ATOM 1312 N N . GLY A 1 165 ? 20.165 -11.848 -17.029 1.00 61.22 165 GLY A N 1
ATOM 1313 C CA . GLY A 1 165 ? 20.203 -12.908 -16.017 1.00 61.22 165 GLY A CA 1
ATOM 1314 C C . GLY A 1 165 ? 19.347 -12.650 -14.781 1.00 61.22 165 GLY A C 1
ATOM 1315 O O . GLY A 1 165 ? 19.289 -13.489 -13.888 1.00 61.22 165 GLY A O 1
ATOM 1316 N N . GLY A 1 166 ? 18.666 -11.504 -14.711 1.00 55.38 166 GLY A N 1
ATOM 1317 C CA . GLY A 1 166 ? 17.831 -11.120 -13.567 1.00 55.38 166 GLY A CA 1
ATOM 1318 C C . GLY A 1 166 ? 16.465 -11.816 -13.503 1.00 55.38 166 GLY A C 1
ATOM 1319 O O . GLY A 1 166 ? 15.638 -11.442 -12.682 1.00 55.38 166 GLY A O 1
ATOM 1320 N N . GLY A 1 167 ? 16.200 -12.794 -14.376 1.00 48.09 167 GLY A N 1
ATOM 1321 C CA . GLY A 1 167 ? 14.875 -13.390 -14.577 1.00 48.09 167 GLY A CA 1
ATOM 1322 C C . GLY A 1 167 ? 14.513 -14.602 -13.708 1.00 48.09 167 GLY A C 1
ATOM 1323 O O . GLY A 1 167 ? 13.389 -15.084 -13.825 1.00 48.09 167 GLY A O 1
ATOM 1324 N N . GLY A 1 168 ? 15.393 -15.127 -12.845 1.00 40.44 168 GLY A N 1
ATOM 1325 C CA . GLY A 1 168 ? 14.980 -16.226 -11.963 1.00 40.44 168 GLY A CA 1
ATOM 1326 C C . GLY A 1 168 ? 16.032 -16.801 -11.016 1.00 40.44 168 GLY A C 1
ATOM 1327 O O . GLY A 1 168 ? 17.128 -17.167 -11.420 1.00 40.44 168 GLY A O 1
ATOM 1328 N N . GLY A 1 169 ? 15.636 -16.984 -9.753 1.00 40.31 169 GLY A N 1
ATOM 1329 C CA . GLY A 1 169 ? 15.947 -18.210 -9.006 1.00 40.31 169 GLY A CA 1
ATOM 1330 C C . GLY A 1 169 ? 16.993 -18.137 -7.896 1.00 40.31 169 GLY A C 1
ATOM 1331 O O . GLY A 1 169 ? 16.917 -18.952 -6.982 1.00 40.31 169 GLY A O 1
ATOM 1332 N N . TYR A 1 170 ? 17.921 -17.177 -7.910 1.00 38.44 170 TYR A N 1
ATOM 1333 C CA . TYR A 1 170 ? 18.897 -17.042 -6.810 1.00 38.44 170 TYR A CA 1
ATOM 1334 C C . TYR A 1 170 ? 19.052 -15.608 -6.277 1.00 38.44 170 TYR A C 1
ATOM 1336 O O . TYR A 1 170 ? 19.601 -15.418 -5.199 1.00 38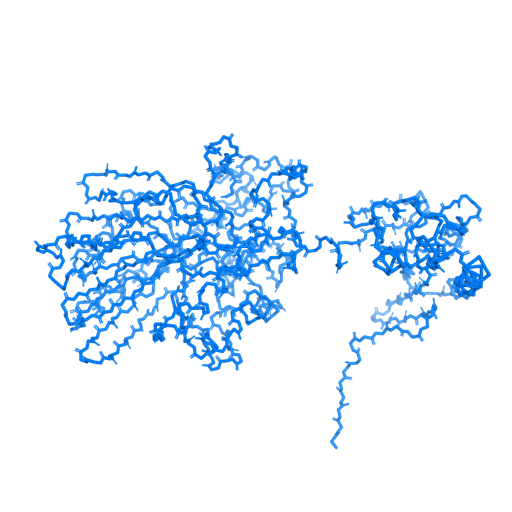.44 170 TYR A O 1
ATOM 1344 N N . TRP A 1 171 ? 18.511 -14.598 -6.978 1.00 34.12 171 TRP A N 1
ATOM 1345 C CA . TRP A 1 171 ? 18.573 -13.185 -6.551 1.00 34.12 171 TRP A CA 1
ATOM 1346 C C . TRP A 1 171 ? 17.289 -12.369 -6.805 1.00 34.12 171 TRP A C 1
ATOM 1348 O O . TRP A 1 171 ? 17.248 -11.170 -6.532 1.00 34.12 171 TRP A O 1
ATOM 1358 N N . THR A 1 172 ? 16.203 -12.991 -7.274 1.00 30.62 172 THR A N 1
ATOM 1359 C CA . THR A 1 172 ? 14.957 -12.305 -7.684 1.00 30.62 172 THR A CA 1
ATOM 1360 C C . THR A 1 172 ? 14.024 -11.917 -6.537 1.00 30.62 172 THR A C 1
ATOM 1362 O O . THR A 1 172 ? 12.809 -12.035 -6.652 1.00 30.62 172 THR A O 1
ATOM 1365 N N . ARG A 1 173 ? 14.563 -11.433 -5.424 1.00 29.03 173 ARG A N 1
ATOM 1366 C CA . ARG A 1 173 ? 13.755 -10.701 -4.435 1.00 29.03 173 ARG A CA 1
ATOM 1367 C C . ARG A 1 173 ? 14.085 -9.207 -4.406 1.00 29.03 173 ARG A C 1
ATOM 1369 O O . ARG A 1 173 ? 13.555 -8.508 -3.561 1.00 29.03 173 ARG A O 1
ATOM 1376 N N . ASN A 1 174 ? 14.871 -8.706 -5.365 1.00 31.27 174 ASN A N 1
ATOM 1377 C CA . ASN A 1 174 ? 15.060 -7.270 -5.575 1.00 31.27 174 ASN A CA 1
ATOM 1378 C C . ASN A 1 174 ? 14.739 -6.876 -7.025 1.00 31.27 174 ASN A C 1
ATOM 1380 O O . ASN A 1 174 ? 15.520 -7.121 -7.945 1.00 31.27 174 ASN A O 1
ATOM 1384 N N . LEU A 1 175 ? 13.578 -6.239 -7.186 1.00 31.08 175 LEU A N 1
ATOM 1385 C CA . LEU A 1 175 ? 13.251 -5.319 -8.278 1.00 31.08 175 LEU A CA 1
ATOM 1386 C C . LEU A 1 175 ? 14.246 -4.126 -8.293 1.00 31.08 175 LEU A C 1
ATOM 1388 O O . LEU A 1 175 ? 14.981 -3.927 -7.318 1.00 31.08 175 LEU A O 1
ATOM 1392 N N . PRO A 1 176 ? 14.330 -3.351 -9.394 1.00 28.67 176 PRO A N 1
ATOM 1393 C CA . PRO A 1 176 ? 15.367 -2.342 -9.605 1.00 28.67 176 PRO A CA 1
ATOM 1394 C C . PRO A 1 176 ? 15.285 -1.246 -8.537 1.00 28.67 176 PRO A C 1
ATOM 1396 O O . PRO A 1 176 ? 14.239 -0.633 -8.357 1.00 28.67 176 PRO A O 1
ATOM 1399 N N . GLY A 1 177 ? 16.396 -1.021 -7.830 1.00 30.83 177 GLY A N 1
ATOM 1400 C CA . GLY A 1 177 ? 16.526 0.011 -6.794 1.00 30.83 177 GLY A CA 1
ATOM 1401 C C . GLY A 1 177 ? 17.467 -0.360 -5.642 1.00 30.83 177 GLY A C 1
ATOM 1402 O O . GLY A 1 177 ? 18.072 0.519 -5.045 1.00 30.83 177 GLY A O 1
ATOM 1403 N N . ILE A 1 178 ? 17.674 -1.654 -5.363 1.00 34.19 178 ILE A N 1
ATOM 1404 C CA . ILE A 1 178 ? 18.418 -2.082 -4.156 1.00 34.19 178 ILE A CA 1
ATOM 1405 C C . ILE A 1 178 ? 19.897 -2.453 -4.421 1.00 34.19 178 ILE A C 1
ATOM 1407 O O . ILE A 1 178 ? 20.691 -2.560 -3.490 1.00 34.19 178 ILE A O 1
ATOM 1411 N N . ASN A 1 179 ? 20.342 -2.545 -5.679 1.00 30.97 179 ASN A N 1
ATOM 1412 C CA . ASN A 1 179 ? 21.733 -2.909 -6.009 1.00 30.97 179 ASN A CA 1
ATOM 1413 C C . ASN A 1 179 ? 22.622 -1.733 -6.458 1.00 30.97 179 ASN A C 1
ATOM 1415 O O . ASN A 1 179 ? 23.448 -1.888 -7.350 1.00 30.97 179 ASN A O 1
ATOM 1419 N N . ASN A 1 180 ? 22.540 -0.592 -5.766 1.00 27.95 180 ASN A N 1
ATOM 1420 C CA . ASN A 1 180 ? 23.612 0.419 -5.759 1.00 27.95 180 ASN A CA 1
ATOM 1421 C C . ASN A 1 180 ? 24.622 0.182 -4.615 1.00 27.95 180 ASN A C 1
ATOM 1423 O O . ASN A 1 180 ? 25.116 1.123 -4.005 1.00 27.95 180 ASN A O 1
ATOM 1427 N N . GLY A 1 181 ? 24.917 -1.079 -4.271 1.00 31.34 181 GLY A N 1
ATOM 1428 C CA . GLY A 1 181 ? 25.904 -1.389 -3.226 1.00 31.34 181 GLY A CA 1
ATOM 1429 C C . GLY A 1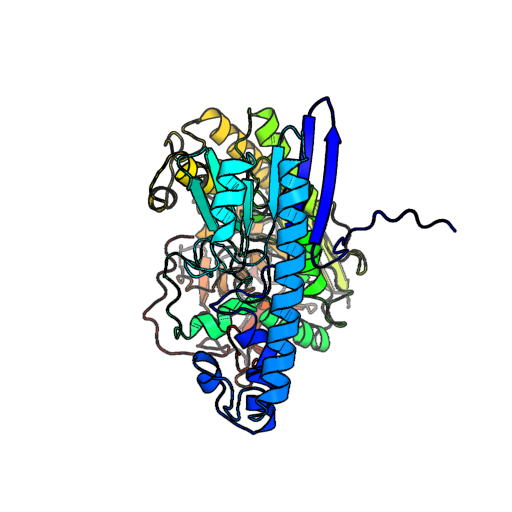 181 ? 25.522 -0.918 -1.813 1.00 31.34 181 GLY A C 1
ATOM 1430 O O . GLY A 1 181 ? 26.404 -0.789 -0.968 1.00 31.34 181 GLY A O 1
ATOM 1431 N N . LEU A 1 182 ? 24.230 -0.674 -1.548 1.00 31.36 182 LEU A N 1
ATOM 1432 C CA . LEU A 1 182 ? 23.719 -0.216 -0.246 1.00 31.36 182 LEU A CA 1
ATOM 1433 C C . LEU A 1 182 ? 23.327 -1.360 0.703 1.00 31.36 182 LEU A C 1
ATOM 1435 O O . LEU A 1 182 ? 23.178 -1.136 1.901 1.00 31.36 182 LEU A O 1
ATOM 1439 N N . VAL A 1 183 ? 23.215 -2.601 0.218 1.00 34.47 183 VAL A N 1
ATOM 1440 C CA . VAL A 1 183 ? 23.014 -3.762 1.094 1.00 34.47 183 VAL A CA 1
ATOM 1441 C C . VAL A 1 183 ? 24.375 -4.274 1.551 1.00 34.47 183 VAL A C 1
ATOM 1443 O O . VAL A 1 183 ? 25.021 -5.077 0.875 1.00 34.47 183 VAL A O 1
ATOM 1446 N N . LYS A 1 184 ? 24.825 -3.828 2.728 1.00 30.06 184 LYS A N 1
ATOM 1447 C CA . LYS A 1 184 ? 25.869 -4.556 3.456 1.00 30.06 184 LYS A CA 1
ATOM 1448 C C . LYS A 1 184 ? 25.304 -5.932 3.819 1.00 30.06 184 LYS A C 1
ATOM 1450 O O . LYS A 1 184 ? 24.450 -6.041 4.698 1.00 30.06 184 LYS A O 1
ATOM 1455 N N . ASN A 1 185 ? 25.792 -6.987 3.166 1.00 33.16 185 ASN A N 1
ATOM 1456 C CA . ASN A 1 185 ? 25.640 -8.353 3.669 1.00 33.16 185 ASN A CA 1
ATOM 1457 C C . ASN A 1 185 ? 26.094 -8.368 5.141 1.00 33.16 185 ASN A C 1
ATOM 1459 O O . ASN A 1 185 ? 27.254 -8.076 5.424 1.00 33.16 185 ASN A O 1
ATOM 1463 N N . GLY A 1 186 ? 25.169 -8.642 6.065 1.00 38.16 186 GLY A N 1
ATOM 1464 C CA . GLY A 1 186 ? 25.415 -8.612 7.512 1.00 38.16 186 GLY A CA 1
ATOM 1465 C C . GLY A 1 186 ? 24.692 -7.508 8.296 1.00 38.16 186 GLY A C 1
ATOM 1466 O O . GLY A 1 186 ? 24.734 -7.551 9.521 1.00 38.16 186 GLY A O 1
ATOM 1467 N N . ALA A 1 187 ? 24.001 -6.561 7.650 1.00 50.81 187 ALA A N 1
ATOM 1468 C CA . ALA A 1 187 ? 23.104 -5.648 8.365 1.00 50.81 187 ALA A CA 1
ATOM 1469 C C . ALA A 1 187 ? 21.876 -6.420 8.882 1.00 50.81 187 ALA A C 1
ATOM 1471 O O . ALA A 1 187 ? 21.169 -7.064 8.103 1.00 50.81 187 ALA A O 1
ATOM 1472 N N . TRP A 1 188 ? 21.624 -6.364 10.191 1.00 54.25 188 TRP A N 1
ATOM 1473 C CA . TRP A 1 188 ? 20.576 -7.135 10.872 1.00 54.25 188 TRP A CA 1
ATOM 1474 C C . TRP A 1 188 ? 19.188 -6.961 10.230 1.00 54.25 188 TRP A C 1
ATOM 1476 O O . TRP A 1 188 ? 18.462 -7.941 10.064 1.00 54.25 188 TRP A O 1
ATOM 1486 N N . ARG A 1 189 ? 18.858 -5.745 9.771 1.00 61.66 189 ARG A N 1
ATOM 1487 C CA . ARG A 1 189 ? 17.598 -5.393 9.089 1.00 61.66 189 ARG A CA 1
ATOM 1488 C C . ARG A 1 189 ? 17.314 -6.259 7.864 1.00 61.66 189 ARG A C 1
ATOM 1490 O O . ARG A 1 189 ? 16.181 -6.683 7.666 1.00 61.66 189 ARG A O 1
ATOM 1497 N N . VAL A 1 190 ? 18.344 -6.643 7.103 1.00 61.38 190 VAL A N 1
ATOM 1498 C CA . VAL A 1 190 ? 18.196 -7.495 5.906 1.00 61.38 190 VAL A CA 1
ATOM 1499 C C . VAL A 1 190 ? 17.610 -8.864 6.260 1.00 61.38 190 VAL A C 1
ATOM 1501 O O . VAL A 1 190 ? 16.902 -9.462 5.448 1.00 61.38 190 VAL A O 1
ATOM 1504 N N . THR A 1 191 ? 17.864 -9.363 7.478 1.00 69.25 191 THR A N 1
ATOM 1505 C CA . THR A 1 191 ? 17.312 -10.651 7.916 1.00 69.25 191 THR A CA 1
ATOM 1506 C C . THR A 1 191 ? 15.789 -10.620 8.066 1.00 69.25 191 THR A C 1
ATOM 1508 O O . THR A 1 191 ? 15.131 -11.637 7.848 1.00 69.25 191 THR A O 1
ATOM 1511 N N . LEU A 1 192 ? 15.231 -9.449 8.372 1.00 72.69 192 LEU A N 1
ATOM 1512 C CA . LEU A 1 192 ? 13.813 -9.225 8.625 1.00 72.69 192 LEU A CA 1
ATOM 1513 C C . LEU A 1 192 ? 13.087 -8.650 7.400 1.00 72.69 192 LEU A C 1
ATOM 1515 O O . LEU A 1 192 ? 12.074 -9.205 6.965 1.00 72.69 192 LEU A O 1
ATOM 1519 N N . ASP A 1 193 ? 13.616 -7.557 6.846 1.00 76.25 193 ASP A N 1
ATOM 1520 C CA . ASP A 1 193 ? 12.939 -6.680 5.883 1.00 76.25 193 ASP A CA 1
ATOM 1521 C C . ASP A 1 193 ? 12.588 -7.401 4.590 1.00 76.25 193 ASP A C 1
ATOM 1523 O O . ASP A 1 193 ? 11.517 -7.231 4.016 1.00 76.25 193 ASP A O 1
ATOM 1527 N N . TYR A 1 194 ? 13.474 -8.289 4.157 1.00 75.62 194 TYR A N 1
ATOM 1528 C CA . TYR A 1 194 ? 13.368 -8.911 2.854 1.00 75.62 194 TYR A CA 1
ATOM 1529 C C . TYR A 1 194 ? 12.085 -9.766 2.727 1.00 75.62 194 TYR A C 1
ATOM 1531 O O . TYR A 1 194 ? 11.575 -9.961 1.622 1.00 75.62 194 TYR A O 1
ATOM 1539 N N . TYR A 1 195 ? 11.594 -10.398 3.814 1.00 81.94 195 TYR A N 1
ATOM 1540 C CA . TYR A 1 195 ? 10.358 -11.228 3.846 1.00 81.94 195 TYR A CA 1
ATOM 1541 C C . TYR A 1 195 ? 9.269 -10.543 4.686 1.00 81.94 195 TYR A C 1
ATOM 1543 O O . TYR A 1 195 ? 8.297 -11.196 5.064 1.00 81.94 195 TYR A O 1
ATOM 1551 N N . ALA A 1 196 ? 9.409 -9.249 4.993 1.00 84.00 196 ALA A N 1
ATOM 1552 C CA . ALA A 1 196 ? 8.564 -8.557 5.961 1.00 84.00 196 ALA A CA 1
ATOM 1553 C C . ALA A 1 196 ? 7.065 -8.758 5.702 1.00 84.00 196 ALA A C 1
ATOM 1555 O O . ALA A 1 196 ? 6.346 -9.174 6.610 1.00 84.00 196 ALA A O 1
ATOM 1556 N N . GLN A 1 197 ? 6.607 -8.585 4.457 1.00 89.94 197 GLN A N 1
ATOM 1557 C CA . GLN A 1 197 ? 5.205 -8.809 4.093 1.00 89.94 197 GLN A CA 1
ATOM 1558 C C . GLN A 1 197 ? 4.728 -10.238 4.416 1.00 89.94 197 GLN A C 1
ATOM 1560 O O . GLN A 1 197 ? 3.640 -10.431 4.955 1.00 89.94 197 GLN A O 1
ATOM 1565 N N . VAL A 1 198 ? 5.547 -11.251 4.119 1.00 90.25 198 VAL A N 1
ATOM 1566 C CA . VAL A 1 198 ? 5.220 -12.666 4.363 1.00 90.25 198 VAL A CA 1
ATOM 1567 C C . VAL A 1 198 ? 5.222 -12.974 5.865 1.00 90.25 198 VAL A C 1
ATOM 1569 O O . VAL A 1 198 ? 4.343 -13.689 6.351 1.00 90.25 198 VAL A O 1
ATOM 1572 N N . HIS A 1 199 ? 6.152 -12.393 6.628 1.00 91.25 199 HIS A N 1
ATOM 1573 C CA . HIS A 1 199 ? 6.157 -12.488 8.090 1.00 91.25 199 HIS A CA 1
ATOM 1574 C C . HIS A 1 199 ? 4.890 -11.860 8.696 1.00 91.25 199 HIS A C 1
ATOM 1576 O O . HIS A 1 199 ? 4.230 -12.479 9.534 1.00 91.25 199 HIS A O 1
ATOM 1582 N N . VAL A 1 200 ? 4.498 -10.667 8.233 1.00 94.88 200 VAL A N 1
ATOM 1583 C CA . VAL A 1 200 ? 3.262 -9.994 8.662 1.00 94.88 200 VAL A CA 1
ATOM 1584 C C . VAL A 1 200 ? 2.030 -10.807 8.265 1.00 94.88 200 VAL A C 1
ATOM 1586 O O . VAL A 1 200 ? 1.131 -10.979 9.084 1.00 94.88 200 VAL A O 1
ATOM 1589 N N . ALA A 1 201 ? 1.993 -11.396 7.067 1.00 95.62 201 ALA A N 1
ATOM 1590 C CA . ALA A 1 201 ? 0.900 -12.271 6.643 1.00 95.62 201 ALA A CA 1
ATOM 1591 C C . ALA A 1 201 ? 0.736 -13.491 7.569 1.00 95.62 201 ALA A C 1
ATOM 1593 O O . ALA A 1 201 ? -0.389 -13.868 7.907 1.00 95.62 201 ALA A O 1
ATOM 1594 N N . ALA A 1 202 ? 1.843 -14.071 8.042 1.00 95.94 202 ALA A N 1
ATOM 1595 C CA . ALA A 1 202 ? 1.817 -15.149 9.027 1.00 95.94 202 ALA A CA 1
ATOM 1596 C C . ALA A 1 202 ? 1.299 -14.682 10.403 1.00 95.94 202 ALA A C 1
ATOM 1598 O O . ALA A 1 202 ? 0.508 -15.401 11.019 1.00 95.94 202 ALA A O 1
ATOM 1599 N N . LEU A 1 203 ? 1.659 -13.478 10.870 1.00 96.50 203 LEU A N 1
ATOM 1600 C CA . LEU A 1 203 ? 1.057 -12.887 12.077 1.00 96.50 203 LEU A CA 1
ATOM 1601 C C . LEU A 1 203 ? -0.448 -12.644 11.905 1.00 96.50 203 LEU A C 1
ATOM 1603 O O . LEU A 1 203 ? -1.240 -13.007 12.776 1.00 96.50 203 LEU A O 1
ATOM 1607 N N . MET A 1 204 ? -0.857 -12.069 10.771 1.00 98.06 204 MET A N 1
ATOM 1608 C CA . MET A 1 204 ? -2.265 -11.826 10.453 1.00 98.06 204 MET A CA 1
ATOM 1609 C C . MET A 1 204 ? -3.055 -13.133 10.435 1.00 98.06 204 MET A C 1
ATOM 1611 O O . MET A 1 204 ? -4.168 -13.176 10.949 1.00 98.06 204 MET A O 1
ATOM 1615 N N . ALA A 1 205 ? -2.486 -14.215 9.898 1.00 98.38 205 ALA A N 1
ATOM 1616 C CA . ALA A 1 205 ? -3.130 -15.522 9.878 1.00 98.38 205 ALA A CA 1
ATOM 1617 C C . ALA A 1 205 ? -3.384 -16.075 11.289 1.00 98.38 205 ALA A C 1
ATOM 1619 O O . ALA A 1 205 ? -4.468 -16.611 11.542 1.00 98.38 205 ALA A O 1
ATOM 1620 N N . GLN A 1 206 ? -2.416 -15.927 12.199 1.00 98.44 206 GLN A N 1
ATOM 1621 C CA . GLN A 1 206 ? -2.546 -16.332 13.601 1.00 98.44 206 GLN A CA 1
ATOM 1622 C C . GLN A 1 206 ? -3.576 -15.469 14.341 1.00 98.44 206 GLN A C 1
ATOM 1624 O O . GLN A 1 206 ? -4.493 -16.004 14.964 1.00 98.44 206 GLN A O 1
ATOM 1629 N N . SER A 1 207 ? -3.488 -14.144 14.203 1.00 97.94 207 SER A N 1
ATOM 1630 C CA . SER A 1 207 ? -4.453 -13.204 14.787 1.00 97.94 207 SER A CA 1
ATOM 1631 C C . SER A 1 207 ? -5.874 -13.456 14.271 1.00 97.94 207 SER A C 1
ATOM 1633 O O . SER A 1 207 ? -6.819 -13.539 15.053 1.00 97.94 207 SER A O 1
ATOM 1635 N N . ALA A 1 208 ? -6.046 -13.685 12.967 1.00 98.12 208 ALA A N 1
ATOM 1636 C CA . ALA A 1 208 ? -7.350 -13.966 12.378 1.00 98.12 208 ALA A CA 1
ATOM 1637 C C . ALA A 1 208 ? -7.944 -15.305 12.843 1.00 98.12 208 ALA A C 1
ATOM 1639 O O . ALA A 1 208 ? -9.167 -15.424 12.963 1.00 98.12 208 ALA A O 1
ATOM 1640 N N . ALA A 1 209 ? -7.100 -16.299 13.134 1.00 98.06 209 ALA A N 1
ATOM 1641 C CA . ALA A 1 209 ? -7.536 -17.564 13.717 1.00 98.06 209 ALA A CA 1
ATOM 1642 C C . ALA A 1 209 ? -8.043 -17.402 15.162 1.00 98.06 209 ALA A C 1
ATOM 1644 O O . ALA A 1 209 ? -8.930 -18.150 15.564 1.00 98.06 209 ALA A O 1
ATOM 1645 N N . GLU A 1 210 ? -7.520 -16.431 15.918 1.00 97.25 210 GLU A N 1
ATOM 1646 C CA . GLU A 1 210 ? -7.958 -16.115 17.285 1.00 97.25 210 GLU A CA 1
ATOM 1647 C C . GLU A 1 210 ? -9.187 -15.190 17.306 1.00 97.25 210 GLU A C 1
ATOM 1649 O O . GLU A 1 210 ? -10.155 -15.439 18.025 1.00 97.25 210 GLU A O 1
ATOM 1654 N N . LEU A 1 211 ? -9.156 -14.108 16.524 1.00 96.19 211 LEU A N 1
ATOM 1655 C CA . LEU A 1 211 ? -10.129 -13.016 16.608 1.00 96.19 211 LEU A CA 1
ATOM 1656 C C . LEU A 1 211 ? -11.323 -13.176 15.663 1.00 96.19 211 LEU A C 1
ATOM 1658 O O . LEU A 1 211 ? -12.359 -12.543 15.878 1.00 96.19 211 LEU A O 1
ATOM 1662 N N . HIS A 1 212 ? -11.191 -13.994 14.616 1.00 96.25 212 HIS A N 1
ATOM 1663 C CA . HIS A 1 212 ? -12.191 -14.162 13.557 1.00 96.25 212 HIS A CA 1
ATOM 1664 C C . HIS A 1 212 ? -12.724 -12.815 13.018 1.00 96.25 212 HIS A C 1
ATOM 1666 O O . HIS A 1 212 ? -13.926 -12.519 13.145 1.00 96.25 212 HIS A O 1
ATOM 1672 N N . PRO A 1 213 ? -11.844 -11.960 12.455 1.00 96.81 213 PRO A N 1
ATOM 1673 C CA . PRO A 1 213 ? -12.212 -10.606 12.085 1.00 96.81 213 PRO A CA 1
ATOM 1674 C C . PRO A 1 213 ? -13.292 -10.605 11.006 1.00 96.81 213 PRO A C 1
ATOM 1676 O O . PRO A 1 213 ? -13.362 -11.471 10.138 1.00 96.81 213 PRO A O 1
ATOM 1679 N N . SER A 1 214 ? -14.174 -9.608 11.072 1.00 96.31 214 SER A N 1
ATOM 1680 C CA . SER A 1 214 ? -15.234 -9.463 10.067 1.00 96.31 214 SER A CA 1
ATOM 1681 C C . SER A 1 214 ? -14.704 -8.848 8.773 1.00 96.31 214 SER A C 1
ATOM 1683 O O . SER A 1 214 ? -15.240 -9.135 7.707 1.00 96.31 214 SER A O 1
ATOM 1685 N N . ARG A 1 215 ? -13.682 -7.994 8.863 1.00 97.94 215 ARG A N 1
ATOM 1686 C CA . ARG A 1 215 ? -13.040 -7.291 7.749 1.00 97.94 215 ARG A CA 1
ATOM 1687 C C . ARG A 1 215 ? -11.555 -7.122 8.054 1.00 97.94 215 ARG A C 1
ATOM 1689 O O . ARG A 1 215 ? -11.185 -7.077 9.227 1.00 97.94 215 ARG A O 1
ATOM 1696 N N . ILE A 1 216 ? -10.757 -6.982 7.006 1.00 98.69 216 ILE A N 1
ATOM 1697 C CA . ILE A 1 216 ? -9.387 -6.462 7.058 1.00 98.69 216 ILE A CA 1
ATOM 1698 C C . ILE A 1 216 ? -9.398 -5.102 6.358 1.00 98.69 216 ILE A C 1
ATOM 1700 O O . ILE A 1 216 ? -10.144 -4.927 5.397 1.00 98.69 216 ILE A O 1
ATOM 1704 N N . LEU A 1 217 ? -8.640 -4.130 6.864 1.00 98.50 217 LEU A N 1
ATOM 1705 C CA . LEU A 1 217 ? -8.540 -2.796 6.272 1.00 98.50 217 LEU A CA 1
ATOM 1706 C C . LEU A 1 217 ? -7.153 -2.639 5.647 1.00 98.50 217 LEU A C 1
ATOM 1708 O O . LEU A 1 217 ? -6.158 -2.739 6.360 1.00 98.50 217 LEU A O 1
ATOM 1712 N N . GLY A 1 218 ? -7.101 -2.429 4.334 1.00 97.50 218 GLY A N 1
ATOM 1713 C CA . GLY A 1 218 ? -5.896 -2.030 3.614 1.00 97.50 218 GLY A CA 1
ATOM 1714 C C . GLY A 1 218 ? -5.835 -0.510 3.530 1.00 97.50 218 GLY A C 1
ATOM 1715 O O . GLY A 1 218 ? -6.810 0.126 3.121 1.00 97.50 218 GLY A O 1
ATOM 1716 N N . HIS A 1 219 ? -4.706 0.066 3.934 1.00 97.69 219 HIS A N 1
ATOM 1717 C CA . HIS A 1 219 ? -4.525 1.512 4.074 1.00 97.69 219 HIS A CA 1
ATOM 1718 C C . HIS A 1 219 ? -3.823 2.154 2.866 1.00 97.69 219 HIS A C 1
ATOM 1720 O O . HIS A 1 219 ? -3.178 3.182 3.032 1.00 97.69 219 HIS A O 1
ATOM 1726 N N . GLY A 1 220 ? -3.911 1.569 1.668 1.00 94.81 220 GLY A N 1
ATOM 1727 C CA . GLY A 1 220 ? -3.215 2.065 0.474 1.00 94.81 220 GLY A CA 1
ATOM 1728 C C . GLY A 1 220 ? -1.774 1.583 0.361 1.00 94.81 220 GLY A C 1
ATOM 1729 O O . GLY A 1 220 ? -1.292 0.845 1.220 1.00 94.81 220 GLY A O 1
ATOM 1730 N N . ASP A 1 221 ? -1.136 1.978 -0.737 1.00 95.62 221 ASP A N 1
ATOM 1731 C CA . ASP A 1 221 ? 0.111 1.406 -1.246 1.00 95.62 221 ASP A CA 1
ATOM 1732 C C . ASP A 1 221 ? 0.058 -0.115 -1.329 1.00 95.62 221 ASP A C 1
ATOM 1734 O O . ASP A 1 221 ? 0.894 -0.864 -0.819 1.00 95.62 221 ASP A O 1
ATOM 1738 N N . ASN A 1 222 ? -0.991 -0.582 -1.991 1.00 93.62 222 ASN A N 1
ATOM 1739 C CA . ASN A 1 222 ? -1.251 -1.999 -2.123 1.00 93.62 222 ASN A CA 1
ATOM 1740 C C . ASN A 1 222 ? -0.170 -2.700 -2.961 1.00 93.62 222 ASN A C 1
ATOM 1742 O O . ASN A 1 222 ? 0.153 -3.862 -2.705 1.00 93.62 222 ASN A O 1
ATOM 1746 N N . PHE A 1 223 ? 0.384 -2.001 -3.962 1.00 90.56 223 PHE A N 1
ATOM 1747 C CA . PHE A 1 223 ? 1.365 -2.559 -4.896 1.00 90.56 223 PHE A CA 1
ATOM 1748 C C . PHE A 1 223 ? 2.560 -1.633 -5.127 1.00 90.56 223 PHE A C 1
ATOM 1750 O O . PHE A 1 223 ? 2.607 -0.866 -6.089 1.00 90.56 223 PHE A O 1
ATOM 1757 N N . TYR A 1 224 ? 3.595 -1.786 -4.307 1.00 81.69 224 TYR A N 1
ATOM 1758 C CA . TYR A 1 224 ? 4.877 -1.120 -4.534 1.00 81.69 224 TYR A CA 1
ATOM 1759 C C . TYR A 1 224 ? 5.600 -1.629 -5.796 1.00 81.69 224 TYR A C 1
ATOM 1761 O O . TYR A 1 224 ? 5.454 -2.790 -6.186 1.00 81.69 224 TYR A O 1
ATOM 1769 N N . TRP A 1 225 ? 6.411 -0.805 -6.465 1.00 76.38 225 TRP A N 1
ATOM 1770 C CA . TRP A 1 225 ? 6.569 0.647 -6.247 1.00 76.38 225 TRP A CA 1
ATOM 1771 C C . TRP A 1 225 ? 5.600 1.477 -7.085 1.00 76.38 225 TRP A C 1
ATOM 1773 O O . TRP A 1 225 ? 5.301 2.612 -6.752 1.00 76.38 225 TRP A O 1
ATOM 1783 N N . ASN A 1 226 ? 5.110 0.930 -8.188 1.00 82.62 226 ASN A N 1
ATOM 1784 C CA . ASN A 1 226 ? 4.459 1.745 -9.205 1.00 82.62 226 ASN A CA 1
ATOM 1785 C C . ASN A 1 226 ? 2.961 1.491 -9.313 1.00 82.62 226 ASN A C 1
ATOM 1787 O O . ASN A 1 226 ? 2.352 2.031 -10.222 1.00 82.62 226 ASN A O 1
ATOM 1791 N N . GLY A 1 227 ? 2.356 0.656 -8.468 1.00 88.12 227 GLY A N 1
ATOM 1792 C CA . GLY A 1 227 ? 0.978 0.206 -8.646 1.00 88.12 227 GLY A CA 1
ATOM 1793 C C . GLY A 1 227 ? 0.906 -0.902 -9.694 1.00 88.12 227 GLY A C 1
ATOM 1794 O O . GLY A 1 227 ? 1.889 -1.612 -9.915 1.00 88.12 227 GLY A O 1
ATOM 1795 N N . VAL A 1 228 ? -0.235 -1.037 -10.370 1.00 89.56 228 VAL A N 1
ATOM 1796 C CA . VAL A 1 228 ? -0.477 -2.049 -11.415 1.00 89.56 228 VAL A CA 1
ATOM 1797 C C . VAL A 1 228 ? -0.971 -1.409 -12.712 1.00 89.56 228 VAL A C 1
ATOM 1799 O O . VAL A 1 228 ? -1.678 -0.405 -12.683 1.00 89.56 228 VAL A O 1
ATOM 1802 N N . GLY A 1 229 ? -0.618 -1.999 -13.849 1.00 90.69 229 GLY A N 1
ATOM 1803 C CA . GLY A 1 229 ? -1.202 -1.711 -15.155 1.00 90.69 229 GLY A CA 1
ATOM 1804 C C . GLY A 1 229 ? -2.206 -2.786 -15.594 1.00 90.69 229 GLY A C 1
ATOM 1805 O O . GLY A 1 229 ? -2.429 -3.788 -14.911 1.00 90.69 229 GLY A O 1
ATOM 1806 N N . THR A 1 230 ? -2.858 -2.576 -16.738 1.00 93.25 230 THR A N 1
ATOM 1807 C CA . THR A 1 230 ? -3.934 -3.472 -17.195 1.00 93.25 230 THR A CA 1
ATOM 1808 C C . THR A 1 230 ? -3.442 -4.869 -17.590 1.00 93.25 230 THR A C 1
ATOM 1810 O O . THR A 1 230 ? -4.180 -5.843 -17.415 1.00 93.25 230 THR A O 1
ATOM 1813 N N . ASP A 1 231 ? -2.193 -4.993 -18.049 1.00 91.12 231 ASP A N 1
ATOM 1814 C CA . ASP A 1 231 ? -1.602 -6.261 -18.482 1.00 91.12 231 ASP A CA 1
ATOM 1815 C C . ASP A 1 231 ? -1.026 -7.078 -17.314 1.00 91.12 231 ASP A C 1
ATOM 1817 O O . ASP A 1 231 ? -0.960 -8.309 -17.397 1.00 91.12 231 ASP A O 1
ATOM 1821 N N . ASP A 1 232 ? -0.624 -6.432 -16.212 1.00 88.06 232 ASP A N 1
ATOM 1822 C CA . ASP A 1 232 ? 0.036 -7.095 -15.079 1.00 88.06 232 ASP A CA 1
ATOM 1823 C C . ASP A 1 232 ? -0.790 -7.134 -13.786 1.00 88.06 232 ASP A C 1
ATOM 1825 O O . ASP A 1 232 ? -0.424 -7.882 -12.877 1.00 88.06 232 ASP A O 1
ATOM 1829 N N . VAL A 1 233 ? -1.932 -6.439 -13.704 1.00 92.50 233 VAL A N 1
ATOM 1830 C CA . VAL A 1 233 ? -2.782 -6.414 -12.499 1.00 92.50 233 VAL A CA 1
ATOM 1831 C C . VAL A 1 233 ? -3.103 -7.803 -11.973 1.00 92.50 233 VAL A C 1
ATOM 1833 O O . VAL A 1 233 ? -2.961 -8.070 -10.782 1.00 92.50 233 VAL A O 1
ATOM 1836 N N . LYS A 1 234 ? -3.466 -8.738 -12.855 1.00 91.19 234 LYS A N 1
ATOM 1837 C CA . LYS A 1 234 ? -3.768 -10.107 -12.439 1.00 91.19 234 LYS A CA 1
ATOM 1838 C C . LYS A 1 234 ? -2.558 -10.768 -11.777 1.00 91.19 234 LYS A C 1
ATOM 1840 O O . LYS A 1 234 ? -2.709 -11.380 -10.727 1.00 91.19 234 LYS A O 1
ATOM 1845 N N . TYR A 1 235 ? -1.386 -10.643 -12.392 1.00 89.88 235 TYR A N 1
ATOM 1846 C CA . TYR A 1 235 ? -0.148 -11.225 -11.883 1.00 89.88 235 TYR A CA 1
ATOM 1847 C C . TYR A 1 235 ? 0.252 -10.593 -10.545 1.00 89.88 235 TYR A C 1
ATOM 1849 O O . TYR A 1 235 ? 0.526 -11.309 -9.588 1.00 89.88 235 TYR A O 1
ATOM 1857 N N . ARG A 1 236 ? 0.213 -9.261 -10.440 1.00 87.50 236 ARG A N 1
ATOM 1858 C CA . ARG A 1 236 ? 0.585 -8.529 -9.221 1.00 87.50 236 ARG A CA 1
ATOM 1859 C C . ARG A 1 236 ? -0.343 -8.856 -8.051 1.00 87.50 236 ARG A C 1
ATOM 1861 O O . ARG A 1 236 ? 0.140 -9.125 -6.955 1.00 87.50 236 ARG A O 1
ATOM 1868 N N . LEU A 1 237 ? -1.654 -8.935 -8.286 1.00 92.50 237 LEU A N 1
ATOM 1869 C CA . LEU A 1 237 ? -2.620 -9.369 -7.271 1.00 92.50 237 LEU A CA 1
ATOM 1870 C C . LEU A 1 237 ? -2.408 -10.840 -6.887 1.00 92.50 237 LEU A C 1
ATOM 1872 O O . LEU A 1 237 ? -2.456 -11.180 -5.708 1.00 92.50 237 LEU A O 1
ATOM 1876 N N . GLU A 1 238 ? -2.139 -11.724 -7.849 1.00 91.44 238 GLU A N 1
ATOM 1877 C CA . GLU A 1 238 ? -1.872 -13.136 -7.559 1.00 91.44 238 GLU A CA 1
ATOM 1878 C C . GLU A 1 238 ? -0.614 -13.323 -6.696 1.00 91.44 238 GLU A C 1
ATOM 1880 O O . GLU A 1 238 ? -0.672 -14.027 -5.687 1.00 91.44 238 GLU A O 1
ATOM 1885 N N . GLU A 1 239 ? 0.508 -12.695 -7.055 1.00 87.62 239 GLU A N 1
ATOM 1886 C CA . GLU A 1 239 ? 1.783 -12.876 -6.351 1.00 87.62 239 GLU A CA 1
ATOM 1887 C C . GLU A 1 239 ? 1.853 -12.115 -5.025 1.00 87.62 239 GLU A C 1
ATOM 1889 O O . GLU A 1 239 ? 2.287 -12.688 -4.029 1.00 87.62 239 GLU A O 1
ATOM 1894 N N . THR A 1 240 ? 1.424 -10.851 -4.989 1.00 87.19 240 THR A N 1
ATOM 1895 C CA . THR A 1 240 ? 1.633 -9.957 -3.835 1.00 87.19 240 THR A CA 1
ATOM 1896 C C . THR A 1 240 ? 0.466 -9.973 -2.847 1.00 87.19 240 THR A C 1
ATOM 1898 O O . THR A 1 240 ? 0.647 -9.617 -1.685 1.00 87.19 240 THR A O 1
ATOM 1901 N N . PHE A 1 241 ? -0.724 -10.419 -3.264 1.00 95.56 241 PHE A N 1
ATOM 1902 C CA . PHE A 1 241 ? -1.900 -10.492 -2.395 1.00 95.56 241 PHE A CA 1
ATOM 1903 C C . PHE A 1 241 ? -2.395 -11.930 -2.199 1.00 95.56 241 PHE A C 1
ATOM 1905 O O . PHE A 1 241 ? -2.402 -12.436 -1.074 1.00 95.56 241 PHE A O 1
ATOM 1912 N N . GLU A 1 242 ? -2.784 -12.628 -3.269 1.00 95.94 242 GLU A N 1
ATOM 1913 C CA . GLU A 1 242 ? -3.471 -13.915 -3.124 1.00 95.94 242 GLU A CA 1
ATOM 1914 C C . GLU A 1 242 ? -2.570 -15.013 -2.568 1.00 95.94 242 GLU A C 1
ATOM 1916 O O . GLU A 1 242 ? -2.973 -15.712 -1.639 1.00 95.94 242 GLU A O 1
ATOM 1921 N N . LYS A 1 243 ? -1.344 -15.152 -3.087 1.00 91.44 243 LYS A N 1
ATOM 1922 C CA . LYS A 1 243 ? -0.382 -16.149 -2.600 1.00 91.44 243 LYS A CA 1
ATOM 1923 C C . LYS A 1 243 ? 0.196 -15.806 -1.231 1.00 91.44 243 LYS A C 1
ATOM 1925 O O . LYS A 1 243 ? 0.499 -16.731 -0.482 1.00 91.44 243 LYS A O 1
ATOM 1930 N N . VAL A 1 244 ? 0.326 -14.521 -0.901 1.00 91.69 244 VAL A N 1
ATOM 1931 C CA . VAL A 1 244 ? 0.869 -14.059 0.387 1.00 91.69 244 VAL A CA 1
ATOM 1932 C C . VAL A 1 244 ? -0.148 -14.264 1.508 1.00 91.69 244 VAL A C 1
ATOM 1934 O O . VAL A 1 244 ? 0.140 -14.926 2.503 1.00 91.69 244 VAL A O 1
ATOM 1937 N N . TYR A 1 245 ? -1.376 -13.772 1.338 1.00 94.94 245 TYR A N 1
ATOM 1938 C CA . TYR A 1 245 ? -2.427 -13.847 2.358 1.00 94.94 245 TYR A CA 1
ATOM 1939 C C . TYR A 1 245 ? -3.335 -15.067 2.147 1.00 94.94 245 TYR A C 1
ATOM 1941 O O . TYR A 1 245 ? -4.564 -14.944 2.137 1.00 94.94 245 TYR A O 1
ATOM 1949 N N . ASN A 1 246 ? -2.733 -16.245 1.948 1.00 95.31 246 ASN A N 1
ATOM 1950 C CA . ASN A 1 246 ? -3.419 -17.472 1.525 1.00 95.31 246 ASN A CA 1
ATOM 1951 C C . ASN A 1 246 ? -3.847 -18.407 2.672 1.00 95.31 246 ASN A C 1
ATOM 1953 O O . ASN A 1 246 ? -4.405 -19.472 2.409 1.00 95.31 246 ASN A O 1
ATOM 1957 N N . ALA A 1 247 ? -3.590 -18.061 3.935 1.00 96.44 247 ALA A N 1
ATOM 1958 C CA . ALA A 1 247 ? -3.955 -18.915 5.062 1.00 96.44 247 ALA A CA 1
ATOM 1959 C C . ALA A 1 247 ? -5.479 -19.109 5.145 1.00 96.44 247 ALA A C 1
ATOM 1961 O O . ALA A 1 247 ? -6.244 -18.169 4.923 1.00 96.44 247 ALA A O 1
ATOM 1962 N N . THR A 1 248 ? -5.944 -20.302 5.534 1.00 96.75 248 THR A N 1
ATOM 1963 C CA . THR A 1 248 ? -7.385 -20.607 5.660 1.00 96.75 248 THR A CA 1
ATOM 1964 C C . THR A 1 248 ? -8.123 -19.609 6.561 1.00 96.75 248 THR A C 1
ATOM 1966 O O . THR A 1 248 ? -9.272 -19.272 6.288 1.00 96.75 248 THR A O 1
ATOM 1969 N N . SER A 1 249 ? -7.461 -19.089 7.603 1.00 97.56 249 SER A N 1
ATOM 1970 C CA . SER A 1 249 ? -8.013 -18.067 8.502 1.00 97.56 249 SER A CA 1
ATOM 1971 C C . SER A 1 249 ? -8.199 -16.687 7.855 1.00 97.56 249 SER A C 1
ATOM 1973 O O . SER A 1 249 ? -8.898 -15.860 8.427 1.00 97.56 249 SER A O 1
ATOM 1975 N N . LEU A 1 250 ? -7.626 -16.436 6.672 1.00 96.94 250 LEU A N 1
ATOM 1976 C CA . LEU A 1 250 ? -7.690 -15.161 5.941 1.00 96.94 250 LEU A CA 1
ATOM 1977 C C . LEU A 1 250 ? -8.475 -15.247 4.623 1.00 96.94 250 LEU A C 1
ATOM 1979 O O . LEU A 1 250 ? -9.022 -14.240 4.174 1.00 96.94 250 LEU A O 1
ATOM 1983 N N . GLN A 1 251 ? -8.535 -16.424 3.988 1.00 93.94 251 GLN A N 1
ATOM 1984 C CA . GLN A 1 251 ? -9.055 -16.588 2.619 1.00 93.94 251 GLN A CA 1
ATOM 1985 C C . GLN A 1 251 ? -10.501 -16.109 2.417 1.00 93.94 251 GLN A C 1
ATOM 1987 O O . GLN A 1 251 ? -10.857 -15.715 1.315 1.00 93.94 251 GLN A O 1
ATOM 1992 N N . ALA A 1 252 ? -11.353 -16.147 3.443 1.00 93.62 252 ALA A N 1
ATOM 1993 C CA . ALA A 1 252 ? -12.760 -15.758 3.310 1.00 93.62 252 ALA A CA 1
ATOM 1994 C C . ALA A 1 252 ? -13.065 -14.330 3.794 1.00 93.62 252 ALA A C 1
ATOM 1996 O O . ALA A 1 252 ? -14.210 -13.889 3.700 1.00 93.62 252 ALA A O 1
ATOM 1997 N N . ILE A 1 253 ? -12.081 -13.619 4.352 1.00 98.06 253 ILE A N 1
ATOM 1998 C CA . ILE A 1 253 ? -12.305 -12.325 5.006 1.00 98.06 253 ILE A CA 1
ATOM 1999 C C . ILE A 1 253 ? -12.193 -11.208 3.967 1.00 98.06 253 ILE A C 1
ATOM 2001 O O . ILE A 1 253 ? -11.135 -11.101 3.355 1.00 98.06 253 ILE A O 1
ATOM 2005 N N . PRO A 1 254 ? -13.221 -10.359 3.772 1.00 98.25 254 PRO A N 1
ATOM 2006 C CA . PRO A 1 254 ? -13.125 -9.220 2.863 1.00 98.25 254 PRO A CA 1
ATOM 2007 C C . PRO A 1 254 ? -12.113 -8.172 3.343 1.00 98.25 254 PRO A C 1
ATOM 2009 O O . PRO A 1 254 ? -12.122 -7.783 4.516 1.00 98.25 254 PRO A O 1
ATOM 2012 N N . TRP A 1 255 ? -11.297 -7.694 2.409 1.00 98.56 255 TRP A N 1
ATOM 2013 C CA . TRP A 1 255 ? -10.311 -6.628 2.545 1.00 98.56 255 TRP A CA 1
ATOM 2014 C C . TRP A 1 255 ? -10.885 -5.340 1.973 1.00 98.56 255 TRP A C 1
ATOM 2016 O O . TRP A 1 255 ? -11.126 -5.263 0.772 1.00 98.56 255 TRP A O 1
ATOM 2026 N N . LEU A 1 256 ? -11.134 -4.358 2.833 1.00 98.69 256 LEU A N 1
ATOM 2027 C CA . LEU A 1 256 ? -11.561 -3.019 2.443 1.00 98.69 256 LEU A CA 1
ATOM 2028 C C . LEU A 1 256 ? -10.310 -2.181 2.203 1.00 98.69 256 LEU A C 1
ATOM 2030 O O . LEU A 1 256 ? -9.627 -1.811 3.156 1.00 98.69 256 LEU A O 1
ATOM 2034 N N . ASN A 1 257 ? -10.002 -1.923 0.941 1.00 98.56 257 ASN A N 1
ATOM 2035 C CA . ASN A 1 257 ? -8.792 -1.227 0.532 1.00 98.56 257 ASN A CA 1
ATOM 2036 C C . ASN A 1 257 ? -9.096 0.216 0.125 1.00 98.56 257 ASN A C 1
ATOM 2038 O O . ASN A 1 257 ? -10.192 0.535 -0.347 1.00 98.56 257 ASN A O 1
ATOM 2042 N N . VAL A 1 258 ? -8.095 1.071 0.269 1.00 98.75 258 VAL A N 1
ATOM 2043 C CA . VAL A 1 258 ? -8.000 2.384 -0.382 1.00 98.75 258 VAL A CA 1
ATOM 2044 C C . VAL A 1 258 ? -6.756 2.401 -1.270 1.00 98.75 258 VAL A C 1
ATOM 2046 O O . VAL A 1 258 ? -5.944 1.480 -1.189 1.00 98.75 258 VAL A O 1
ATOM 2049 N N . ALA A 1 259 ? -6.612 3.412 -2.122 1.00 97.75 259 ALA A N 1
ATOM 2050 C CA . ALA A 1 259 ? -5.405 3.615 -2.921 1.00 97.75 259 ALA A CA 1
ATOM 2051 C C . ALA A 1 259 ? -4.447 4.589 -2.216 1.00 97.75 259 ALA A C 1
ATOM 2053 O O . ALA A 1 259 ? -4.891 5.610 -1.684 1.00 97.75 259 ALA A O 1
ATOM 2054 N N . GLY A 1 260 ? -3.155 4.270 -2.223 1.00 96.12 260 GLY A N 1
ATOM 2055 C CA . GLY A 1 260 ? -2.068 5.184 -1.861 1.00 96.12 260 GLY A CA 1
ATOM 2056 C C . GLY A 1 260 ? -1.365 5.768 -3.084 1.00 96.12 260 GLY A C 1
ATOM 2057 O O . GLY A 1 260 ? -1.766 5.500 -4.220 1.00 96.12 260 GLY A O 1
ATOM 2058 N N . ASN A 1 261 ? -0.312 6.559 -2.873 1.00 93.94 261 ASN A N 1
ATOM 2059 C CA . ASN A 1 261 ? 0.385 7.215 -3.980 1.00 93.94 261 ASN A CA 1
ATOM 2060 C C . ASN A 1 261 ? 1.017 6.199 -4.926 1.00 93.94 261 ASN A C 1
ATOM 2062 O O . ASN A 1 261 ? 0.944 6.376 -6.144 1.00 93.94 261 ASN A O 1
ATOM 2066 N N . HIS A 1 262 ? 1.591 5.113 -4.403 1.00 90.44 262 HIS A N 1
ATOM 2067 C CA . HIS A 1 262 ? 2.223 4.100 -5.245 1.00 90.44 262 HIS A CA 1
ATOM 2068 C C . HIS A 1 262 ? 1.202 3.416 -6.158 1.00 90.44 262 HIS A C 1
ATOM 2070 O O . HIS A 1 262 ? 1.501 3.143 -7.317 1.00 90.44 262 HIS A O 1
ATOM 2076 N N . ASP A 1 263 ? -0.036 3.233 -5.696 1.00 95.25 263 ASP A N 1
ATOM 2077 C CA . ASP A 1 263 ? -1.109 2.592 -6.462 1.00 95.25 263 ASP A CA 1
ATOM 2078 C C . ASP A 1 263 ? -1.496 3.352 -7.737 1.00 95.25 263 ASP A C 1
ATOM 2080 O O . ASP A 1 263 ? -1.892 2.728 -8.726 1.00 95.25 263 ASP A O 1
ATOM 2084 N N . ILE A 1 264 ? -1.352 4.680 -7.721 1.00 94.19 264 ILE A N 1
ATOM 2085 C CA . ILE A 1 264 ? -1.719 5.585 -8.819 1.00 94.19 264 ILE A CA 1
ATOM 2086 C C . ILE A 1 264 ? -0.509 6.142 -9.588 1.00 94.19 264 ILE A C 1
ATOM 2088 O O . ILE A 1 264 ? -0.678 7.020 -10.430 1.00 94.19 264 ILE A O 1
ATOM 2092 N N . GLY A 1 265 ? 0.694 5.601 -9.355 1.00 83.31 265 GLY A N 1
ATOM 2093 C CA . GLY A 1 265 ? 1.900 5.911 -10.137 1.00 83.31 265 GLY A CA 1
ATOM 2094 C C . GLY A 1 265 ? 3.007 6.669 -9.397 1.00 83.31 265 GLY A C 1
ATOM 2095 O O . GLY A 1 265 ? 3.971 7.075 -10.031 1.00 83.31 265 GLY A O 1
ATOM 2096 N N . GLY A 1 266 ? 2.922 6.828 -8.074 1.00 71.75 266 GLY A N 1
ATOM 2097 C CA . GLY A 1 266 ? 3.792 7.679 -7.245 1.00 71.75 266 GLY A CA 1
ATOM 2098 C C . GLY A 1 266 ? 5.311 7.474 -7.317 1.00 71.75 266 GLY A C 1
ATOM 2099 O O . GLY A 1 266 ? 6.032 8.297 -6.767 1.00 71.75 266 GLY A O 1
ATOM 2100 N N . ALA A 1 267 ? 5.819 6.435 -7.987 1.00 72.12 267 ALA A N 1
ATOM 2101 C CA . ALA A 1 267 ? 7.256 6.161 -8.086 1.00 72.12 267 ALA A CA 1
ATOM 2102 C C . ALA A 1 267 ? 7.826 6.160 -9.519 1.00 72.12 267 ALA A C 1
ATOM 2104 O O . ALA A 1 267 ? 9.033 5.995 -9.692 1.00 72.12 267 ALA A O 1
ATOM 2105 N N . THR A 1 268 ? 7.017 6.360 -10.565 1.00 85.50 268 THR A N 1
ATOM 2106 C CA . THR A 1 268 ? 7.515 6.462 -11.950 1.00 85.50 268 THR A CA 1
ATOM 2107 C C . THR A 1 268 ? 6.491 7.147 -12.857 1.00 85.50 268 THR A C 1
ATOM 2109 O O . THR A 1 268 ? 5.653 7.906 -12.382 1.00 85.50 268 THR A O 1
ATOM 2112 N N . PHE A 1 269 ? 6.572 6.937 -14.171 1.00 92.94 269 PHE A N 1
ATOM 2113 C CA . PHE A 1 269 ? 5.550 7.407 -15.089 1.00 92.94 269 PHE A CA 1
ATOM 2114 C C . PHE A 1 269 ? 4.175 6.749 -14.866 1.00 92.94 269 PHE A C 1
ATOM 2116 O O . PHE A 1 269 ? 4.080 5.585 -14.480 1.00 92.94 269 PHE A O 1
ATOM 2123 N N . ILE A 1 270 ? 3.107 7.486 -15.177 1.00 94.69 270 ILE A N 1
ATOM 2124 C CA . ILE A 1 270 ? 1.711 7.042 -15.014 1.00 94.69 270 ILE A CA 1
ATOM 2125 C C . ILE A 1 270 ? 1.234 6.180 -16.196 1.00 94.69 270 ILE A C 1
ATOM 2127 O O . ILE A 1 270 ? 0.492 5.214 -16.003 1.00 94.69 270 ILE A O 1
ATOM 2131 N N . CYS A 1 271 ? 1.635 6.512 -17.427 1.00 95.50 271 CYS A N 1
ATOM 2132 C CA . CYS A 1 271 ? 1.093 5.882 -18.630 1.00 95.50 271 CYS A CA 1
ATOM 2133 C C . CYS A 1 271 ? 1.785 4.556 -18.974 1.00 95.50 271 CYS A C 1
ATOM 2135 O O . CYS A 1 271 ? 2.999 4.430 -18.882 1.00 95.50 271 CYS A O 1
ATOM 2137 N N . GLY A 1 272 ? 1.021 3.555 -19.418 1.00 92.38 272 GLY A N 1
ATOM 2138 C CA . GLY A 1 272 ? 1.531 2.240 -19.831 1.00 92.38 272 GLY A CA 1
ATOM 2139 C C . GLY A 1 272 ? 0.798 1.065 -19.179 1.00 92.38 272 GLY A C 1
ATOM 2140 O O . GLY A 1 272 ? 0.066 1.227 -18.204 1.00 92.38 272 GLY A O 1
ATOM 2141 N N . GLU A 1 273 ? 0.991 -0.134 -19.734 1.00 89.56 273 GLU A N 1
ATOM 2142 C CA . GLU A 1 273 ? 0.134 -1.292 -19.427 1.00 89.56 273 GLU A CA 1
ATOM 2143 C C . GLU A 1 273 ? 0.683 -2.245 -18.365 1.00 89.56 273 GLU A C 1
ATOM 2145 O O . GLU A 1 273 ? -0.071 -3.052 -17.829 1.00 89.56 273 GLU A O 1
ATOM 2150 N N . SER A 1 274 ? 1.970 -2.169 -18.026 1.00 86.44 274 SER A N 1
ATOM 2151 C CA . SER A 1 274 ? 2.596 -3.094 -17.074 1.00 86.44 274 SER A CA 1
ATOM 2152 C C . SER A 1 274 ? 3.796 -2.469 -16.374 1.00 86.44 274 SER A C 1
ATOM 2154 O O . SER A 1 274 ? 4.507 -1.661 -16.979 1.00 86.44 274 SER A O 1
ATOM 2156 N N . ASP A 1 275 ? 4.089 -2.928 -15.160 1.00 75.19 275 ASP A N 1
ATOM 2157 C CA . ASP A 1 275 ? 5.292 -2.546 -14.426 1.00 75.19 275 ASP A CA 1
ATOM 2158 C C . ASP A 1 275 ? 6.578 -2.801 -15.228 1.00 75.19 275 ASP A C 1
ATOM 2160 O O . ASP A 1 275 ? 6.656 -3.703 -16.067 1.00 75.19 275 ASP A O 1
ATOM 2164 N N . GLY A 1 276 ? 7.566 -1.929 -15.029 1.00 76.06 276 GLY A N 1
ATOM 2165 C CA . GLY A 1 276 ? 8.797 -1.877 -15.823 1.00 76.06 276 GLY A CA 1
ATOM 2166 C C . GLY A 1 276 ? 8.652 -1.316 -17.248 1.00 76.06 276 GLY A C 1
ATOM 2167 O O . GLY A 1 276 ? 9.671 -1.079 -17.890 1.00 76.06 276 GLY A O 1
ATOM 2168 N N . ASN A 1 277 ? 7.429 -1.068 -17.736 1.00 81.75 277 ASN A N 1
ATOM 2169 C CA . ASN A 1 277 ? 7.162 -0.514 -19.073 1.00 81.75 277 ASN A CA 1
ATOM 2170 C C . ASN A 1 277 ? 6.319 0.774 -19.043 1.00 81.75 277 ASN A C 1
ATOM 2172 O O . ASN A 1 277 ? 5.755 1.165 -20.069 1.00 81.75 277 ASN A O 1
ATOM 2176 N N . PHE A 1 278 ? 6.201 1.430 -17.886 1.00 86.19 278 PHE A N 1
ATOM 2177 C CA . PHE A 1 278 ? 5.557 2.739 -17.816 1.00 86.19 278 PHE A CA 1
ATOM 2178 C C . PHE A 1 278 ? 6.394 3.797 -18.545 1.00 86.19 278 PHE A C 1
ATOM 2180 O O . PHE A 1 278 ? 7.624 3.751 -18.568 1.00 86.19 278 PHE A O 1
ATOM 2187 N N . ARG A 1 279 ? 5.703 4.734 -19.185 1.00 93.56 279 ARG A N 1
ATOM 2188 C CA . ARG A 1 279 ? 6.224 5.745 -20.101 1.00 93.56 279 ARG A CA 1
ATOM 2189 C C . ARG A 1 279 ? 5.504 7.066 -19.887 1.00 93.56 279 ARG A C 1
ATOM 2191 O O . ARG A 1 279 ? 4.407 7.109 -19.338 1.00 93.56 279 ARG A O 1
ATOM 2198 N N . GLU A 1 280 ? 6.086 8.132 -20.410 1.00 94.50 280 GLU A N 1
ATOM 2199 C CA . GLU A 1 280 ? 5.401 9.418 -20.482 1.00 94.50 280 GLU A CA 1
ATOM 2200 C C . GLU A 1 280 ? 4.075 9.309 -21.229 1.00 94.50 280 GLU A C 1
ATOM 2202 O O . GLU A 1 280 ? 3.940 8.580 -22.221 1.00 94.50 280 GLU A O 1
ATOM 2207 N N . CYS A 1 281 ? 3.114 10.074 -20.732 1.00 95.44 281 CYS A N 1
ATOM 2208 C CA . CYS A 1 281 ? 1.851 10.313 -21.399 1.00 95.44 281 CYS A CA 1
ATOM 2209 C C . CYS A 1 281 ? 2.063 11.273 -22.576 1.00 95.44 281 CYS A C 1
ATOM 2211 O O . CYS A 1 281 ? 2.870 12.200 -22.493 1.00 95.44 281 CYS A O 1
ATOM 2213 N N . GLU A 1 282 ? 1.349 11.043 -23.672 1.00 94.44 282 GLU A N 1
ATOM 2214 C CA . GLU A 1 282 ? 1.429 11.839 -24.898 1.00 94.44 282 GLU A CA 1
ATOM 2215 C C . GLU A 1 282 ? 0.812 13.232 -24.712 1.00 94.44 282 GLU A C 1
ATOM 2217 O O . GLU A 1 282 ? 1.348 14.226 -25.208 1.00 94.44 282 GLU A O 1
ATOM 2222 N N . ASP A 1 283 ? -0.295 13.306 -23.973 1.00 96.00 283 ASP A N 1
ATOM 2223 C CA . ASP A 1 283 ? -1.057 14.524 -23.724 1.00 96.00 283 ASP A CA 1
ATOM 2224 C C . ASP A 1 283 ? -1.859 14.455 -22.407 1.00 96.00 283 ASP A C 1
ATOM 2226 O O . ASP A 1 283 ? -1.744 13.511 -21.619 1.00 96.00 283 ASP A O 1
ATOM 2230 N N . GLU A 1 284 ? -2.634 15.510 -22.141 1.00 98.12 284 GLU A N 1
ATOM 2231 C CA . GLU A 1 284 ? -3.468 15.646 -20.942 1.00 98.12 284 GLU A CA 1
ATOM 2232 C C . GLU A 1 284 ? -4.572 14.586 -20.882 1.00 98.12 284 GLU A C 1
ATOM 2234 O O . GLU A 1 284 ? -4.798 13.998 -19.825 1.00 98.12 284 GLU A O 1
ATOM 2239 N N . ASP A 1 285 ? -5.220 14.297 -22.012 1.00 98.44 285 ASP A N 1
ATOM 2240 C CA . ASP A 1 285 ? -6.301 13.314 -22.079 1.00 98.44 285 ASP A CA 1
ATOM 2241 C C . ASP A 1 285 ? -5.772 11.909 -21.760 1.00 98.44 285 ASP A C 1
ATOM 2243 O O . ASP A 1 285 ? -6.394 11.161 -20.999 1.00 98.44 285 ASP A O 1
ATOM 2247 N N . GLU A 1 286 ? -4.601 11.547 -22.294 1.00 98.00 286 GLU A N 1
ATOM 2248 C CA . GLU A 1 286 ? -3.943 10.284 -21.979 1.00 98.00 286 GLU A CA 1
ATOM 2249 C C . GLU A 1 286 ? -3.531 10.219 -20.502 1.00 98.00 286 GLU A C 1
ATOM 2251 O O . GLU A 1 286 ? -3.803 9.211 -19.847 1.00 98.00 286 GLU A O 1
ATOM 2256 N N . LEU A 1 287 ? -2.944 11.287 -19.957 1.00 97.94 287 LEU A N 1
ATOM 2257 C CA . LEU A 1 287 ? -2.544 11.367 -18.550 1.00 97.94 287 LEU A CA 1
ATOM 2258 C C . LEU A 1 287 ? -3.724 11.139 -17.601 1.00 97.94 287 LEU A C 1
ATOM 2260 O O . LEU A 1 287 ? -3.657 10.275 -16.724 1.00 97.94 287 LEU A O 1
ATOM 2264 N N . LEU A 1 288 ? -4.814 11.886 -17.789 1.00 98.50 288 LEU A N 1
ATOM 2265 C CA . LEU A 1 288 ? -5.999 11.783 -16.940 1.00 98.50 288 LEU A CA 1
ATOM 2266 C C . LEU A 1 288 ? -6.664 10.410 -17.068 1.00 98.50 288 LEU A C 1
ATOM 2268 O O . LEU A 1 288 ? -7.069 9.826 -16.062 1.00 98.50 288 LEU A O 1
ATOM 2272 N N . ARG A 1 289 ? -6.719 9.863 -18.289 1.00 98.19 289 ARG A N 1
ATOM 2273 C CA . ARG A 1 289 ? -7.241 8.517 -18.542 1.00 98.19 289 ARG A CA 1
ATOM 2274 C C . ARG A 1 289 ? -6.400 7.440 -17.865 1.00 98.19 289 ARG A C 1
ATOM 2276 O O . ARG A 1 289 ? -6.970 6.523 -17.284 1.00 98.19 289 ARG A O 1
ATOM 2283 N N . TYR A 1 290 ? -5.069 7.499 -17.948 1.00 97.50 290 TYR A N 1
ATOM 2284 C CA . TYR A 1 290 ? -4.242 6.481 -17.299 1.00 97.50 290 TYR A CA 1
ATOM 2285 C C . TYR A 1 290 ? -4.289 6.584 -15.785 1.00 97.50 290 TYR A C 1
ATOM 2287 O O . TYR A 1 290 ? -4.284 5.539 -15.145 1.00 97.50 290 TYR A O 1
ATOM 2295 N N . LEU A 1 291 ? -4.406 7.787 -15.220 1.00 96.62 291 LEU A N 1
ATOM 2296 C CA . LEU A 1 291 ? -4.588 7.955 -13.781 1.00 96.62 291 LEU A CA 1
ATOM 2297 C C . LEU A 1 291 ? -5.863 7.235 -13.289 1.00 96.62 291 LEU A C 1
ATOM 2299 O O . LEU A 1 291 ? -5.804 6.514 -12.294 1.00 96.62 291 LEU A O 1
ATOM 2303 N N . ASP A 1 292 ? -6.972 7.335 -14.037 1.00 97.69 292 ASP A N 1
ATOM 2304 C CA . ASP A 1 292 ? -8.183 6.536 -13.784 1.00 97.69 292 ASP A CA 1
ATOM 2305 C C . ASP A 1 292 ? -7.907 5.028 -13.957 1.00 97.69 292 ASP A C 1
ATOM 2307 O O . ASP A 1 292 ? -8.232 4.229 -13.079 1.00 97.69 292 ASP A O 1
ATOM 2311 N N . ILE A 1 293 ? -7.231 4.620 -15.040 1.00 96.94 293 ILE A N 1
ATOM 2312 C CA . ILE A 1 293 ? -6.904 3.207 -15.309 1.00 96.94 293 ILE A CA 1
ATOM 2313 C C . ILE A 1 293 ? -6.051 2.578 -14.197 1.00 96.94 293 ILE A C 1
ATOM 2315 O O . ILE A 1 293 ? -6.282 1.415 -13.863 1.00 96.94 293 ILE A O 1
ATOM 2319 N N . ARG A 1 294 ? -5.091 3.308 -13.604 1.00 94.06 294 ARG A N 1
ATOM 2320 C CA . ARG A 1 294 ? -4.267 2.808 -12.481 1.00 94.06 294 ARG A CA 1
ATOM 2321 C C . ARG A 1 294 ? -5.143 2.327 -11.329 1.00 94.06 294 ARG A C 1
ATOM 2323 O O . ARG A 1 294 ? -4.948 1.234 -10.795 1.00 94.06 294 ARG A O 1
ATOM 2330 N N . PHE A 1 295 ? -6.123 3.152 -10.972 1.00 97.38 295 PHE A N 1
ATOM 2331 C CA . PHE A 1 295 ? -7.082 2.853 -9.923 1.00 97.38 295 PHE A CA 1
ATOM 2332 C C . PHE A 1 295 ? -8.040 1.733 -10.356 1.00 97.38 295 PHE A C 1
ATOM 2334 O O . PHE A 1 295 ? -8.211 0.733 -9.652 1.00 97.38 295 PHE A O 1
ATOM 2341 N N . GLU A 1 296 ? -8.644 1.871 -11.538 1.00 97.94 296 GLU A N 1
ATOM 2342 C CA . GLU A 1 296 ? -9.656 0.952 -12.061 1.00 97.94 296 GLU A CA 1
ATOM 2343 C C . GLU A 1 296 ? -9.132 -0.469 -12.259 1.00 97.94 296 GLU A C 1
ATOM 2345 O O . GLU A 1 296 ? -9.875 -1.427 -12.037 1.00 97.94 296 GLU A O 1
ATOM 2350 N N . ALA A 1 297 ? -7.862 -0.633 -12.638 1.00 96.62 297 ALA A N 1
ATOM 2351 C CA . ALA A 1 297 ? -7.239 -1.943 -12.770 1.00 96.62 297 ALA A CA 1
ATOM 2352 C C . ALA A 1 297 ? -7.371 -2.737 -11.459 1.00 96.62 297 ALA A C 1
ATOM 2354 O O . ALA A 1 297 ? -7.818 -3.887 -11.471 1.00 96.62 297 ALA A O 1
ATOM 2355 N N . GLN A 1 298 ? -7.076 -2.104 -10.320 1.00 96.62 298 GLN A N 1
ATOM 2356 C CA . GLN A 1 298 ? -7.233 -2.713 -8.998 1.00 96.62 298 GLN A CA 1
ATOM 2357 C C . GLN A 1 298 ? -8.702 -2.837 -8.587 1.00 96.62 298 GLN A C 1
ATOM 2359 O O . GLN A 1 298 ? -9.106 -3.869 -8.053 1.00 96.62 298 GLN A O 1
ATOM 2364 N N . ALA A 1 299 ? -9.506 -1.797 -8.818 1.00 97.69 299 ALA A N 1
ATOM 2365 C CA . ALA A 1 299 ? -10.909 -1.755 -8.407 1.00 97.69 299 ALA A CA 1
ATOM 2366 C C . ALA A 1 299 ? -11.763 -2.837 -9.089 1.00 97.69 299 ALA A C 1
ATOM 2368 O O . ALA A 1 299 ? -12.669 -3.406 -8.478 1.00 97.69 299 ALA A O 1
ATOM 2369 N N . ASN A 1 300 ? -11.440 -3.163 -10.342 1.00 97.06 300 ASN A N 1
ATOM 2370 C CA . ASN A 1 300 ? -12.139 -4.171 -11.135 1.00 97.06 300 ASN A CA 1
ATOM 2371 C C . ASN A 1 300 ? -11.632 -5.603 -10.894 1.00 97.06 300 ASN A C 1
ATOM 2373 O O . ASN A 1 300 ? -12.194 -6.559 -11.443 1.00 97.06 300 ASN A O 1
ATOM 2377 N N . TYR A 1 301 ? -10.583 -5.787 -10.087 1.00 97.12 301 TYR A N 1
ATOM 2378 C CA . TYR A 1 301 ? -10.067 -7.115 -9.782 1.00 97.12 301 TYR A CA 1
ATOM 2379 C C . TYR A 1 301 ? -11.081 -7.927 -8.967 1.00 97.12 301 TYR A C 1
ATOM 2381 O O . TYR A 1 301 ? -11.545 -7.511 -7.908 1.00 97.12 301 TYR A O 1
ATOM 2389 N N . THR A 1 302 ? -11.397 -9.130 -9.450 1.00 97.31 302 THR A N 1
ATOM 2390 C CA . THR A 1 302 ? -12.237 -10.091 -8.728 1.00 97.31 302 THR A CA 1
ATOM 2391 C C . THR A 1 302 ? -11.360 -11.173 -8.120 1.00 97.31 302 THR A C 1
ATOM 2393 O O . THR A 1 302 ? -10.831 -12.025 -8.837 1.00 97.31 302 THR A O 1
ATOM 2396 N N . SER A 1 303 ? -11.242 -11.168 -6.794 1.00 96.56 303 SER A N 1
ATOM 2397 C CA . SER A 1 303 ? -10.466 -12.192 -6.094 1.00 96.56 303 SER A CA 1
ATOM 2398 C C . SER A 1 303 ? -11.088 -13.586 -6.273 1.00 96.56 303 SER A C 1
ATOM 2400 O O . SER A 1 303 ? -12.303 -13.745 -6.080 1.00 96.56 303 SER A O 1
ATOM 2402 N N . PRO A 1 304 ? -10.285 -14.630 -6.562 1.00 96.00 304 PRO A N 1
ATOM 2403 C CA . PRO A 1 304 ? -10.775 -16.006 -6.648 1.00 96.00 304 PRO A CA 1
ATOM 2404 C C . PRO A 1 304 ? -11.251 -16.561 -5.295 1.00 96.00 304 PRO A C 1
ATOM 2406 O O . PRO A 1 304 ? -11.958 -17.569 -5.259 1.00 96.00 304 PRO A O 1
ATOM 2409 N N . HIS A 1 305 ? -10.912 -15.903 -4.184 1.00 94.25 305 HIS A N 1
ATOM 2410 C CA . HIS A 1 305 ? -11.284 -16.310 -2.834 1.00 94.25 305 HIS A CA 1
ATOM 2411 C C . HIS A 1 305 ? -12.417 -15.421 -2.312 1.00 94.25 305 HIS A C 1
ATOM 2413 O O . HIS A 1 305 ? -12.192 -14.395 -1.677 1.00 94.25 305 HIS A O 1
ATOM 2419 N N . HIS A 1 306 ? -13.662 -15.808 -2.611 1.00 94.50 306 HIS A N 1
ATOM 2420 C CA . HIS A 1 306 ? -14.883 -15.114 -2.164 1.00 94.50 306 HIS A CA 1
ATOM 2421 C C . HIS A 1 306 ? -14.984 -13.637 -2.584 1.00 94.50 306 HIS A C 1
ATOM 2423 O O . HIS A 1 306 ? -15.683 -12.865 -1.929 1.00 94.50 306 HIS A O 1
ATOM 2429 N N . ASN A 1 307 ? -14.307 -13.243 -3.669 1.00 96.69 307 ASN A N 1
ATOM 2430 C CA . ASN A 1 307 ? -14.182 -11.848 -4.080 1.00 96.69 307 ASN A CA 1
ATOM 2431 C C . ASN A 1 307 ? -13.718 -10.936 -2.926 1.00 96.69 307 ASN A C 1
ATOM 2433 O O . ASN A 1 307 ? -14.271 -9.866 -2.695 1.00 96.69 307 ASN A O 1
ATOM 2437 N N . ARG A 1 308 ? -12.739 -11.380 -2.132 1.00 97.25 308 ARG A N 1
ATOM 2438 C CA . ARG A 1 308 ? -12.328 -10.675 -0.912 1.00 97.25 308 ARG A CA 1
ATOM 2439 C C . ARG A 1 308 ? -11.592 -9.352 -1.137 1.00 97.25 308 ARG A C 1
ATOM 2441 O O . ARG A 1 308 ? -11.422 -8.627 -0.170 1.00 97.25 308 ARG A O 1
ATOM 2448 N N . TRP A 1 309 ? -11.170 -9.020 -2.353 1.00 98.31 309 TRP A N 1
ATOM 2449 C CA . TRP A 1 309 ? -10.566 -7.723 -2.669 1.00 98.31 309 TRP A CA 1
ATOM 2450 C C . TRP A 1 309 ? -11.664 -6.670 -2.872 1.00 98.31 309 TRP A C 1
ATOM 2452 O O . TRP A 1 309 ? -12.463 -6.802 -3.795 1.00 98.31 309 TRP A O 1
ATOM 2462 N N . GLN A 1 310 ? -11.756 -5.658 -2.003 1.00 98.25 310 GLN A N 1
ATOM 2463 C CA . GLN A 1 310 ? -12.779 -4.610 -2.092 1.00 98.25 310 GLN A CA 1
ATOM 2464 C C . GLN A 1 310 ? -12.126 -3.233 -2.215 1.00 98.25 310 GLN A C 1
ATOM 2466 O O . GLN A 1 310 ? -11.707 -2.643 -1.225 1.00 98.25 310 GLN A O 1
ATOM 2471 N N . LEU A 1 311 ? -12.105 -2.697 -3.434 1.00 98.06 311 LEU A N 1
ATOM 2472 C CA . LEU A 1 311 ? -11.743 -1.314 -3.738 1.00 98.06 311 LEU A CA 1
ATOM 2473 C C . LEU A 1 311 ? -12.835 -0.749 -4.656 1.00 98.06 311 LEU A C 1
ATOM 2475 O O . LEU A 1 311 ? -12.766 -0.875 -5.869 1.00 98.06 311 LEU A O 1
ATOM 2479 N N . ARG A 1 312 ? -13.921 -0.228 -4.072 1.00 96.81 312 ARG A N 1
ATOM 2480 C CA . ARG A 1 312 ? -15.171 0.056 -4.815 1.00 96.81 312 ARG A CA 1
ATOM 2481 C C . ARG A 1 312 ? -15.218 1.436 -5.480 1.00 96.81 312 ARG A C 1
ATOM 2483 O O . ARG A 1 312 ? -16.190 1.747 -6.160 1.00 96.81 312 ARG A O 1
ATOM 2490 N N . GLY A 1 313 ? -14.213 2.266 -5.235 1.00 97.44 313 GLY A N 1
ATOM 2491 C CA . GLY A 1 313 ? -14.127 3.650 -5.692 1.00 97.44 313 GLY A CA 1
ATOM 2492 C C . GLY A 1 313 ? -13.232 4.472 -4.767 1.00 97.44 313 GLY A C 1
ATOM 2493 O O . GLY A 1 313 ? -12.849 3.988 -3.701 1.00 97.44 313 GLY A O 1
ATOM 2494 N N . HIS A 1 314 ? -12.936 5.711 -5.159 1.00 97.94 314 HIS A N 1
ATOM 2495 C CA . HIS A 1 314 ? -12.189 6.669 -4.330 1.00 97.94 314 HIS A CA 1
ATOM 2496 C C . HIS A 1 314 ? -12.915 6.996 -3.015 1.00 97.94 314 HIS A C 1
ATOM 2498 O O . HIS A 1 314 ? -12.288 7.304 -2.008 1.00 97.94 314 HIS A O 1
ATOM 2504 N N . TYR A 1 315 ? -14.242 6.835 -2.998 1.00 98.69 315 TYR A N 1
ATOM 2505 C CA . TYR A 1 315 ? -15.037 6.846 -1.780 1.00 98.69 315 TYR A CA 1
ATOM 2506 C C . TYR A 1 315 ? -16.068 5.722 -1.749 1.00 98.69 315 TYR A C 1
ATOM 2508 O O . TYR A 1 315 ? -16.848 5.542 -2.692 1.00 98.69 315 TYR A O 1
ATOM 2516 N N . TYR A 1 316 ? -16.130 5.014 -0.621 1.00 98.81 316 TYR A N 1
ATOM 2517 C CA . TYR A 1 316 ? -17.216 4.087 -0.321 1.00 98.81 316 TYR A CA 1
ATOM 2518 C C . TYR A 1 316 ? -17.336 3.78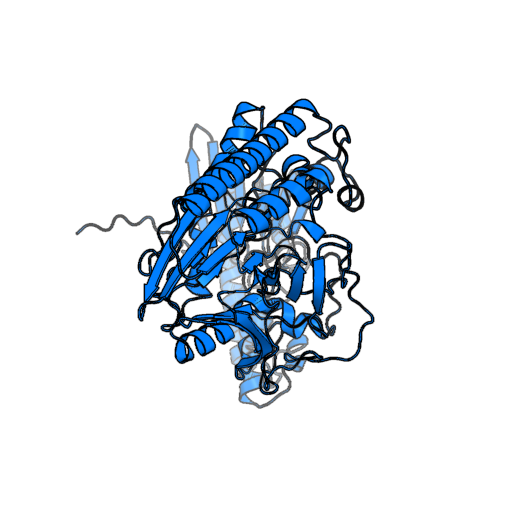7 1.181 1.00 98.81 316 TYR A C 1
ATOM 2520 O O . TYR A 1 316 ? -16.356 3.777 1.929 1.00 98.81 316 TYR A O 1
ATOM 2528 N N . VAL A 1 317 ? -18.549 3.450 1.625 1.00 98.75 317 VAL A N 1
ATOM 2529 C CA . VAL A 1 317 ? -18.828 3.071 3.019 1.00 98.75 317 VAL A CA 1
ATOM 2530 C C . VAL A 1 317 ? -19.083 1.576 3.122 1.00 98.75 317 VAL A C 1
ATOM 2532 O O . VAL A 1 317 ? -19.838 1.009 2.336 1.00 98.75 317 VAL A O 1
ATOM 2535 N N . GLU A 1 318 ? -18.478 0.929 4.112 1.00 98.31 318 GLU A N 1
ATOM 2536 C CA . GLU A 1 318 ? -18.855 -0.418 4.534 1.00 98.31 318 GLU A CA 1
ATOM 2537 C C . GLU A 1 318 ? -19.547 -0.365 5.893 1.00 98.31 318 GLU A C 1
ATOM 2539 O O . GLU A 1 318 ? -18.997 0.167 6.855 1.00 98.31 318 GLU A O 1
ATOM 2544 N N . ARG A 1 319 ? -20.731 -0.973 5.996 1.00 98.06 319 ARG A N 1
ATOM 2545 C CA . ARG A 1 319 ? -21.456 -1.103 7.263 1.00 98.06 319 ARG A CA 1
ATOM 2546 C C . ARG A 1 319 ? -21.436 -2.547 7.748 1.00 98.06 319 ARG A C 1
ATOM 2548 O O . ARG A 1 319 ? -21.953 -3.442 7.085 1.00 98.06 319 ARG A O 1
ATOM 2555 N N . VAL A 1 320 ? -20.918 -2.759 8.954 1.00 97.31 320 VAL A N 1
ATOM 2556 C CA . VAL A 1 320 ? -20.876 -4.066 9.620 1.00 97.31 320 VAL A CA 1
ATOM 2557 C C . VAL A 1 320 ? -21.754 -4.026 10.865 1.00 97.31 320 VAL A C 1
ATOM 2559 O O . VAL A 1 320 ? -21.606 -3.143 11.706 1.00 97.31 320 VAL A O 1
ATOM 2562 N N . VAL A 1 321 ? -22.666 -4.992 11.005 1.00 97.50 321 VAL A N 1
ATOM 2563 C CA . VAL A 1 321 ? -23.531 -5.128 12.187 1.00 97.50 321 VAL A CA 1
ATOM 2564 C C . VAL A 1 321 ? -23.362 -6.517 12.788 1.00 97.50 321 VAL A C 1
ATOM 2566 O O . VAL A 1 321 ? -23.637 -7.520 12.133 1.00 97.50 321 VAL A O 1
ATOM 2569 N N . LYS A 1 322 ? -22.931 -6.585 14.050 1.00 94.75 322 LYS A N 1
ATOM 2570 C CA . LYS A 1 322 ? -22.761 -7.848 14.784 1.00 94.75 322 LYS A CA 1
ATOM 2571 C C . LYS A 1 322 ? -22.997 -7.621 16.274 1.00 94.75 322 LYS A C 1
ATOM 2573 O O . LYS A 1 322 ? -22.550 -6.627 16.832 1.00 94.75 322 LYS A O 1
ATOM 2578 N N . GLY A 1 323 ? -23.736 -8.519 16.928 1.00 92.50 323 GLY A N 1
ATOM 2579 C CA . GLY A 1 323 ? -23.970 -8.443 18.380 1.00 92.50 323 GLY A CA 1
ATOM 2580 C C . GLY A 1 323 ? -24.674 -7.162 18.860 1.00 92.50 323 GLY A C 1
ATOM 2581 O O . GLY A 1 323 ? -24.482 -6.746 20.001 1.00 92.50 323 GLY A O 1
ATOM 2582 N N . GLY A 1 324 ? -25.466 -6.514 17.998 1.00 93.69 324 GLY A N 1
ATOM 2583 C CA . GLY A 1 324 ? -26.124 -5.237 18.303 1.00 93.69 324 GLY A CA 1
ATOM 2584 C C . GLY A 1 324 ? -25.200 -4.013 18.266 1.00 93.69 324 GLY A C 1
ATOM 2585 O O . GLY A 1 324 ? -25.611 -2.945 18.707 1.00 93.69 324 GLY A O 1
ATOM 2586 N N . VAL A 1 325 ? -23.976 -4.160 17.753 1.00 97.38 325 VAL A N 1
ATOM 2587 C CA . VAL A 1 325 ? -23.036 -3.067 17.479 1.00 97.38 325 VAL A CA 1
ATOM 2588 C C . VAL A 1 325 ? -22.980 -2.860 15.972 1.00 97.38 325 VAL A C 1
ATOM 2590 O O . VAL A 1 325 ? -22.839 -3.831 15.225 1.00 97.38 325 VAL A O 1
ATOM 2593 N N . SER A 1 326 ? -23.098 -1.612 15.519 1.00 98.44 326 SER A N 1
ATOM 2594 C CA . SER A 1 326 ? -22.915 -1.258 14.111 1.00 98.44 326 SER A CA 1
ATOM 2595 C C . SER A 1 326 ? -21.695 -0.360 13.938 1.00 98.44 326 SER A C 1
ATOM 2597 O O . SER A 1 326 ? -21.623 0.698 14.568 1.00 98.44 326 SER A O 1
ATOM 2599 N N . VAL A 1 327 ? -20.787 -0.755 13.056 1.00 98.62 327 VAL A N 1
ATOM 2600 C CA . VAL A 1 327 ? -19.594 0.010 12.690 1.00 98.62 327 VAL A CA 1
ATOM 2601 C C . VAL A 1 327 ? -19.699 0.385 11.221 1.00 98.62 327 VAL A C 1
ATOM 2603 O O . VAL A 1 327 ? -19.999 -0.470 10.388 1.00 98.62 327 VAL A O 1
ATOM 2606 N N . GLU A 1 328 ? -19.459 1.651 10.911 1.00 98.81 328 GLU A N 1
ATOM 2607 C CA . GLU A 1 328 ? -19.294 2.121 9.539 1.00 98.81 328 GLU A CA 1
ATOM 2608 C C . GLU A 1 328 ? -17.844 2.511 9.288 1.00 98.81 328 GLU A C 1
ATOM 2610 O O . GLU A 1 328 ? -17.269 3.299 10.042 1.00 98.81 328 GLU A O 1
ATOM 2615 N N . VAL A 1 329 ? -17.277 1.938 8.231 1.00 98.88 329 VAL A N 1
ATOM 2616 C CA . VAL A 1 329 ? -15.931 2.218 7.739 1.00 98.88 329 VAL A CA 1
ATOM 2617 C C . VAL A 1 329 ? -16.062 3.096 6.507 1.00 98.88 329 VAL A C 1
ATOM 2619 O O . VAL A 1 329 ? -16.576 2.651 5.479 1.00 98.88 329 VAL A O 1
ATOM 2622 N N . TYR A 1 330 ? -15.620 4.339 6.627 1.00 98.88 330 TYR A N 1
ATOM 2623 C CA . TYR A 1 330 ? -15.596 5.318 5.551 1.00 98.88 330 TYR A CA 1
ATOM 2624 C C . TYR A 1 330 ? -14.229 5.231 4.880 1.00 98.88 330 TYR A C 1
ATOM 2626 O O . TYR A 1 330 ? -13.231 5.644 5.465 1.00 98.88 330 TYR A O 1
ATOM 2634 N N . ASN A 1 331 ? -14.187 4.639 3.690 1.00 98.88 331 ASN A N 1
ATOM 2635 C CA . ASN A 1 331 ? -12.976 4.506 2.888 1.00 98.88 331 ASN A CA 1
ATOM 2636 C C . ASN A 1 331 ? -12.916 5.735 1.982 1.00 98.88 331 ASN A C 1
ATOM 2638 O O . ASN A 1 331 ? -13.845 5.939 1.200 1.00 98.88 331 ASN A O 1
ATOM 2642 N N . ILE A 1 332 ? -11.901 6.575 2.165 1.00 98.69 332 ILE A N 1
ATOM 2643 C CA . ILE A 1 332 ? -11.774 7.889 1.515 1.00 98.69 332 ILE A CA 1
ATOM 2644 C C . ILE A 1 332 ? -10.431 7.996 0.789 1.00 98.69 332 ILE A C 1
ATOM 2646 O O . ILE A 1 332 ? -9.472 7.318 1.160 1.00 98.69 332 ILE A O 1
ATOM 2650 N N . ASP A 1 333 ? -10.35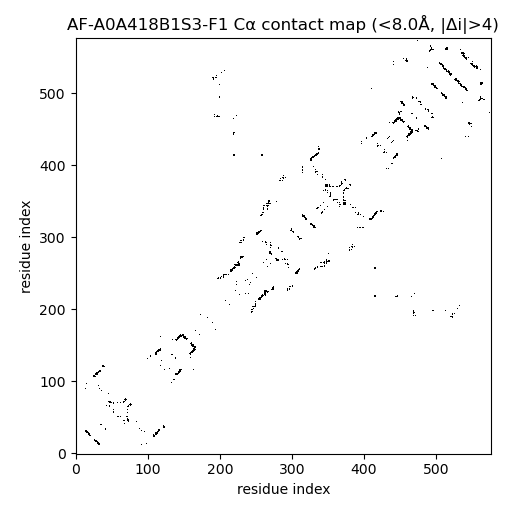8 8.881 -0.202 1.00 98.56 333 ASP A N 1
ATOM 2651 C CA . ASP A 1 333 ? -9.116 9.218 -0.890 1.00 98.56 333 ASP A CA 1
ATOM 2652 C C . ASP A 1 333 ? -8.447 10.448 -0.259 1.00 98.56 333 ASP A C 1
ATOM 2654 O O . ASP A 1 333 ? -9.082 11.481 -0.035 1.00 98.56 333 ASP A O 1
ATOM 2658 N N . THR A 1 334 ? -7.150 10.328 0.029 1.00 98.50 334 THR A N 1
ATOM 2659 C CA . THR A 1 334 ? -6.320 11.410 0.585 1.00 98.50 334 THR A CA 1
ATOM 2660 C C . THR A 1 334 ? -5.042 11.649 -0.216 1.00 98.50 334 THR A C 1
ATOM 2662 O O . THR A 1 334 ? -4.141 12.319 0.282 1.00 98.50 334 THR A O 1
ATOM 2665 N N . ASN A 1 335 ? -4.948 11.142 -1.451 1.00 97.81 335 ASN A N 1
ATOM 2666 C CA . ASN A 1 335 ? -3.760 11.282 -2.303 1.00 97.81 335 ASN A CA 1
ATOM 2667 C C . ASN A 1 335 ? -3.407 12.734 -2.628 1.00 97.81 335 ASN A C 1
ATOM 2669 O O . ASN A 1 335 ? -2.293 13.017 -3.046 1.00 97.81 335 ASN A O 1
ATOM 2673 N N . HIS A 1 336 ? -4.305 13.681 -2.362 1.00 97.25 336 HIS A N 1
ATOM 2674 C CA . HIS A 1 336 ? -4.025 15.108 -2.476 1.00 97.25 336 HIS A CA 1
ATOM 2675 C C . HIS A 1 336 ? -3.078 15.681 -1.402 1.00 97.25 336 HIS A C 1
ATOM 2677 O O . HIS A 1 336 ? -2.944 16.898 -1.310 1.00 97.25 336 HIS A O 1
ATOM 2683 N N . ALA A 1 337 ? -2.460 14.850 -0.559 1.00 96.12 337 ALA A N 1
ATOM 2684 C CA . ALA A 1 337 ? -1.499 15.303 0.442 1.00 96.12 337 ALA A CA 1
ATOM 2685 C C . ALA A 1 337 ? -0.311 16.062 -0.188 1.00 96.12 337 ALA A C 1
ATOM 2687 O O . ALA A 1 337 ? 0.132 15.743 -1.293 1.00 96.12 337 ALA A O 1
ATOM 2688 N N . GLU A 1 338 ? 0.204 17.070 0.521 1.00 89.50 338 GLU A N 1
ATOM 2689 C CA . GLU A 1 338 ? 1.364 17.865 0.098 1.00 89.50 338 GLU A CA 1
ATOM 2690 C C . GLU A 1 338 ? 2.658 17.060 0.103 1.00 89.50 338 GLU A C 1
ATOM 2692 O O . GLU A 1 338 ? 3.479 17.204 -0.804 1.00 89.50 338 GLU A O 1
ATOM 2697 N N . ASN A 1 339 ? 2.848 16.252 1.144 1.00 85.75 339 ASN A N 1
ATOM 2698 C CA . ASN A 1 339 ? 4.031 15.423 1.284 1.00 85.75 339 ASN A CA 1
ATOM 2699 C C . ASN A 1 339 ? 3.766 14.046 0.672 1.00 85.75 339 ASN A C 1
ATOM 2701 O O . ASN A 1 339 ? 2.832 13.366 1.097 1.00 85.75 339 ASN A O 1
ATOM 2705 N N . HIS A 1 340 ? 4.560 13.670 -0.333 1.00 86.12 340 HIS A N 1
ATOM 2706 C CA . HIS A 1 340 ? 4.503 12.388 -1.045 1.00 86.12 340 HIS A CA 1
ATOM 2707 C C . HIS A 1 340 ? 3.164 11.997 -1.694 1.00 86.12 340 HIS A C 1
ATOM 2709 O O . HIS A 1 340 ? 3.014 10.868 -2.156 1.00 86.12 340 HIS A O 1
ATOM 2715 N N . GLY A 1 341 ? 2.194 12.914 -1.751 1.00 92.25 341 GLY A N 1
ATOM 2716 C CA . GLY A 1 341 ? 0.910 12.737 -2.428 1.00 92.25 341 GLY A CA 1
ATOM 2717 C C . GLY A 1 341 ? 0.925 13.267 -3.859 1.00 92.25 341 GLY A C 1
ATOM 2718 O O . GLY A 1 341 ? 1.774 12.905 -4.674 1.00 92.25 341 GLY A O 1
ATOM 2719 N N . ALA A 1 342 ? -0.027 14.144 -4.179 1.00 94.88 342 ALA A N 1
ATOM 2720 C CA . ALA A 1 342 ? -0.298 14.592 -5.543 1.00 94.88 342 ALA A CA 1
ATOM 2721 C C . ALA A 1 342 ? 0.923 15.209 -6.230 1.00 94.88 342 ALA A C 1
ATOM 2723 O O . ALA A 1 342 ? 1.107 15.006 -7.427 1.00 94.88 342 ALA A O 1
ATOM 2724 N N . LYS A 1 343 ? 1.771 15.934 -5.489 1.00 92.00 343 LYS A N 1
ATOM 2725 C CA . LYS A 1 343 ? 2.997 16.521 -6.043 1.00 92.00 343 LYS A CA 1
ATOM 2726 C C . LYS A 1 343 ? 3.901 15.440 -6.635 1.00 92.00 343 LYS A C 1
ATOM 2728 O O . LYS A 1 343 ? 4.306 15.556 -7.787 1.00 92.00 343 LYS A O 1
ATOM 2733 N N . ASP A 1 344 ? 4.164 14.381 -5.885 1.00 89.69 344 ASP A N 1
ATOM 2734 C CA . ASP A 1 344 ? 5.135 13.357 -6.265 1.00 89.69 344 ASP A CA 1
ATOM 2735 C C . ASP A 1 344 ? 4.574 12.463 -7.376 1.00 89.69 344 ASP A C 1
ATOM 2737 O O . ASP A 1 344 ? 5.243 12.250 -8.393 1.00 89.69 344 ASP A O 1
ATOM 2741 N N . VAL A 1 345 ? 3.299 12.063 -7.252 1.00 94.62 345 VAL A N 1
ATOM 2742 C CA . VAL A 1 345 ? 2.560 11.337 -8.300 1.00 94.62 345 VAL A CA 1
ATOM 2743 C C . VAL A 1 345 ? 2.568 12.113 -9.613 1.00 94.62 345 VAL A C 1
ATOM 2745 O O . VAL A 1 345 ? 2.883 11.553 -10.659 1.00 94.62 345 VAL A O 1
ATOM 2748 N N . CYS A 1 346 ? 2.262 13.411 -9.579 1.00 96.75 346 CYS A N 1
ATOM 2749 C CA . CYS A 1 346 ? 2.160 14.210 -10.794 1.00 96.75 346 CYS A CA 1
ATOM 2750 C C . CYS A 1 346 ? 3.523 14.652 -11.336 1.00 96.75 346 CYS A C 1
ATOM 2752 O O . CYS A 1 346 ? 3.666 14.795 -12.549 1.00 96.75 346 CYS A O 1
ATOM 2754 N N . CYS A 1 347 ? 4.544 14.830 -10.495 1.00 94.75 347 CYS A N 1
ATOM 2755 C CA . CYS A 1 347 ? 5.889 15.136 -10.977 1.00 94.75 347 CYS A CA 1
ATOM 2756 C C . CYS A 1 347 ? 6.526 13.959 -11.722 1.00 94.75 347 CYS A C 1
ATOM 2758 O O . CYS A 1 347 ? 7.298 14.203 -12.649 1.00 94.75 347 CYS A O 1
ATOM 2760 N N . GLN A 1 348 ? 6.229 12.705 -11.350 1.00 93.50 348 GLN A N 1
ATOM 2761 C CA . GLN A 1 348 ? 6.808 11.507 -11.984 1.00 93.50 348 GLN A CA 1
ATOM 2762 C C . GLN A 1 348 ? 8.351 11.562 -12.022 1.00 93.50 348 GLN A C 1
ATOM 2764 O O . GLN A 1 348 ? 8.987 11.112 -12.980 1.00 93.50 348 GLN A O 1
ATOM 2769 N N . CYS A 1 349 ? 8.970 12.162 -10.994 1.00 89.00 349 CYS A N 1
ATOM 2770 C CA . CYS A 1 349 ? 10.379 12.563 -11.046 1.00 89.00 349 CYS A CA 1
ATOM 2771 C C . CYS A 1 349 ? 11.326 11.387 -11.244 1.00 89.00 349 CYS A C 1
ATOM 2773 O O . CYS A 1 349 ? 12.242 11.452 -12.062 1.00 89.00 349 CYS A O 1
ATOM 2775 N N . TYR A 1 350 ? 11.049 10.269 -10.582 1.00 85.75 350 TYR A N 1
ATOM 2776 C CA . TYR A 1 350 ? 11.820 9.041 -10.736 1.00 85.75 350 TYR A CA 1
ATOM 2777 C C . TYR A 1 350 ? 11.681 8.393 -12.126 1.00 85.75 350 TYR A C 1
ATOM 2779 O O . TYR A 1 350 ? 12.552 7.623 -12.523 1.00 85.75 350 TYR A O 1
ATOM 2787 N N . GLY A 1 351 ? 10.649 8.738 -12.906 1.00 88.12 351 GLY A N 1
ATOM 2788 C CA . GLY A 1 351 ? 10.571 8.405 -14.333 1.00 88.12 351 GLY A CA 1
ATOM 2789 C C . GLY A 1 351 ? 11.439 9.332 -15.193 1.00 88.12 351 GLY A C 1
ATOM 2790 O O . GLY A 1 351 ? 12.189 8.877 -16.061 1.00 88.12 351 GLY A O 1
ATOM 2791 N N . TYR A 1 352 ? 11.389 10.640 -14.929 1.00 87.75 352 TYR A N 1
ATOM 2792 C CA . TYR A 1 352 ? 12.141 11.643 -15.690 1.00 87.75 352 TYR A CA 1
ATOM 2793 C C . TYR A 1 352 ? 13.646 11.637 -15.409 1.00 87.75 352 TYR A C 1
ATOM 2795 O O . TYR A 1 352 ? 14.431 11.830 -16.340 1.00 87.75 352 TYR A O 1
ATOM 2803 N N . ALA A 1 353 ? 14.074 11.410 -14.166 1.00 84.81 353 ALA A N 1
ATOM 2804 C CA . ALA A 1 353 ? 15.474 11.532 -13.772 1.00 84.81 353 ALA A CA 1
ATOM 2805 C C . ALA A 1 353 ? 16.410 10.606 -14.577 1.00 84.81 353 ALA A C 1
ATOM 2807 O O . ALA A 1 353 ? 17.350 11.128 -15.183 1.00 84.81 353 ALA A O 1
ATOM 2808 N N . PRO A 1 354 ? 16.141 9.289 -14.727 1.00 79.19 354 PRO A N 1
ATOM 2809 C CA . PRO A 1 354 ? 16.965 8.419 -15.569 1.00 79.19 354 PRO A CA 1
ATOM 2810 C C . PRO A 1 354 ? 16.949 8.821 -17.048 1.00 79.19 354 PRO A C 1
ATOM 2812 O O . PRO A 1 354 ? 17.992 8.819 -17.699 1.00 79.19 354 PRO A O 1
ATOM 2815 N N . LYS A 1 355 ? 15.781 9.210 -17.581 1.00 85.75 355 LYS A N 1
ATOM 2816 C CA . LYS A 1 355 ? 15.629 9.639 -18.982 1.00 85.75 355 LYS A CA 1
ATOM 2817 C C . LYS A 1 355 ? 16.473 10.878 -19.292 1.00 85.75 355 LYS A C 1
ATOM 2819 O O . LYS A 1 355 ? 17.040 10.985 -20.378 1.00 85.75 355 LYS A O 1
ATOM 2824 N N . LEU A 1 356 ? 16.518 11.823 -18.359 1.00 86.81 356 LEU A N 1
ATOM 2825 C CA . LEU A 1 356 ? 17.188 13.112 -18.514 1.00 86.81 356 LEU A CA 1
ATOM 2826 C C . LEU A 1 356 ? 18.634 13.109 -17.995 1.00 86.81 356 LEU A C 1
ATOM 2828 O O . LEU A 1 356 ? 19.320 14.122 -18.117 1.00 86.81 356 LEU A O 1
ATOM 2832 N N . GLY A 1 357 ? 19.105 11.993 -17.430 1.00 86.19 357 GLY A N 1
ATOM 2833 C CA . GLY A 1 357 ? 20.430 11.899 -16.819 1.00 86.19 357 GLY A CA 1
ATOM 2834 C C . GLY A 1 357 ? 20.588 12.790 -15.582 1.00 86.19 357 GLY A C 1
ATOM 2835 O O . GLY A 1 357 ? 21.674 13.317 -15.348 1.00 86.19 357 GLY A O 1
ATOM 2836 N N . LEU A 1 358 ? 19.507 13.000 -14.824 1.00 80.38 358 LEU A N 1
ATOM 2837 C CA . LEU A 1 358 ? 19.520 13.758 -13.573 1.00 80.38 358 LEU A CA 1
ATOM 2838 C C . LEU A 1 358 ? 19.931 12.853 -12.408 1.00 80.38 358 LEU A C 1
ATOM 2840 O O . LEU A 1 358 ? 19.609 11.665 -12.384 1.00 80.38 358 LEU A O 1
ATOM 2844 N N . ASP A 1 359 ? 20.599 13.437 -11.416 1.00 84.31 359 ASP A N 1
ATOM 2845 C CA . ASP A 1 359 ? 20.820 12.773 -10.133 1.00 84.31 359 ASP A CA 1
ATOM 2846 C C . ASP A 1 359 ? 19.473 12.559 -9.428 1.00 84.31 359 ASP A C 1
ATOM 2848 O O . ASP A 1 359 ? 18.659 13.478 -9.357 1.00 84.31 359 ASP A O 1
ATOM 2852 N N . THR A 1 360 ? 19.230 11.366 -8.884 1.00 75.56 360 THR A N 1
ATOM 2853 C CA . THR A 1 360 ? 17.978 11.035 -8.188 1.00 75.56 360 THR A CA 1
ATOM 2854 C C . THR A 1 360 ? 17.716 11.900 -6.953 1.00 75.56 360 THR A C 1
ATOM 2856 O O . THR A 1 360 ? 16.568 12.009 -6.534 1.00 75.56 360 THR A O 1
ATOM 2859 N N . TRP A 1 361 ? 18.737 12.561 -6.394 1.00 78.50 361 TRP A N 1
ATOM 2860 C CA . TRP A 1 361 ? 18.584 13.531 -5.305 1.00 78.50 361 TRP A CA 1
ATOM 2861 C C . TRP A 1 361 ? 17.610 14.669 -5.645 1.00 78.50 361 TRP A C 1
ATOM 2863 O O . TRP A 1 361 ? 16.934 15.185 -4.757 1.00 78.50 361 TRP A O 1
ATOM 2873 N N . VAL A 1 362 ? 17.479 15.045 -6.925 1.00 82.69 362 VAL A N 1
ATOM 2874 C CA . VAL A 1 362 ? 16.532 16.100 -7.336 1.00 82.69 362 VAL A CA 1
ATOM 2875 C C . VAL A 1 362 ? 15.071 15.719 -7.076 1.00 82.69 362 VAL A C 1
ATOM 2877 O O . VAL A 1 362 ? 14.219 16.600 -7.009 1.00 82.69 362 VAL A O 1
ATOM 2880 N N . CYS A 1 363 ? 14.779 14.426 -6.902 1.00 83.75 363 CYS A N 1
ATOM 2881 C CA . CYS A 1 363 ? 13.438 13.929 -6.611 1.00 83.75 363 CYS A CA 1
ATOM 2882 C C . CYS A 1 363 ? 13.061 13.995 -5.126 1.00 83.75 363 CYS A C 1
ATOM 2884 O O . CYS A 1 363 ? 11.938 13.63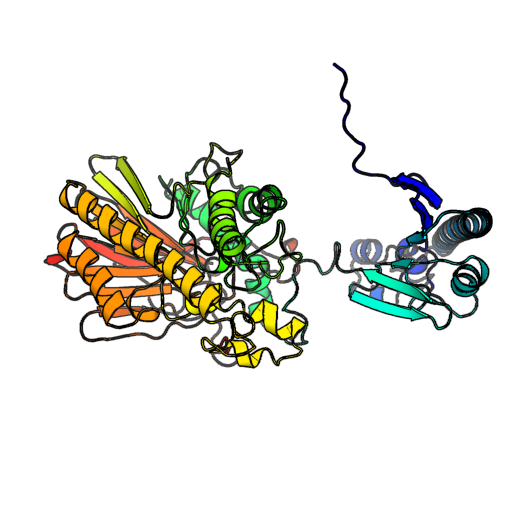7 -4.794 1.00 83.75 363 CYS A O 1
ATOM 2886 N N . GLY A 1 364 ? 13.942 14.489 -4.247 1.00 81.44 364 GLY A N 1
ATOM 2887 C CA . GLY A 1 364 ? 13.597 14.703 -2.838 1.00 81.44 364 GLY A CA 1
ATOM 2888 C C . GLY A 1 364 ? 12.598 15.845 -2.608 1.00 81.44 364 GLY A C 1
ATOM 2889 O O . GLY A 1 364 ? 11.863 15.821 -1.626 1.00 81.44 364 GLY A O 1
ATOM 2890 N N . ASP A 1 365 ? 12.553 16.844 -3.497 1.00 85.50 365 ASP A N 1
ATOM 2891 C CA . ASP A 1 365 ? 11.547 17.918 -3.455 1.00 85.50 365 ASP A CA 1
ATOM 2892 C C . ASP A 1 365 ? 11.353 18.585 -4.836 1.00 85.50 365 ASP A C 1
ATOM 2894 O O . ASP A 1 365 ? 11.664 19.770 -5.012 1.00 85.50 365 ASP A O 1
ATOM 2898 N N . PRO A 1 366 ? 10.884 17.836 -5.852 1.00 87.25 366 PRO A N 1
ATOM 2899 C CA . PRO A 1 366 ? 10.732 18.362 -7.202 1.00 87.25 366 PRO A CA 1
ATOM 2900 C C . PRO A 1 366 ? 9.650 19.448 -7.237 1.00 87.25 366 PRO A C 1
ATOM 2902 O O . PRO A 1 366 ? 8.551 19.258 -6.707 1.00 87.25 366 PRO A O 1
ATOM 2905 N N . GLN A 1 367 ? 9.939 20.580 -7.884 1.00 93.19 367 GLN A N 1
ATOM 2906 C CA . GLN A 1 367 ? 8.988 21.682 -8.017 1.00 93.19 367 GLN A CA 1
ATOM 2907 C C . GLN A 1 367 ? 8.312 21.687 -9.395 1.00 93.19 367 GLN A C 1
ATOM 2909 O O . GLN A 1 367 ? 8.930 21.335 -10.406 1.00 93.19 367 GLN A O 1
ATOM 2914 N N . PRO A 1 368 ? 7.052 22.149 -9.491 1.00 93.94 368 PRO A N 1
ATOM 2915 C CA . PRO A 1 368 ? 6.397 22.354 -10.779 1.00 93.94 368 PRO A CA 1
ATOM 2916 C C . PRO A 1 368 ? 7.209 23.297 -11.676 1.00 93.94 368 PRO A C 1
ATOM 2918 O O . PRO A 1 368 ? 7.520 24.424 -11.291 1.00 93.94 368 PRO A O 1
ATOM 2921 N N . GLY A 1 369 ? 7.517 22.848 -12.894 1.00 95.06 369 GLY A N 1
ATOM 2922 C CA . GLY A 1 369 ? 8.337 23.590 -13.859 1.00 95.06 369 GLY A CA 1
ATOM 2923 C C . GLY A 1 369 ? 9.809 23.172 -13.882 1.00 95.06 369 GLY A C 1
ATOM 2924 O O . GLY A 1 369 ? 10.500 23.478 -14.856 1.00 95.06 369 GLY A O 1
ATOM 2925 N N . ASP A 1 370 ? 10.272 22.413 -12.888 1.00 95.25 370 ASP A N 1
ATOM 2926 C CA . ASP A 1 370 ? 11.574 21.759 -12.957 1.00 95.25 370 ASP A CA 1
ATOM 2927 C C . ASP A 1 370 ? 11.583 20.713 -14.071 1.00 95.25 370 ASP A C 1
ATOM 2929 O O . ASP A 1 370 ? 10.609 19.994 -14.283 1.00 95.25 370 ASP A O 1
ATOM 2933 N N . VAL A 1 371 ? 12.724 20.547 -14.744 1.00 93.19 371 VAL A N 1
ATOM 2934 C CA . VAL A 1 371 ? 12.878 19.516 -15.787 1.00 93.19 371 VAL A CA 1
ATOM 2935 C C . VAL A 1 371 ? 12.667 18.096 -15.249 1.00 93.19 371 VAL A C 1
ATOM 2937 O O . VAL A 1 371 ? 12.256 17.218 -15.998 1.00 93.19 371 VAL A O 1
ATOM 2940 N N . GLY A 1 372 ? 12.912 17.878 -13.953 1.00 89.88 372 GLY A N 1
ATOM 2941 C CA . GLY A 1 372 ? 12.634 16.615 -13.271 1.00 89.88 372 GLY A CA 1
ATOM 2942 C C . GLY A 1 372 ? 11.160 16.407 -12.914 1.00 89.88 372 GLY A C 1
ATOM 2943 O O . GLY A 1 372 ? 10.784 15.284 -12.626 1.00 89.88 372 GLY A O 1
ATOM 2944 N N . CYS A 1 373 ? 10.310 17.436 -12.955 1.00 94.25 373 CYS A N 1
ATOM 2945 C CA . CYS A 1 373 ? 8.885 17.337 -12.637 1.00 94.25 373 CYS A CA 1
ATOM 2946 C C . CYS A 1 373 ? 8.052 17.488 -13.916 1.00 94.25 373 CYS A C 1
ATOM 2948 O O . CYS A 1 373 ? 7.956 18.578 -14.481 1.00 94.25 373 CYS A O 1
ATOM 2950 N N . MET A 1 374 ? 7.445 16.399 -14.396 1.00 94.50 374 MET A N 1
ATOM 2951 C CA . MET A 1 374 ? 6.644 16.381 -15.628 1.00 94.50 374 MET A CA 1
ATOM 2952 C C . MET A 1 374 ? 7.413 16.925 -16.853 1.00 94.50 374 MET A C 1
ATOM 2954 O O . MET A 1 374 ? 6.849 17.588 -17.725 1.00 94.50 374 MET A O 1
ATOM 2958 N N . GLY A 1 375 ? 8.740 16.754 -16.893 1.00 93.81 375 GLY A N 1
ATOM 2959 C CA . GLY A 1 375 ? 9.584 17.326 -17.948 1.00 93.81 375 GLY A CA 1
ATOM 2960 C C . GLY A 1 375 ? 9.554 18.863 -18.021 1.00 93.81 375 GLY A C 1
ATOM 2961 O O . GLY A 1 375 ? 9.851 19.424 -19.074 1.00 93.81 375 GLY A O 1
ATOM 2962 N N . GLY A 1 376 ? 9.146 19.550 -16.948 1.00 96.06 376 GLY A N 1
ATOM 2963 C CA . GLY A 1 376 ? 8.909 20.997 -16.906 1.00 96.06 376 GLY A CA 1
ATOM 2964 C C . GLY A 1 376 ? 7.515 21.434 -17.378 1.00 96.06 376 GLY A C 1
ATOM 2965 O O . GLY A 1 376 ? 7.235 22.633 -17.452 1.00 96.06 376 GLY A O 1
ATOM 2966 N N . ASN A 1 377 ? 6.613 20.501 -17.701 1.00 97.12 377 ASN A N 1
ATOM 2967 C CA . ASN A 1 377 ? 5.272 20.821 -18.185 1.00 97.12 377 ASN A CA 1
ATOM 2968 C C . ASN A 1 377 ? 4.295 21.109 -17.032 1.00 97.12 377 ASN A C 1
ATOM 2970 O O . ASN A 1 377 ? 3.595 20.230 -16.528 1.00 97.12 377 ASN A O 1
ATOM 2974 N N . VAL A 1 378 ? 4.207 22.387 -16.661 1.00 97.81 378 VAL A N 1
ATOM 2975 C CA . VAL A 1 378 ? 3.317 22.875 -15.594 1.00 97.81 378 VAL A CA 1
ATOM 2976 C C . VAL A 1 378 ? 1.831 22.640 -15.902 1.00 97.81 378 VAL A C 1
ATOM 2978 O O . VAL A 1 378 ? 1.048 22.430 -14.980 1.00 97.81 378 VAL A O 1
ATOM 2981 N N . SER A 1 379 ? 1.421 22.647 -17.177 1.00 97.75 379 SER A N 1
ATOM 2982 C CA . SER A 1 379 ? 0.014 22.429 -17.546 1.00 97.75 379 SER A CA 1
ATOM 2983 C C . SER A 1 379 ? -0.423 20.999 -17.235 1.00 97.75 379 SER A C 1
ATOM 2985 O O . SER A 1 379 ? -1.417 20.807 -16.540 1.00 97.75 379 SER A O 1
ATOM 2987 N N . LEU A 1 380 ? 0.358 20.006 -17.676 1.00 97.62 380 LEU A N 1
ATOM 2988 C CA . LEU A 1 380 ? 0.086 18.593 -17.393 1.00 97.62 380 LEU A CA 1
ATOM 2989 C C . LEU A 1 380 ? 0.173 18.285 -15.898 1.00 97.62 380 LEU A C 1
ATOM 2991 O O . LEU A 1 380 ? -0.672 17.566 -15.366 1.00 97.62 380 LEU A O 1
ATOM 2995 N N . PHE A 1 381 ? 1.160 18.865 -15.209 1.00 97.62 381 PHE A N 1
ATOM 2996 C CA . PHE A 1 381 ? 1.266 18.757 -13.756 1.00 97.62 381 PHE A CA 1
ATOM 2997 C C . PHE A 1 381 ? -0.017 19.246 -13.066 1.00 97.62 381 PHE A C 1
ATOM 2999 O O . PHE A 1 381 ? -0.614 18.514 -12.280 1.00 97.62 381 PHE A O 1
ATOM 3006 N N . ASN A 1 382 ? -0.485 20.452 -13.404 1.00 98.31 382 ASN A N 1
ATOM 3007 C CA . ASN A 1 382 ? -1.688 21.028 -12.804 1.00 98.31 382 ASN A CA 1
ATOM 3008 C C . ASN A 1 382 ? -2.953 20.225 -13.129 1.00 98.31 382 ASN A C 1
ATOM 3010 O O . ASN A 1 382 ? -3.811 20.092 -12.260 1.00 98.31 382 ASN A O 1
ATOM 3014 N N . ALA A 1 383 ? -3.075 19.679 -14.343 1.00 98.50 383 ALA A N 1
ATOM 3015 C CA . ALA A 1 383 ? -4.200 18.823 -14.716 1.00 98.50 383 ALA A CA 1
ATOM 3016 C C . ALA A 1 383 ? -4.239 17.541 -13.866 1.00 98.50 383 ALA A C 1
ATOM 3018 O O . ALA A 1 383 ? -5.285 17.193 -13.314 1.00 98.50 383 ALA A O 1
ATOM 3019 N N . CYS A 1 384 ? -3.088 16.886 -13.686 1.00 98.44 384 CYS A N 1
ATOM 3020 C CA . CYS A 1 384 ? -2.959 15.725 -12.805 1.00 98.44 384 CYS A CA 1
ATOM 3021 C C . CYS A 1 384 ? -3.317 16.064 -11.350 1.00 98.44 384 CYS A C 1
ATOM 3023 O O . CYS A 1 384 ? -4.146 15.382 -10.746 1.00 98.44 384 CYS A O 1
ATOM 3025 N N . VAL A 1 385 ? -2.775 17.159 -10.800 1.00 98.19 385 VAL A N 1
ATOM 3026 C CA . VAL A 1 385 ? -3.085 17.583 -9.425 1.00 98.19 385 VAL A CA 1
ATOM 3027 C C . VAL A 1 385 ? -4.575 17.884 -9.272 1.00 98.19 385 VAL A C 1
ATOM 3029 O O . VAL A 1 385 ? -5.194 17.415 -8.322 1.00 98.19 385 VAL A O 1
ATOM 3032 N N . ALA A 1 386 ? -5.185 18.600 -10.222 1.00 98.69 386 ALA A N 1
ATOM 3033 C CA . ALA A 1 386 ? -6.610 18.924 -10.184 1.00 98.69 386 ALA A CA 1
ATOM 3034 C C . ALA A 1 386 ? -7.500 17.670 -10.174 1.00 98.69 386 ALA A C 1
ATOM 3036 O O . ALA A 1 386 ? -8.522 17.641 -9.486 1.00 98.69 386 ALA A O 1
ATOM 3037 N N . LYS A 1 387 ? -7.104 16.617 -10.897 1.00 98.50 387 LYS A N 1
ATOM 3038 C CA . LYS A 1 387 ? -7.800 15.327 -10.882 1.00 98.50 387 LYS A CA 1
ATOM 3039 C C . LYS A 1 387 ? -7.712 14.657 -9.509 1.00 98.50 387 LYS A C 1
ATOM 3041 O O . LYS A 1 387 ? -8.751 14.271 -8.978 1.00 98.50 387 LYS A O 1
ATOM 3046 N N . ILE A 1 388 ? -6.526 14.595 -8.903 1.00 98.50 388 ILE A N 1
ATOM 3047 C CA . ILE A 1 388 ? -6.346 14.012 -7.561 1.00 98.50 388 ILE A CA 1
ATOM 3048 C C . ILE A 1 388 ? -7.102 14.819 -6.491 1.00 98.50 388 ILE A C 1
ATOM 3050 O O . ILE A 1 388 ? -7.774 14.240 -5.637 1.00 98.50 388 ILE A O 1
ATOM 3054 N N . GLU A 1 389 ? -7.071 16.154 -6.558 1.00 98.56 389 GLU A N 1
ATOM 3055 C CA . GLU A 1 389 ? -7.866 17.023 -5.674 1.00 98.56 389 GLU A CA 1
ATOM 3056 C C . GLU A 1 389 ? -9.367 16.743 -5.798 1.00 98.56 389 GLU A C 1
ATOM 3058 O O . GLU A 1 389 ? -10.073 16.700 -4.790 1.00 98.56 389 GLU A O 1
ATOM 3063 N N . SER A 1 390 ? -9.863 16.491 -7.016 1.00 98.62 390 SER A N 1
ATOM 3064 C CA . SER A 1 390 ? -11.284 16.204 -7.235 1.00 98.62 390 SER A CA 1
ATOM 3065 C C . SER A 1 390 ? -11.752 14.930 -6.522 1.00 98.62 390 SER A C 1
ATOM 3067 O O . SER A 1 390 ? -12.858 14.908 -5.980 1.00 98.62 390 SER A O 1
ATOM 3069 N N . TRP A 1 391 ? -10.904 13.898 -6.439 1.00 98.56 391 TRP A N 1
ATOM 3070 C CA . TRP A 1 391 ? -11.205 12.661 -5.711 1.00 98.56 391 TRP A CA 1
ATOM 3071 C C . TRP A 1 391 ? -11.274 12.876 -4.197 1.00 98.56 391 TRP A C 1
ATOM 3073 O O . TRP A 1 391 ? -12.150 12.321 -3.523 1.00 98.56 391 TRP A O 1
ATOM 3083 N N . ALA A 1 392 ? -10.382 13.710 -3.661 1.00 98.50 392 ALA A N 1
ATOM 3084 C CA . ALA A 1 392 ? -10.373 14.073 -2.250 1.00 98.50 392 ALA A CA 1
ATOM 3085 C C . ALA A 1 392 ? -11.585 14.945 -1.878 1.00 98.50 392 ALA A C 1
ATOM 3087 O O . ALA A 1 392 ? -12.252 14.678 -0.876 1.00 98.50 392 ALA A O 1
ATOM 3088 N N . ASP A 1 393 ? -11.923 15.944 -2.699 1.00 98.62 393 ASP A N 1
ATOM 3089 C CA . ASP A 1 393 ? -13.094 16.802 -2.484 1.00 98.62 393 ASP A CA 1
ATOM 3090 C C . ASP A 1 393 ? -14.413 16.011 -2.604 1.00 98.62 393 ASP A C 1
ATOM 3092 O O . ASP A 1 393 ? -15.332 16.215 -1.797 1.00 98.62 393 ASP A O 1
ATOM 3096 N N . GLU A 1 394 ? -14.512 15.063 -3.547 1.00 98.44 394 GLU A N 1
ATOM 3097 C CA . GLU A 1 394 ? -15.654 14.143 -3.631 1.00 98.44 394 GLU A CA 1
ATOM 3098 C C . GLU A 1 394 ? -15.750 13.278 -2.364 1.00 98.44 394 GLU A C 1
ATOM 3100 O O . GLU A 1 394 ? -16.820 13.201 -1.747 1.00 98.44 394 GLU A O 1
ATOM 3105 N N . SER A 1 395 ? -14.633 12.674 -1.944 1.00 98.62 395 SER A N 1
ATOM 3106 C CA . SER A 1 395 ? -14.566 11.832 -0.746 1.00 98.62 395 SER A CA 1
ATOM 3107 C C . SER A 1 395 ? -14.988 12.593 0.506 1.00 98.62 395 SER A C 1
ATOM 3109 O O . SER A 1 395 ? -15.832 12.112 1.262 1.00 98.62 395 SER A O 1
ATOM 3111 N N . LEU A 1 396 ? -14.457 13.801 0.707 1.00 98.56 396 LEU A N 1
ATOM 3112 C CA . LEU A 1 396 ? -14.788 14.676 1.830 1.00 98.56 396 LEU A CA 1
ATOM 3113 C C . LEU A 1 396 ? -16.284 15.020 1.851 1.00 98.56 396 LEU A C 1
ATOM 3115 O O . LEU A 1 396 ? -16.926 14.939 2.902 1.00 98.56 396 LEU A O 1
ATOM 3119 N N . THR A 1 397 ? -16.839 15.388 0.692 1.00 98.44 397 THR A N 1
ATOM 3120 C CA . THR A 1 397 ? -18.243 15.799 0.555 1.00 98.44 397 THR A CA 1
ATOM 3121 C C . THR A 1 397 ? -19.180 14.638 0.871 1.00 98.44 397 THR A C 1
ATOM 3123 O O . THR A 1 397 ? -20.018 14.746 1.769 1.00 98.44 397 THR A O 1
ATOM 3126 N N . ARG A 1 398 ? -19.003 13.497 0.194 1.00 98.69 398 ARG A N 1
ATOM 3127 C CA . ARG A 1 398 ? -19.877 12.329 0.364 1.00 98.69 398 ARG A CA 1
ATOM 3128 C C . ARG A 1 398 ? -19.747 11.725 1.762 1.00 98.69 398 ARG A C 1
ATOM 3130 O O . ARG A 1 398 ? -20.760 11.417 2.385 1.00 98.69 398 ARG A O 1
ATOM 3137 N N . ALA A 1 399 ? -18.526 11.638 2.300 1.00 98.75 399 ALA A N 1
ATOM 3138 C CA . ALA A 1 399 ? -18.300 11.161 3.661 1.00 98.75 399 ALA A CA 1
ATOM 3139 C C . ALA A 1 399 ? -19.014 12.025 4.703 1.00 98.75 399 ALA A C 1
ATOM 3141 O O . ALA A 1 399 ? -19.659 11.483 5.598 1.00 98.75 399 ALA A O 1
ATOM 3142 N N . MET A 1 400 ? -18.942 13.353 4.587 1.00 98.56 400 MET A N 1
ATOM 3143 C CA . MET A 1 400 ? -19.630 14.251 5.514 1.00 98.56 400 MET A CA 1
ATOM 3144 C C . MET A 1 400 ? -21.155 14.065 5.477 1.00 98.56 400 MET A C 1
ATOM 3146 O O . MET A 1 400 ? -21.794 14.050 6.533 1.00 98.56 400 MET A O 1
ATOM 3150 N N . ASP A 1 401 ? -21.741 13.925 4.288 1.00 98.44 401 ASP A N 1
ATOM 3151 C CA . ASP A 1 401 ? -23.186 13.741 4.130 1.00 98.44 401 ASP A CA 1
ATOM 3152 C C . ASP A 1 401 ? -23.657 12.405 4.722 1.00 98.44 401 ASP A C 1
ATOM 3154 O O . ASP A 1 401 ? -24.575 12.384 5.552 1.00 98.44 401 ASP A O 1
ATOM 3158 N N . ASP A 1 402 ? -22.965 11.308 4.408 1.00 98.75 402 ASP A N 1
ATOM 3159 C CA . ASP A 1 402 ? -23.281 9.982 4.946 1.00 98.75 402 ASP A CA 1
ATOM 3160 C C . ASP A 1 402 ? -23.077 9.928 6.473 1.00 98.75 402 ASP A C 1
ATOM 3162 O O . ASP A 1 402 ? -23.918 9.398 7.208 1.00 98.75 402 ASP A O 1
ATOM 3166 N N . MET A 1 403 ? -22.022 10.567 6.996 1.00 98.50 403 MET A N 1
ATOM 3167 C CA . MET A 1 403 ? -21.781 10.652 8.441 1.00 98.50 403 MET A CA 1
ATOM 3168 C C . MET A 1 403 ? -22.885 11.415 9.176 1.00 98.50 403 MET A C 1
ATOM 3170 O O . MET A 1 403 ? -23.235 11.027 10.296 1.00 98.50 403 MET A O 1
ATOM 3174 N N . LYS A 1 404 ? -23.451 12.474 8.585 1.00 97.12 404 LYS A N 1
ATOM 3175 C CA . LYS A 1 404 ? -24.576 13.220 9.177 1.00 97.12 404 LYS A CA 1
ATOM 3176 C C . LYS A 1 404 ? -25.865 12.402 9.196 1.00 97.12 404 LYS A C 1
ATOM 3178 O O . LYS A 1 404 ? -26.634 12.519 10.148 1.00 97.12 404 LYS A O 1
ATOM 3183 N N . ALA A 1 405 ? -26.092 11.575 8.178 1.00 97.62 405 ALA A N 1
ATOM 3184 C CA . ALA A 1 405 ? -27.253 10.688 8.105 1.00 97.62 405 ALA A CA 1
ATOM 3185 C C . ALA A 1 405 ? -27.120 9.445 9.009 1.00 97.62 405 ALA A C 1
ATOM 3187 O O . ALA A 1 405 ? -28.119 8.820 9.375 1.00 97.62 405 ALA A O 1
ATOM 3188 N N . SER A 1 406 ? -25.892 9.073 9.373 1.00 98.12 406 SER A N 1
ATOM 3189 C CA . SER A 1 406 ? -25.605 7.823 10.069 1.00 98.12 406 SER A CA 1
ATOM 3190 C C . SER A 1 406 ? -25.994 7.804 11.551 1.00 98.12 406 SER A C 1
ATOM 3192 O O . SER A 1 406 ? -25.696 8.707 12.337 1.00 98.12 406 SER A O 1
ATOM 3194 N N . THR A 1 407 ? -26.560 6.662 11.950 1.00 96.38 407 THR A N 1
ATOM 3195 C CA . THR A 1 407 ? -26.884 6.282 13.335 1.00 96.38 407 THR A CA 1
ATOM 3196 C C . THR A 1 407 ? -25.967 5.178 13.877 1.00 96.38 407 THR A C 1
ATOM 3198 O O . THR A 1 407 ? -26.298 4.519 14.864 1.00 96.38 407 THR A O 1
ATOM 3201 N N . ALA A 1 408 ? -24.831 4.914 13.220 1.00 97.94 408 ALA A N 1
ATOM 3202 C CA . ALA A 1 408 ? -23.927 3.843 13.626 1.00 97.94 408 ALA A CA 1
ATOM 3203 C C . ALA A 1 408 ? -23.366 4.038 15.048 1.00 97.94 408 ALA A C 1
ATOM 3205 O O . ALA A 1 408 ? -23.059 5.157 15.453 1.00 97.94 408 ALA A O 1
ATOM 3206 N N . THR A 1 409 ? -23.183 2.938 15.790 1.00 97.69 409 THR A N 1
ATOM 3207 C CA . THR A 1 409 ? -22.486 2.924 17.087 1.00 97.69 409 THR A CA 1
ATOM 3208 C C . THR A 1 409 ? -21.088 3.534 16.993 1.00 97.69 409 THR A C 1
ATOM 3210 O O . THR A 1 409 ? -20.731 4.341 17.845 1.00 97.69 409 THR A O 1
ATOM 3213 N N . PHE A 1 410 ? -20.324 3.165 15.961 1.00 98.44 410 PHE A N 1
ATOM 3214 C CA . PHE A 1 410 ? -19.009 3.734 15.672 1.00 98.44 410 PHE A CA 1
ATOM 3215 C C . PHE A 1 410 ? -18.895 4.096 14.195 1.00 98.44 410 PHE A C 1
ATOM 3217 O O . PHE A 1 410 ? -19.350 3.351 13.326 1.00 98.44 410 PHE A O 1
ATOM 3224 N N . LYS A 1 411 ? -18.232 5.221 13.933 1.00 98.75 411 LYS A N 1
ATOM 3225 C CA . LYS A 1 411 ? -17.796 5.652 12.605 1.00 98.75 411 LYS A CA 1
ATOM 3226 C C . LYS A 1 411 ? -16.279 5.715 12.632 1.00 98.75 411 LYS A C 1
ATOM 3228 O O . LYS A 1 411 ? -15.716 6.368 13.516 1.00 98.75 411 LYS A O 1
ATOM 3233 N N . ILE A 1 412 ? -15.636 5.022 11.706 1.00 98.88 412 ILE A N 1
ATOM 3234 C CA . ILE A 1 412 ? -14.183 5.037 11.551 1.00 98.88 412 ILE A CA 1
ATOM 3235 C C . ILE A 1 412 ? -13.824 5.379 10.109 1.00 98.88 412 ILE A C 1
ATOM 3237 O O . ILE A 1 412 ? -14.580 5.069 9.190 1.00 98.88 412 ILE A O 1
ATOM 3241 N N . VAL A 1 413 ? -12.677 6.015 9.922 1.00 98.94 413 VAL A N 1
ATOM 3242 C CA . VAL A 1 413 ? -12.121 6.334 8.606 1.00 98.94 413 VAL A CA 1
ATOM 3243 C C . VAL A 1 413 ? -10.986 5.364 8.296 1.00 98.94 413 VAL A C 1
ATOM 3245 O O . VAL A 1 413 ? -10.162 5.090 9.166 1.00 98.94 413 VAL A O 1
ATOM 3248 N N . ASN A 1 414 ? -10.963 4.856 7.067 1.00 98.94 414 ASN A N 1
ATOM 3249 C CA . ASN A 1 414 ? -9.847 4.130 6.474 1.00 98.94 414 ASN A CA 1
ATOM 3250 C C . ASN A 1 414 ? -9.310 4.958 5.302 1.00 98.94 414 ASN A C 1
ATOM 3252 O O . ASN A 1 414 ? -10.083 5.324 4.418 1.00 98.94 414 ASN A O 1
ATOM 3256 N N . THR A 1 415 ? -8.020 5.274 5.306 1.00 98.81 415 THR A N 1
ATOM 3257 C CA . THR A 1 415 ? -7.398 6.094 4.262 1.00 98.81 415 THR A CA 1
ATOM 3258 C C . THR A 1 415 ? -5.896 5.828 4.151 1.00 98.81 415 THR A C 1
ATOM 3260 O O . THR A 1 415 ? -5.365 5.001 4.887 1.00 98.81 415 THR A O 1
ATOM 3263 N N . HIS A 1 416 ? -5.207 6.524 3.246 1.00 98.56 416 HIS A N 1
ATOM 3264 C CA . HIS A 1 416 ? -3.762 6.411 3.091 1.00 98.56 416 HIS A CA 1
ATOM 3265 C C . HIS A 1 416 ? -2.967 7.406 3.945 1.00 98.56 416 HIS A C 1
ATOM 3267 O O . HIS A 1 416 ? -2.109 6.983 4.714 1.00 98.56 416 HIS A O 1
ATOM 3273 N N . TYR A 1 417 ? -3.297 8.701 3.918 1.00 98.25 417 TYR A N 1
ATOM 3274 C CA . TYR A 1 417 ? -2.509 9.737 4.593 1.00 98.25 417 TYR A CA 1
ATOM 3275 C C . TYR A 1 417 ? -3.085 10.172 5.942 1.00 98.25 417 TYR A C 1
ATOM 3277 O O . TYR A 1 417 ? -4.299 10.270 6.143 1.00 98.25 417 TYR A O 1
ATOM 3285 N N . SER A 1 418 ? -2.184 10.532 6.858 1.00 96.88 418 SER A N 1
ATOM 3286 C CA . SER A 1 418 ? -2.526 11.325 8.041 1.00 96.88 418 SER A CA 1
ATOM 3287 C C . SER A 1 418 ? -2.609 12.819 7.683 1.00 96.88 418 SER A C 1
ATOM 3289 O O . SER A 1 418 ? -1.648 13.336 7.101 1.00 96.88 418 SER A O 1
ATOM 3291 N N . PRO A 1 419 ? -3.676 13.545 8.082 1.00 97.31 419 PRO A N 1
ATOM 3292 C CA . PRO A 1 419 ? -3.804 14.976 7.814 1.00 97.31 419 PRO A CA 1
ATOM 3293 C C . PRO A 1 419 ? -2.658 15.814 8.378 1.00 97.31 419 PRO A C 1
ATOM 3295 O O . PRO A 1 419 ? -2.260 16.811 7.795 1.00 97.31 419 PRO A O 1
ATOM 3298 N N . HIS A 1 420 ? -2.120 15.432 9.528 1.00 96.12 420 HIS A N 1
ATOM 3299 C CA . HIS A 1 420 ? -1.234 16.298 10.306 1.00 96.12 420 HIS A CA 1
ATOM 3300 C C . HIS A 1 420 ? 0.249 16.004 10.140 1.00 96.12 420 HIS A C 1
ATOM 3302 O O . HIS A 1 420 ? 1.075 16.799 10.579 1.00 96.12 420 HIS A O 1
ATOM 3308 N N . TYR A 1 421 ? 0.571 14.891 9.487 1.00 93.19 421 TYR A N 1
ATOM 3309 C CA . TYR A 1 421 ? 1.930 14.573 9.060 1.00 93.19 421 TYR A CA 1
ATOM 3310 C C . TYR A 1 421 ? 2.186 14.924 7.593 1.00 93.19 421 TYR A C 1
ATOM 3312 O O . TYR A 1 421 ? 3.333 15.173 7.233 1.00 93.19 421 TYR A O 1
ATOM 3320 N N . HIS A 1 422 ? 1.143 14.960 6.756 1.00 94.94 422 HIS A N 1
ATOM 3321 C CA . HIS A 1 422 ? 1.327 15.000 5.301 1.00 94.94 422 HIS A CA 1
ATOM 3322 C C . HIS A 1 422 ? 0.616 16.152 4.605 1.00 94.94 422 HIS A C 1
ATOM 3324 O O . HIS A 1 422 ? 0.851 16.347 3.415 1.00 94.94 422 HIS A O 1
ATOM 3330 N N . MET A 1 423 ? -0.246 16.894 5.308 1.00 96.06 423 MET A N 1
ATOM 3331 C CA . MET A 1 423 ? -1.023 17.961 4.688 1.00 96.06 423 MET A CA 1
ATOM 3332 C C . MET A 1 423 ? -0.687 19.346 5.227 1.00 96.06 423 MET A C 1
ATOM 3334 O O . MET A 1 423 ? -0.307 19.519 6.388 1.00 96.06 423 MET A O 1
ATOM 3338 N N . ASP A 1 424 ? -0.882 20.349 4.376 1.00 95.75 424 ASP A N 1
ATOM 3339 C CA . ASP A 1 424 ? -0.812 21.749 4.763 1.00 95.75 424 ASP A CA 1
ATOM 3340 C C . ASP A 1 424 ? -1.930 22.122 5.759 1.00 95.75 424 ASP A C 1
ATOM 3342 O O . ASP A 1 424 ? -2.921 21.397 5.922 1.00 95.75 424 ASP A O 1
ATOM 3346 N N . PRO A 1 425 ? -1.823 23.278 6.440 1.00 97.00 425 PRO A N 1
ATOM 3347 C CA . PRO A 1 425 ? -2.824 23.682 7.420 1.00 97.00 425 PRO A CA 1
ATOM 3348 C C . PRO A 1 425 ? -4.259 23.801 6.887 1.00 97.00 425 PRO A C 1
ATOM 3350 O O . PRO A 1 425 ? -5.202 23.593 7.653 1.00 97.00 425 PRO A O 1
ATOM 3353 N N . ALA A 1 426 ? -4.448 24.140 5.609 1.00 97.12 426 ALA A N 1
ATOM 3354 C CA . ALA A 1 426 ? -5.771 24.324 5.026 1.00 97.12 426 ALA A CA 1
ATOM 3355 C C . ALA A 1 426 ? -6.452 22.976 4.749 1.00 97.12 426 ALA A C 1
ATOM 3357 O O . ALA A 1 426 ? -7.613 22.787 5.127 1.00 97.12 426 ALA A O 1
ATOM 3358 N N . LYS A 1 427 ? -5.738 22.022 4.143 1.00 97.69 427 LYS A N 1
ATOM 3359 C CA . LYS A 1 427 ? -6.233 20.658 3.911 1.00 97.69 427 LYS A CA 1
ATOM 3360 C C . LYS A 1 427 ? -6.377 19.879 5.210 1.00 97.69 427 LYS A C 1
ATOM 3362 O O . LYS A 1 427 ? -7.421 19.260 5.422 1.00 97.69 427 LYS A O 1
ATOM 3367 N N . MET A 1 428 ? -5.407 19.987 6.119 1.00 98.12 428 MET A N 1
ATOM 3368 C CA . MET A 1 428 ? -5.483 19.382 7.452 1.00 98.12 428 MET A CA 1
ATOM 3369 C C . MET A 1 428 ? -6.789 19.773 8.160 1.00 98.12 428 MET A C 1
ATOM 3371 O O . MET A 1 428 ? -7.506 18.917 8.682 1.00 98.12 428 MET A O 1
ATOM 3375 N N . GLU A 1 429 ? -7.150 21.059 8.133 1.00 98.25 429 GLU A N 1
ATOM 3376 C CA . GLU A 1 429 ? -8.360 21.546 8.795 1.00 98.25 429 GLU A CA 1
ATOM 3377 C C . GLU A 1 429 ? -9.659 21.053 8.132 1.00 98.25 429 GLU A C 1
ATOM 3379 O O . GLU A 1 429 ? -10.634 20.795 8.845 1.00 98.25 429 GLU A O 1
ATOM 3384 N N . LYS A 1 430 ? -9.693 20.841 6.805 1.00 98.56 430 LYS A N 1
ATOM 3385 C CA . LYS A 1 430 ? -10.852 20.217 6.131 1.00 98.56 430 LYS A CA 1
ATOM 3386 C C . LYS A 1 430 ? -11.141 18.825 6.713 1.00 98.56 430 LYS A C 1
ATOM 3388 O O . LYS A 1 430 ? -12.285 18.530 7.072 1.00 98.56 430 LYS A O 1
ATOM 3393 N N . TRP A 1 431 ? -10.112 17.994 6.868 1.00 98.62 431 TRP A N 1
ATOM 3394 C CA . TRP A 1 431 ? -10.257 16.636 7.402 1.00 98.62 431 TRP A CA 1
ATOM 3395 C C . TRP A 1 431 ? -10.512 16.614 8.908 1.00 98.62 431 TRP A C 1
ATOM 3397 O O . TRP A 1 431 ? -11.359 15.856 9.381 1.00 98.62 431 TRP A O 1
ATOM 3407 N N . TYR A 1 432 ? -9.880 17.504 9.674 1.00 98.69 432 TYR A N 1
ATOM 3408 C CA . TYR A 1 432 ? -10.212 17.680 11.088 1.00 98.69 432 TYR A CA 1
ATOM 3409 C C . TYR A 1 432 ? -11.667 18.088 11.294 1.00 98.69 432 TYR A C 1
ATOM 3411 O O . TYR A 1 432 ? -12.336 17.564 12.190 1.00 98.69 432 TYR A O 1
ATOM 3419 N N . LYS A 1 433 ? -12.186 18.991 10.457 1.00 98.69 433 LYS A N 1
ATOM 3420 C CA . LYS A 1 433 ? -13.598 19.367 10.473 1.00 98.69 433 LYS A CA 1
ATOM 3421 C C . LYS A 1 433 ? -14.492 18.157 10.207 1.00 98.69 433 LYS A C 1
ATOM 3423 O O . LYS A 1 433 ? -15.460 17.973 10.944 1.00 98.69 433 LYS A O 1
ATOM 3428 N N . LEU A 1 434 ? -14.147 17.307 9.236 1.00 98.69 434 LEU A N 1
ATOM 3429 C CA . LEU A 1 434 ? -14.850 16.043 9.003 1.00 98.69 434 LEU A CA 1
ATOM 3430 C C . LEU A 1 434 ? -14.850 15.146 10.243 1.00 98.69 434 LEU A C 1
ATOM 3432 O O . LEU A 1 434 ? -15.918 14.700 10.663 1.00 98.69 434 LEU A O 1
ATOM 3436 N N . CYS A 1 435 ? -13.703 14.953 10.893 1.00 98.69 435 CYS A N 1
ATOM 3437 C CA . CYS A 1 435 ? -13.623 14.148 12.111 1.00 98.69 435 CYS A CA 1
ATOM 3438 C C . CYS A 1 435 ? -14.504 14.707 13.238 1.00 98.69 435 CYS A C 1
ATOM 3440 O O . CYS A 1 435 ? -15.284 13.973 13.861 1.00 98.69 435 CYS A O 1
ATOM 3442 N N . ARG A 1 436 ? -14.419 16.024 13.468 1.00 97.19 436 ARG A N 1
ATOM 3443 C CA . ARG A 1 436 ? -15.180 16.737 14.501 1.00 97.19 436 ARG A CA 1
ATOM 3444 C C . ARG A 1 436 ? -16.674 16.673 14.258 1.00 97.19 436 ARG A C 1
ATOM 3446 O O . ARG A 1 436 ? -17.403 16.265 15.157 1.00 97.19 436 ARG A O 1
ATOM 3453 N N . GLU A 1 437 ? -17.135 17.068 13.078 1.00 97.62 437 GLU A N 1
ATOM 3454 C CA . GLU A 1 437 ? -18.562 17.211 12.777 1.00 97.62 437 GLU A CA 1
ATOM 3455 C C . GLU A 1 437 ? -19.214 15.860 12.462 1.00 97.62 437 GLU A C 1
ATOM 3457 O O . GLU A 1 437 ? -20.287 15.568 12.993 1.00 97.62 437 GLU A O 1
ATOM 3462 N N . GLY A 1 438 ? -18.534 14.995 11.703 1.00 97.75 438 GLY A N 1
ATOM 3463 C CA . GLY A 1 438 ? -19.017 13.662 11.330 1.00 97.75 438 GLY A CA 1
ATOM 3464 C C . GLY A 1 438 ? -19.048 12.658 12.487 1.00 97.75 438 GLY A C 1
ATOM 3465 O O . GLY A 1 438 ? -19.819 11.694 12.466 1.00 97.75 438 GLY A O 1
ATOM 3466 N N . GLY A 1 439 ? -18.273 12.911 13.547 1.00 97.25 439 GLY A N 1
ATOM 3467 C CA . GLY A 1 439 ? -18.220 12.044 14.725 1.00 97.25 439 GLY A CA 1
ATOM 3468 C C . GLY A 1 439 ? -17.393 10.794 14.486 1.00 97.25 439 GLY A C 1
ATOM 3469 O O . GLY A 1 439 ? -17.833 9.691 14.801 1.00 97.25 439 GLY A O 1
ATOM 3470 N N . VAL A 1 440 ? -16.193 10.989 13.944 1.00 98.62 440 VAL A N 1
ATOM 3471 C CA . VAL A 1 440 ? -15.225 9.921 13.693 1.00 98.62 440 VAL A CA 1
ATOM 3472 C C . VAL A 1 440 ? -14.530 9.547 14.999 1.00 98.62 440 VAL A C 1
ATOM 3474 O O . VAL A 1 440 ? -13.872 10.385 15.616 1.00 98.62 440 VAL A O 1
ATOM 3477 N N . ALA A 1 441 ? -14.665 8.290 15.418 1.00 98.44 441 ALA A N 1
ATOM 3478 C CA . ALA A 1 441 ? -14.002 7.776 16.615 1.00 98.44 441 ALA A CA 1
ATOM 3479 C C . ALA A 1 441 ? -12.517 7.487 16.352 1.00 98.44 441 ALA A C 1
ATOM 3481 O O . ALA A 1 441 ? -11.667 7.841 17.166 1.00 98.44 441 ALA A O 1
ATOM 3482 N N . ALA A 1 442 ? -12.218 6.879 15.199 1.00 98.75 442 ALA A N 1
ATOM 3483 C CA . ALA A 1 442 ? -10.862 6.537 14.789 1.00 98.75 442 ALA A CA 1
ATOM 3484 C C . ALA A 1 442 ? -10.616 6.846 13.306 1.00 98.75 442 ALA A C 1
ATOM 3486 O O . ALA A 1 442 ? -11.469 6.561 12.463 1.00 98.75 442 ALA A O 1
ATOM 3487 N N . TRP A 1 443 ? -9.448 7.402 13.008 1.00 98.81 443 TRP A N 1
ATOM 3488 C CA . TRP A 1 443 ? -8.885 7.590 11.675 1.00 98.81 443 TRP A CA 1
ATOM 3489 C C . TRP A 1 443 ? -7.693 6.653 11.533 1.00 98.81 443 TRP A C 1
ATOM 3491 O O . TRP A 1 443 ? -6.755 6.738 12.320 1.00 98.81 443 TRP A O 1
ATOM 3501 N N . LEU A 1 444 ? -7.751 5.744 10.568 1.00 98.81 444 LEU A N 1
ATOM 3502 C CA . LEU A 1 444 ? -6.739 4.719 10.343 1.00 98.81 444 LEU A CA 1
ATOM 3503 C C . LEU A 1 444 ? -6.057 4.999 9.013 1.00 98.81 444 LEU A C 1
ATOM 3505 O O . LEU A 1 444 ? -6.749 5.154 8.002 1.00 98.81 444 LEU A O 1
ATOM 3509 N N . ASN A 1 445 ? -4.729 5.062 9.016 1.00 98.25 445 ASN A N 1
ATOM 3510 C CA . ASN A 1 445 ? -3.982 5.344 7.801 1.00 98.25 445 ASN A CA 1
ATOM 3511 C C . ASN A 1 445 ? -2.627 4.631 7.725 1.00 98.25 445 ASN A C 1
ATOM 3513 O O . ASN A 1 445 ? -2.105 4.155 8.731 1.00 98.25 445 ASN A O 1
ATOM 3517 N N . GLY A 1 446 ? -2.085 4.556 6.511 1.00 92.44 446 GLY A N 1
ATOM 3518 C CA . GLY A 1 446 ? -0.766 4.019 6.182 1.00 92.44 446 GLY A CA 1
ATOM 3519 C C . GLY A 1 446 ? 0.159 5.147 5.730 1.00 92.44 446 GLY A C 1
ATOM 3520 O O . GLY A 1 446 ? 0.152 6.214 6.343 1.00 92.44 446 GLY A O 1
ATOM 3521 N N . HIS A 1 447 ? 0.917 4.933 4.655 1.00 93.69 447 HIS A N 1
ATOM 3522 C CA . HIS A 1 447 ? 1.909 5.864 4.102 1.00 93.69 447 HIS A CA 1
ATOM 3523 C C . HIS A 1 447 ? 3.208 5.941 4.917 1.00 93.69 447 HIS A C 1
ATOM 3525 O O . HIS A 1 447 ? 4.229 5.413 4.498 1.00 93.69 447 HIS A O 1
ATOM 3531 N N . THR A 1 448 ? 3.198 6.505 6.129 1.00 87.94 448 THR A N 1
ATOM 3532 C CA . THR A 1 448 ? 4.391 6.441 6.991 1.00 87.94 448 THR A CA 1
ATOM 3533 C C . THR A 1 448 ? 4.614 5.003 7.468 1.00 87.94 448 THR A C 1
ATOM 3535 O O . THR A 1 448 ? 3.753 4.443 8.157 1.00 87.94 448 THR A O 1
ATOM 3538 N N . HIS A 1 449 ? 5.761 4.403 7.143 1.00 86.44 449 HIS A N 1
ATOM 3539 C CA . HIS A 1 449 ? 6.084 2.999 7.442 1.00 86.44 449 HIS A CA 1
ATOM 3540 C C . HIS A 1 449 ? 6.405 2.753 8.923 1.00 86.44 449 HIS A C 1
ATOM 3542 O O . HIS A 1 449 ? 7.477 2.299 9.293 1.00 86.44 449 HIS A O 1
ATOM 3548 N N . GLY A 1 450 ? 5.464 3.030 9.811 1.00 86.12 450 GLY A N 1
ATOM 3549 C CA . GLY A 1 450 ? 5.603 2.775 11.236 1.00 86.12 450 GLY A CA 1
ATOM 3550 C C . GLY A 1 450 ? 4.246 2.774 11.919 1.00 86.12 450 GLY A C 1
ATOM 3551 O O . GLY A 1 450 ? 3.202 2.658 11.264 1.00 86.12 450 GLY A O 1
ATOM 3552 N N . PHE A 1 451 ? 4.267 2.900 13.244 1.00 92.31 451 PHE A N 1
ATOM 3553 C CA . PHE A 1 451 ? 3.062 2.862 14.061 1.00 92.31 451 PHE A CA 1
ATOM 3554 C C . PHE A 1 451 ? 3.062 3.980 15.090 1.00 92.31 451 PHE A C 1
ATOM 3556 O O . PHE A 1 451 ? 4.051 4.218 15.787 1.00 92.31 451 PHE A O 1
ATOM 3563 N N . ASN A 1 452 ? 1.923 4.647 15.207 1.00 95.25 452 ASN A N 1
ATOM 3564 C CA . ASN A 1 452 ? 1.701 5.639 16.237 1.00 95.25 452 ASN A CA 1
ATOM 3565 C C . ASN A 1 452 ? 0.223 5.672 16.639 1.00 95.25 452 ASN A C 1
ATOM 3567 O O . ASN A 1 452 ? -0.643 5.035 16.032 1.00 95.25 452 ASN A O 1
ATOM 3571 N N . HIS A 1 453 ? -0.047 6.441 17.682 1.00 97.81 453 HIS A N 1
ATOM 3572 C CA . HIS A 1 453 ? -1.385 6.766 18.114 1.00 97.81 453 HIS A CA 1
ATOM 3573 C C . HIS A 1 453 ? -1.413 8.207 18.615 1.00 97.81 453 HIS A C 1
ATOM 3575 O O . HIS A 1 453 ? -0.838 8.533 19.659 1.00 97.81 453 HIS A O 1
ATOM 3581 N N . ASP A 1 454 ? -2.137 9.056 17.894 1.00 98.00 454 ASP A N 1
ATOM 3582 C CA . ASP A 1 454 ? -2.380 10.446 18.251 1.00 98.00 454 ASP A CA 1
ATOM 3583 C C . ASP A 1 454 ? -3.831 10.656 18.681 1.00 98.00 454 ASP A C 1
ATOM 3585 O O . ASP A 1 454 ? -4.757 10.015 18.183 1.00 98.00 454 ASP A O 1
ATOM 3589 N N . ILE A 1 455 ? -4.052 11.589 19.606 1.00 98.00 455 ILE A N 1
ATOM 3590 C CA . ILE A 1 455 ? -5.395 11.937 20.070 1.00 98.00 455 ILE A CA 1
ATOM 3591 C C . ILE A 1 455 ? -5.641 13.423 19.864 1.00 98.00 455 ILE A C 1
ATOM 3593 O O . ILE A 1 455 ? -4.878 14.279 20.323 1.00 98.00 455 ILE A O 1
ATOM 3597 N N . ALA A 1 456 ? -6.756 13.725 19.211 1.00 97.94 456 ALA A N 1
ATOM 3598 C CA . ALA A 1 456 ? -7.240 15.078 19.046 1.00 97.94 456 ALA A CA 1
ATOM 3599 C C . ALA A 1 456 ? -7.970 15.601 20.285 1.00 97.94 456 ALA A C 1
ATOM 3601 O O . ALA A 1 456 ? -8.641 14.857 21.000 1.00 97.94 456 ALA A O 1
ATOM 3602 N N . LYS A 1 457 ? -7.959 16.921 20.485 1.00 96.44 457 LYS A N 1
ATOM 3603 C CA . LYS A 1 457 ? -8.720 17.587 21.558 1.00 96.44 457 LYS A CA 1
ATOM 3604 C C . LYS A 1 457 ? -10.228 17.333 21.498 1.00 96.44 457 LYS A C 1
ATOM 3606 O O . LYS A 1 457 ? -10.890 17.410 22.525 1.00 96.44 457 LYS A O 1
ATOM 3611 N N . TRP A 1 458 ? -10.770 17.045 20.315 1.00 96.06 458 TRP A N 1
ATOM 3612 C CA . TRP A 1 458 ? -12.183 16.698 20.129 1.00 96.06 458 TRP A CA 1
ATOM 3613 C C . TRP A 1 458 ? -12.476 15.195 20.262 1.00 96.06 458 TRP A C 1
ATOM 3615 O O . TRP A 1 458 ? -13.618 14.778 20.070 1.00 96.06 458 TRP A O 1
ATOM 3625 N N . GLY A 1 459 ? -11.457 14.386 20.559 1.00 97.12 459 GLY A N 1
ATOM 3626 C CA . GLY A 1 459 ? -11.592 12.974 20.896 1.00 97.12 459 GLY A CA 1
ATOM 3627 C C . GLY A 1 459 ? -11.347 11.978 19.766 1.00 97.12 459 GLY A C 1
ATOM 3628 O O . GLY A 1 459 ? -11.318 10.789 20.049 1.00 97.12 459 GLY A O 1
ATOM 3629 N N . THR A 1 460 ? -11.176 12.393 18.504 1.00 98.69 460 THR A N 1
ATOM 3630 C CA . THR A 1 460 ? -10.803 11.430 17.449 1.00 98.69 460 THR A CA 1
ATOM 3631 C C . THR A 1 460 ? -9.397 10.893 17.699 1.00 98.69 460 THR A C 1
ATOM 3633 O O . THR A 1 460 ? -8.472 11.663 17.972 1.00 98.69 460 THR A O 1
ATOM 3636 N N . HIS A 1 461 ? -9.253 9.579 17.565 1.00 98.75 461 HIS A N 1
ATOM 3637 C CA . HIS A 1 461 ? -7.981 8.874 17.624 1.00 98.75 461 HIS A CA 1
ATOM 3638 C C . HIS A 1 461 ? -7.433 8.691 16.206 1.00 98.75 461 HIS A C 1
ATOM 3640 O O . HIS A 1 461 ? -8.115 8.123 15.359 1.00 98.75 461 HIS A O 1
ATOM 3646 N N . PHE A 1 462 ? -6.225 9.168 15.937 1.00 98.69 462 PHE A N 1
ATOM 3647 C CA . PHE A 1 462 ? -5.524 8.953 14.673 1.00 98.69 462 PHE A CA 1
ATOM 3648 C C . PHE A 1 462 ? -4.490 7.849 14.879 1.00 98.69 462 PHE A C 1
ATOM 3650 O O . PHE A 1 462 ? -3.700 7.920 15.819 1.00 98.69 462 PHE A O 1
ATOM 3657 N N . ILE A 1 463 ? -4.543 6.812 14.050 1.00 98.38 463 ILE A N 1
ATOM 3658 C CA . ILE A 1 463 ? -3.724 5.610 14.179 1.00 98.38 463 ILE A CA 1
ATOM 3659 C C . ILE A 1 463 ? -2.975 5.383 12.872 1.00 98.38 463 ILE A C 1
ATOM 3661 O O . ILE A 1 463 ? -3.567 4.999 11.858 1.00 98.38 463 ILE A O 1
ATOM 3665 N N . GLN A 1 464 ? -1.665 5.580 12.933 1.00 96.44 464 GLN A N 1
ATOM 3666 C CA . GLN A 1 464 ? -0.742 5.214 11.873 1.00 96.44 464 GLN A CA 1
ATOM 3667 C C . GLN A 1 464 ? -0.466 3.706 11.927 1.00 96.44 464 GLN A C 1
ATOM 3669 O O . GLN A 1 464 ? -0.114 3.163 12.977 1.00 96.44 464 GLN A O 1
ATOM 3674 N N . ASN A 1 465 ? -0.640 3.027 10.796 1.00 95.62 465 ASN A N 1
ATOM 3675 C CA . ASN A 1 465 ? -0.558 1.576 10.648 1.00 95.62 465 ASN A CA 1
ATOM 3676 C C . ASN A 1 465 ? 0.136 1.195 9.326 1.00 95.62 465 ASN A C 1
ATOM 3678 O O . ASN A 1 465 ? -0.433 0.478 8.505 1.00 95.62 465 ASN A O 1
ATOM 3682 N N . GLY A 1 466 ? 1.345 1.718 9.090 1.00 92.00 466 GLY A N 1
ATOM 3683 C CA . GLY A 1 466 ? 2.054 1.579 7.808 1.00 92.00 466 GLY A CA 1
ATOM 3684 C C . GLY A 1 466 ? 3.174 0.533 7.773 1.00 92.00 466 GLY A C 1
ATOM 3685 O O . GLY A 1 466 ? 3.766 0.317 6.722 1.00 92.00 466 GLY A O 1
ATOM 3686 N N . GLY A 1 467 ? 3.481 -0.147 8.881 1.00 87.31 467 GLY A N 1
ATOM 3687 C CA . GLY A 1 467 ? 4.558 -1.148 8.951 1.00 87.31 467 GLY A CA 1
ATOM 3688 C C . GLY A 1 467 ? 4.168 -2.552 8.470 1.00 87.31 467 GLY A C 1
ATOM 3689 O O . GLY A 1 467 ? 4.466 -3.538 9.145 1.00 87.31 467 GLY A O 1
ATOM 3690 N N . GLY A 1 468 ? 3.475 -2.650 7.331 1.00 87.56 468 GLY A N 1
ATOM 3691 C CA . GLY A 1 468 ? 2.941 -3.909 6.787 1.00 87.56 468 GLY A CA 1
ATOM 3692 C C . GLY A 1 468 ? 3.938 -4.760 5.986 1.00 87.56 468 GLY A C 1
ATOM 3693 O O . GLY A 1 468 ? 3.622 -5.897 5.637 1.00 87.56 468 GLY A O 1
ATOM 3694 N N . GLY A 1 469 ? 5.135 -4.233 5.701 1.00 80.81 469 GLY A N 1
ATOM 3695 C CA . GLY A 1 469 ? 6.215 -4.974 5.038 1.00 80.81 469 GLY A CA 1
ATOM 3696 C C . GLY A 1 469 ? 6.329 -4.795 3.524 1.00 80.81 469 GLY A C 1
ATOM 3697 O O . GLY A 1 469 ? 7.018 -5.590 2.892 1.00 80.81 469 GLY A O 1
ATOM 3698 N N . GLY A 1 470 ? 5.668 -3.786 2.946 1.00 71.12 470 GLY A N 1
ATOM 3699 C CA . GLY A 1 470 ? 5.917 -3.363 1.561 1.00 71.12 470 GLY A CA 1
ATOM 3700 C C . GLY A 1 470 ? 7.207 -2.546 1.414 1.00 71.12 470 GLY A C 1
ATOM 3701 O O . GLY A 1 470 ? 7.942 -2.722 0.446 1.00 71.12 470 GLY A O 1
ATOM 3702 N N . ILE A 1 471 ? 7.511 -1.723 2.421 1.00 74.75 471 ILE A N 1
ATOM 3703 C CA . ILE A 1 471 ? 8.759 -0.968 2.584 1.00 74.75 471 ILE A CA 1
ATOM 3704 C C . ILE A 1 471 ? 9.243 -1.141 4.026 1.00 74.75 471 ILE A C 1
ATOM 3706 O O . ILE A 1 471 ? 8.449 -1.449 4.924 1.00 74.75 471 ILE A O 1
ATOM 3710 N N . ALA A 1 472 ? 10.551 -0.967 4.232 1.00 75.44 472 ALA A N 1
ATOM 3711 C CA . ALA A 1 472 ? 11.161 -1.017 5.547 1.00 75.44 472 ALA A CA 1
ATOM 3712 C C . ALA A 1 472 ? 10.548 -0.011 6.521 1.00 75.44 472 ALA A C 1
ATOM 3714 O O . ALA A 1 472 ? 10.278 1.140 6.171 1.00 75.44 472 ALA A O 1
ATOM 3715 N N . THR A 1 473 ? 10.332 -0.464 7.752 1.00 76.25 473 THR A N 1
ATOM 3716 C CA . THR A 1 473 ? 9.771 0.373 8.805 1.00 76.25 473 THR A CA 1
ATOM 3717 C C . THR A 1 473 ? 10.764 1.421 9.292 1.00 76.25 473 THR A C 1
ATOM 3719 O O . THR A 1 473 ? 11.965 1.168 9.389 1.00 76.25 473 THR A O 1
ATOM 3722 N N . SER A 1 474 ? 10.256 2.600 9.638 1.00 74.00 474 SER A N 1
ATOM 3723 C CA . SER A 1 474 ? 11.046 3.755 10.057 1.00 74.00 474 SER A CA 1
ATOM 3724 C C . SER A 1 474 ? 10.426 4.489 11.247 1.00 74.00 474 SER A C 1
ATOM 3726 O O . SER A 1 474 ? 9.246 4.323 11.576 1.00 74.00 474 SER A O 1
ATOM 3728 N N . ASN A 1 475 ? 11.258 5.308 11.897 1.00 75.75 475 ASN A N 1
ATOM 3729 C CA . ASN A 1 475 ? 10.856 6.119 13.040 1.00 75.75 475 ASN A CA 1
ATOM 3730 C C . ASN A 1 475 ? 9.814 7.164 12.622 1.00 75.75 475 ASN A C 1
ATOM 3732 O O . ASN A 1 475 ? 9.943 7.821 11.589 1.00 75.75 475 ASN A O 1
ATOM 3736 N N . ILE A 1 476 ? 8.822 7.381 13.487 1.00 80.31 476 ILE A N 1
ATOM 3737 C CA . ILE A 1 476 ? 7.807 8.424 13.314 1.00 80.31 476 ILE A CA 1
ATOM 3738 C C . ILE A 1 476 ? 8.004 9.484 14.395 1.00 80.31 476 ILE A C 1
ATOM 3740 O O . ILE A 1 476 ? 8.014 9.145 15.580 1.00 80.31 476 ILE A O 1
ATOM 3744 N N . PRO A 1 477 ? 8.137 10.773 14.045 1.00 81.69 477 PRO A N 1
ATOM 3745 C CA . PRO A 1 477 ? 8.272 11.805 15.056 1.00 81.69 477 PRO A CA 1
ATOM 3746 C C . PRO A 1 477 ? 6.972 11.944 15.857 1.00 81.69 477 PRO A C 1
ATOM 3748 O O . PRO A 1 477 ? 5.876 12.091 15.304 1.00 81.69 477 PRO A O 1
ATOM 3751 N N . ALA A 1 478 ? 7.100 11.956 17.185 1.00 87.56 478 ALA A N 1
ATOM 3752 C CA . ALA A 1 478 ? 6.012 12.387 18.050 1.00 87.56 478 ALA A CA 1
ATOM 3753 C C . ALA A 1 478 ? 5.656 13.848 17.742 1.00 87.56 478 ALA A C 1
ATOM 3755 O O . ALA A 1 478 ? 6.531 14.674 17.478 1.00 87.56 478 ALA A O 1
ATOM 3756 N N . MET A 1 479 ? 4.371 14.180 17.817 1.00 90.06 479 MET A N 1
ATOM 3757 C CA . MET A 1 479 ? 3.875 15.507 17.486 1.00 90.06 479 MET A CA 1
ATOM 3758 C C . MET A 1 479 ? 2.988 16.117 18.572 1.00 90.06 479 MET A C 1
ATOM 3760 O O . MET A 1 479 ? 2.299 15.432 19.333 1.00 90.06 479 MET A O 1
ATOM 3764 N N . ASP A 1 480 ? 2.952 17.448 18.579 1.00 96.25 480 ASP A N 1
ATOM 3765 C CA . ASP A 1 480 ? 1.969 18.256 19.296 1.00 96.25 480 ASP A CA 1
ATOM 3766 C C . ASP A 1 480 ? 1.761 19.562 18.517 1.00 96.25 480 ASP A C 1
ATOM 3768 O O . ASP A 1 480 ? 2.602 20.459 18.550 1.00 96.25 480 ASP A O 1
ATOM 3772 N N . ASN A 1 481 ? 0.654 19.663 17.781 1.00 95.19 481 ASN A N 1
ATOM 3773 C CA . ASN A 1 481 ? 0.308 20.871 17.016 1.00 95.19 481 ASN A CA 1
ATOM 3774 C C . ASN A 1 481 ? -0.725 21.750 17.748 1.00 95.19 481 ASN A C 1
ATOM 3776 O O . ASN A 1 481 ? -1.378 22.604 17.146 1.00 95.19 481 ASN A O 1
ATOM 3780 N N . GLY A 1 482 ? -0.942 21.511 19.046 1.00 96.38 482 GLY A N 1
ATOM 3781 C CA . GLY A 1 482 ? -1.953 22.199 19.842 1.00 96.38 482 GLY A CA 1
ATOM 3782 C C . GLY A 1 482 ? -3.397 21.753 19.578 1.00 96.38 482 GLY A C 1
ATOM 3783 O O . GLY A 1 482 ? -4.281 22.156 20.338 1.00 96.38 482 GLY A O 1
ATOM 3784 N N . GLN A 1 483 ? -3.665 20.912 18.576 1.00 96.75 483 GLN A N 1
ATOM 3785 C CA . GLN A 1 483 ? -4.978 20.308 18.308 1.00 96.75 483 GLN A CA 1
ATOM 3786 C C . GLN A 1 483 ? -4.964 18.786 18.468 1.00 96.75 483 GLN A C 1
ATOM 3788 O O . GLN A 1 483 ? -5.898 18.220 19.036 1.00 96.75 483 GLN A O 1
ATOM 3793 N N . VAL A 1 484 ? -3.891 18.153 18.006 1.00 97.56 484 VAL A N 1
ATOM 3794 C CA . VAL A 1 484 ? -3.606 16.721 18.054 1.00 97.56 484 VAL A CA 1
ATOM 3795 C C . VAL A 1 484 ? -2.268 16.524 18.755 1.00 97.56 484 VAL A C 1
ATOM 3797 O O . VAL A 1 484 ? -1.330 17.299 18.551 1.00 97.56 484 VAL A O 1
ATOM 3800 N N . LYS A 1 485 ? -2.205 15.503 19.611 1.00 97.25 485 LYS A N 1
ATOM 3801 C CA . LYS A 1 485 ? -1.008 15.160 20.373 1.00 97.25 485 LYS A CA 1
ATOM 3802 C C . LYS A 1 485 ? -0.771 13.660 20.362 1.00 97.25 485 LYS A C 1
ATOM 3804 O O . LYS A 1 485 ? -1.682 12.892 20.683 1.00 97.25 485 LYS A O 1
ATOM 3809 N N . THR A 1 486 ? 0.469 13.271 20.103 1.00 96.94 486 THR A N 1
ATOM 3810 C CA . THR A 1 486 ? 0.901 11.878 20.176 1.00 96.94 486 THR A CA 1
ATOM 3811 C C . THR A 1 486 ? 0.791 11.328 21.590 1.00 96.94 486 THR A C 1
ATOM 3813 O O . THR A 1 486 ? 1.188 11.960 22.574 1.00 96.94 486 THR A O 1
ATOM 3816 N N . LYS A 1 487 ? 0.213 10.132 21.692 1.00 96.19 487 LYS A N 1
ATOM 3817 C CA . LYS A 1 487 ? 0.150 9.329 22.916 1.00 96.19 487 LYS A CA 1
ATOM 3818 C C . LYS A 1 487 ? 1.132 8.184 22.907 1.00 96.19 487 LYS A C 1
ATOM 3820 O O . LYS A 1 487 ? 1.627 7.829 23.971 1.00 96.19 487 LYS A O 1
ATOM 3825 N N . TRP A 1 488 ? 1.394 7.629 21.735 1.00 95.88 488 TRP A N 1
ATOM 3826 C CA . TRP A 1 488 ? 2.310 6.521 21.580 1.00 95.88 488 TRP A CA 1
ATOM 3827 C C . TRP A 1 488 ? 2.943 6.547 20.192 1.00 95.88 488 TRP A C 1
ATOM 3829 O O . TRP A 1 488 ? 2.279 6.864 19.208 1.00 95.88 488 TRP A O 1
ATOM 3839 N N . VAL A 1 489 ? 4.224 6.205 20.150 1.00 89.88 489 VAL A N 1
ATOM 3840 C CA . VAL A 1 489 ? 4.989 5.868 18.950 1.00 89.88 489 VAL A CA 1
ATOM 3841 C C . VAL A 1 489 ? 5.639 4.530 19.250 1.00 89.88 489 VAL A C 1
ATOM 3843 O O . VAL A 1 489 ? 6.076 4.305 20.380 1.00 89.88 489 VAL A O 1
ATOM 3846 N N . VAL A 1 490 ? 5.677 3.638 18.270 1.00 85.44 490 VAL A N 1
ATOM 3847 C CA . VAL A 1 490 ? 6.397 2.377 18.423 1.00 85.44 490 VAL A CA 1
ATOM 3848 C C . VAL A 1 490 ? 7.903 2.616 18.551 1.00 85.44 490 VAL A C 1
ATOM 3850 O O . VAL A 1 490 ? 8.474 3.423 17.825 1.00 85.44 490 VAL A O 1
ATOM 3853 N N . GLU A 1 491 ? 8.557 1.891 19.451 1.00 82.94 491 GLU A N 1
ATOM 3854 C CA . GLU A 1 491 ? 10.018 1.877 19.577 1.00 82.94 491 GLU A CA 1
ATOM 3855 C C . GLU A 1 491 ? 10.601 0.670 18.811 1.00 82.94 491 GLU A C 1
ATOM 3857 O O . GLU A 1 491 ? 9.987 -0.399 18.780 1.00 82.94 491 GLU A O 1
ATOM 3862 N N . GLY A 1 492 ? 11.778 0.827 18.191 1.00 74.38 492 GLY A N 1
ATOM 3863 C CA . GLY A 1 492 ? 12.517 -0.246 17.492 1.00 74.38 492 GLY A CA 1
ATOM 3864 C C . GLY A 1 492 ? 12.132 -0.495 16.021 1.00 74.38 492 GLY A C 1
ATOM 3865 O O . GLY A 1 492 ? 12.741 -1.320 15.337 1.00 74.38 492 GLY A O 1
ATOM 3866 N N . ASN A 1 493 ? 11.140 0.227 15.495 1.00 79.62 493 ASN A N 1
ATOM 3867 C CA . ASN A 1 493 ? 10.571 0.052 14.147 1.00 79.62 493 ASN A CA 1
ATOM 3868 C C . ASN A 1 493 ? 10.287 -1.420 13.785 1.00 79.62 493 ASN A C 1
ATOM 3870 O O . ASN A 1 493 ? 10.803 -1.920 12.781 1.00 79.62 493 ASN A O 1
ATOM 3874 N N . PRO A 1 494 ? 9.496 -2.151 14.582 1.00 85.25 494 PRO A N 1
ATOM 3875 C CA . PRO A 1 494 ? 9.047 -3.489 14.217 1.00 85.25 494 PRO A CA 1
ATOM 3876 C C . PRO A 1 494 ? 8.065 -3.426 13.037 1.00 85.25 494 PRO A C 1
ATOM 3878 O O . PRO A 1 494 ? 7.474 -2.380 12.777 1.00 85.25 494 PRO A O 1
ATOM 3881 N N . TYR A 1 495 ? 7.814 -4.563 12.382 1.00 89.19 495 TYR A N 1
ATOM 3882 C CA . TYR A 1 495 ? 6.624 -4.729 11.534 1.00 89.19 495 TYR A CA 1
ATOM 3883 C C . TYR A 1 495 ? 5.432 -5.216 12.359 1.00 89.19 495 TYR A C 1
ATOM 3885 O O . TYR A 1 495 ? 5.589 -5.773 13.449 1.00 89.19 495 TYR A O 1
ATOM 3893 N N . GLY A 1 496 ? 4.224 -5.036 11.834 1.00 93.44 496 GLY A N 1
ATOM 3894 C CA . GLY A 1 496 ? 3.013 -5.426 12.542 1.00 93.44 496 GLY A CA 1
ATOM 3895 C C . GLY A 1 496 ? 1.744 -4.859 11.927 1.00 93.44 496 GLY A C 1
ATOM 3896 O O . GLY A 1 496 ? 1.716 -4.472 10.761 1.00 93.44 496 GLY A O 1
ATOM 3897 N N . PHE A 1 497 ? 0.682 -4.834 12.726 1.00 97.75 497 PHE A N 1
ATOM 3898 C CA . PHE A 1 497 ? -0.593 -4.221 12.364 1.00 97.75 497 PHE A CA 1
ATOM 3899 C C . PHE A 1 497 ? -1.433 -3.892 13.606 1.00 97.75 497 PHE A C 1
ATOM 3901 O O . PHE A 1 497 ? -1.124 -4.316 14.723 1.00 97.75 497 PHE A O 1
ATOM 3908 N N . MET A 1 498 ? -2.529 -3.158 13.408 1.00 97.94 498 MET A N 1
ATOM 3909 C CA . MET A 1 498 ? -3.516 -2.854 14.447 1.00 97.94 498 MET A CA 1
ATOM 3910 C C . MET A 1 498 ? -4.703 -3.824 14.419 1.00 97.94 498 MET A C 1
ATOM 3912 O O . MET A 1 498 ? -5.368 -4.005 13.400 1.00 97.94 498 MET A O 1
ATOM 3916 N N . GLU A 1 499 ? -5.020 -4.406 15.571 1.00 98.50 499 GLU A N 1
ATOM 3917 C CA . GLU A 1 499 ? -6.227 -5.191 15.818 1.00 98.50 499 GLU A CA 1
ATOM 3918 C C . GLU A 1 499 ? -7.342 -4.295 16.376 1.00 98.50 499 GLU A C 1
ATOM 3920 O O . GLU A 1 499 ? -7.126 -3.515 17.308 1.00 98.50 499 GLU A O 1
ATOM 3925 N N . LEU A 1 500 ? -8.562 -4.448 15.848 1.00 98.38 500 LEU A N 1
ATOM 3926 C CA . LEU A 1 500 ? -9.743 -3.711 16.304 1.00 98.38 500 LEU A CA 1
ATOM 3927 C C . LEU A 1 500 ? -10.808 -4.660 16.852 1.00 98.38 500 LEU A C 1
ATOM 3929 O O . LEU A 1 500 ? -11.181 -5.642 16.211 1.00 98.38 500 LEU A O 1
ATOM 3933 N N . SER A 1 501 ? -11.346 -4.346 18.028 1.00 97.69 501 SER A N 1
ATOM 3934 C CA . SER A 1 501 ? -12.466 -5.075 18.635 1.00 97.69 501 SER A CA 1
ATOM 3935 C C . SER A 1 501 ? -13.519 -4.111 19.153 1.00 97.69 501 SER A C 1
ATOM 3937 O O . SER A 1 501 ? -13.197 -3.103 19.773 1.00 97.69 501 SER A O 1
ATOM 3939 N N . PHE A 1 502 ? -14.791 -4.434 18.935 1.00 97.88 502 PHE A N 1
ATOM 3940 C CA . PHE A 1 502 ? -15.898 -3.538 19.254 1.00 97.88 502 PHE A CA 1
ATOM 3941 C C . PHE A 1 502 ? -16.869 -4.186 20.238 1.00 97.88 502 PHE A C 1
ATOM 3943 O O . PHE A 1 502 ? -17.241 -5.352 20.110 1.00 97.88 502 PHE A O 1
ATOM 3950 N N . SER A 1 503 ? -17.321 -3.390 21.197 1.00 96.50 503 SER A N 1
ATOM 3951 C CA . SER A 1 503 ? -18.448 -3.673 22.084 1.00 96.50 503 SER A CA 1
ATOM 3952 C C . SER A 1 503 ? -19.481 -2.550 21.958 1.00 96.50 503 SER A C 1
ATOM 3954 O O . SER A 1 503 ? -19.318 -1.646 21.146 1.00 96.50 503 SER A O 1
ATOM 3956 N N . LYS A 1 504 ? -20.558 -2.580 22.748 1.00 95.69 504 LYS A N 1
ATOM 3957 C CA . LYS A 1 504 ? -21.563 -1.502 22.727 1.00 95.69 504 LYS A CA 1
ATOM 3958 C C . LYS A 1 504 ? -20.999 -0.150 23.165 1.00 95.69 504 LYS A C 1
ATOM 3960 O O . LYS A 1 504 ? -21.474 0.880 22.693 1.00 95.69 504 LYS A O 1
ATOM 3965 N N . ASP A 1 505 ? -19.996 -0.172 24.038 1.00 96.31 505 ASP A N 1
ATOM 3966 C CA . ASP A 1 505 ? -19.489 1.027 24.707 1.00 96.31 505 ASP A CA 1
ATOM 3967 C C . ASP A 1 505 ? -18.041 1.354 24.345 1.00 96.31 505 ASP A C 1
ATOM 3969 O O . ASP A 1 505 ? -17.621 2.490 24.542 1.00 96.31 505 ASP A O 1
ATOM 3973 N N . TRP A 1 506 ? -17.291 0.399 23.788 1.00 97.94 506 TRP A N 1
ATOM 3974 C CA . TRP A 1 506 ? -15.853 0.541 23.558 1.00 97.94 506 TRP A CA 1
ATOM 3975 C C . TRP A 1 506 ? -15.411 -0.005 22.206 1.00 97.94 506 TRP A C 1
ATOM 3977 O O . TRP A 1 506 ? -15.755 -1.137 21.853 1.00 97.94 506 TRP A O 1
ATOM 3987 N N . LEU A 1 507 ? -14.580 0.776 21.522 1.00 98.25 507 LEU A N 1
ATOM 3988 C CA . LEU A 1 507 ? -13.652 0.335 20.489 1.00 98.25 507 LEU A CA 1
ATOM 3989 C C . LEU A 1 507 ? -12.291 0.101 21.155 1.00 98.25 507 LEU A C 1
ATOM 3991 O O . LEU A 1 507 ? -11.736 1.003 21.773 1.00 98.25 507 LEU A O 1
ATOM 3995 N N . LYS A 1 508 ? -11.755 -1.109 21.048 1.00 98.50 508 LYS A N 1
ATOM 3996 C CA . LYS A 1 508 ? -10.402 -1.455 21.481 1.00 98.50 508 LYS A CA 1
ATOM 3997 C C . LYS A 1 508 ? -9.483 -1.456 20.266 1.00 98.50 508 LYS A C 1
ATOM 3999 O O . LYS A 1 508 ? -9.777 -2.168 19.308 1.00 98.50 508 LYS A O 1
ATOM 4004 N N . VAL A 1 509 ? -8.388 -0.710 20.343 1.00 98.31 509 VAL A N 1
ATOM 4005 C CA . VAL A 1 509 ? -7.281 -0.736 19.377 1.00 98.31 509 VAL A CA 1
ATOM 4006 C C . VAL A 1 509 ? -6.088 -1.393 20.053 1.00 98.31 509 VAL A C 1
ATOM 4008 O O . VAL A 1 509 ? -5.802 -1.072 21.209 1.00 98.31 509 VAL A O 1
ATOM 4011 N N . GLN A 1 510 ? -5.418 -2.325 19.380 1.00 98.25 510 GLN A N 1
ATOM 4012 C CA . GLN A 1 510 ? -4.249 -3.000 19.934 1.00 98.25 510 GLN A CA 1
ATOM 4013 C C . GLN A 1 510 ? -3.197 -3.286 18.863 1.00 98.25 510 GLN A C 1
ATOM 4015 O O . GLN A 1 510 ? -3.507 -3.882 17.839 1.00 98.25 510 GLN A O 1
ATOM 4020 N N . PHE A 1 511 ? -1.953 -2.893 19.122 1.00 97.94 511 PHE A N 1
ATOM 4021 C CA . PHE A 1 511 ? -0.820 -3.203 18.260 1.00 97.94 511 PHE A CA 1
ATOM 4022 C C . PHE A 1 511 ? -0.427 -4.681 18.388 1.00 97.94 511 PHE A C 1
ATOM 4024 O O . PHE A 1 511 ? -0.296 -5.192 19.507 1.00 97.94 511 PHE A O 1
ATOM 4031 N N . ALA A 1 512 ? -0.226 -5.349 17.253 1.00 97.06 512 ALA A N 1
ATOM 4032 C CA . ALA A 1 512 ? 0.213 -6.734 17.145 1.00 97.06 512 ALA A CA 1
ATOM 4033 C C . ALA A 1 512 ? 1.498 -6.832 16.308 1.00 97.06 512 ALA A C 1
ATOM 4035 O O . ALA A 1 512 ? 1.600 -6.243 15.232 1.00 97.06 512 ALA A O 1
ATOM 4036 N N . THR A 1 513 ? 2.474 -7.591 16.804 1.00 95.56 513 THR A N 1
ATOM 4037 C CA . THR A 1 513 ? 3.812 -7.752 16.216 1.00 95.56 513 THR A CA 1
ATOM 4038 C C . THR A 1 513 ? 4.413 -9.123 16.578 1.00 95.56 513 THR A C 1
ATOM 4040 O O . THR A 1 513 ? 3.730 -9.982 17.141 1.00 95.56 513 THR A O 1
ATOM 4043 N N . PHE A 1 514 ? 5.675 -9.364 16.229 1.00 93.12 514 PHE A N 1
ATOM 4044 C CA . PHE A 1 514 ? 6.390 -10.619 16.452 1.00 93.12 514 PHE A CA 1
ATOM 4045 C C . PHE A 1 514 ? 6.730 -10.832 17.933 1.00 93.12 514 PHE A C 1
ATOM 4047 O O . PHE A 1 514 ? 7.257 -9.937 18.595 1.00 93.12 514 PHE A O 1
ATOM 4054 N N . ASP A 1 515 ? 6.476 -12.027 18.466 1.00 93.75 515 ASP A N 1
ATOM 4055 C CA . ASP A 1 515 ? 7.031 -12.417 19.767 1.00 93.75 515 ASP A CA 1
ATOM 4056 C C . ASP A 1 515 ? 8.520 -12.792 19.690 1.00 93.75 515 ASP A C 1
ATOM 4058 O O . ASP A 1 515 ? 9.125 -12.852 18.622 1.00 93.75 515 ASP A O 1
ATOM 4062 N N . ASN A 1 516 ? 9.124 -13.071 20.844 1.00 91.25 516 ASN A N 1
ATOM 4063 C CA . ASN A 1 516 ? 10.542 -13.417 20.939 1.00 91.25 516 ASN A CA 1
ATOM 4064 C C . ASN A 1 516 ? 10.892 -14.843 20.467 1.00 91.25 516 ASN A C 1
ATOM 4066 O O . ASN A 1 516 ? 12.045 -15.249 20.600 1.00 91.25 516 ASN A O 1
ATOM 4070 N N . GLN A 1 517 ? 9.925 -15.624 19.972 1.00 93.06 517 GLN A N 1
ATOM 4071 C CA . GLN A 1 517 ? 10.169 -16.962 19.422 1.00 93.06 517 GLN A CA 1
ATOM 4072 C C . GLN A 1 517 ? 10.426 -16.935 17.913 1.00 93.06 517 GLN A C 1
ATOM 4074 O O . GLN A 1 517 ? 10.828 -17.958 17.350 1.00 93.06 517 GLN A O 1
ATOM 4079 N N . TRP A 1 518 ? 10.211 -15.787 17.267 1.00 91.44 518 TRP A N 1
ATOM 4080 C CA . TRP A 1 518 ? 10.573 -15.579 15.874 1.00 91.44 518 TRP A CA 1
ATOM 4081 C C . TRP A 1 518 ? 12.088 -15.592 15.682 1.00 91.44 518 TRP A C 1
ATOM 4083 O O . TRP A 1 518 ? 12.832 -14.922 16.396 1.00 91.44 518 TRP A O 1
ATOM 4093 N N . THR A 1 519 ? 12.540 -16.319 14.662 1.00 89.50 519 THR A N 1
ATOM 4094 C CA . THR A 1 519 ? 13.891 -16.167 14.111 1.00 89.50 519 THR A CA 1
ATOM 4095 C C . THR A 1 519 ? 13.783 -15.959 12.613 1.00 89.50 519 THR A C 1
ATOM 4097 O O . THR A 1 519 ? 13.100 -16.726 11.936 1.00 89.50 519 THR A O 1
ATOM 4100 N N . PHE A 1 520 ? 14.460 -14.944 12.088 1.00 84.62 520 PHE A N 1
ATOM 4101 C CA . PHE A 1 520 ? 14.334 -14.553 10.689 1.00 84.62 520 PHE A CA 1
ATOM 4102 C C . PHE A 1 520 ? 15.509 -15.088 9.874 1.00 84.62 520 PHE A C 1
ATOM 4104 O O . PHE A 1 520 ? 16.668 -14.840 10.198 1.00 84.62 520 PHE A O 1
ATOM 4111 N N . GLY A 1 521 ? 15.206 -15.845 8.819 1.00 79.12 521 GLY A N 1
ATOM 4112 C CA . GLY A 1 521 ? 16.211 -16.507 7.982 1.00 79.12 521 GLY A CA 1
ATOM 4113 C C . GLY A 1 521 ? 16.839 -15.613 6.906 1.00 79.12 521 GLY A C 1
ATOM 4114 O O . GLY A 1 521 ? 17.654 -16.076 6.108 1.00 79.12 521 GLY A O 1
ATOM 4115 N N . GLY A 1 522 ? 16.455 -14.332 6.845 1.00 75.31 522 GLY A N 1
ATOM 4116 C CA . GLY A 1 522 ? 16.914 -13.383 5.835 1.00 75.31 522 GLY A CA 1
ATOM 4117 C C . GLY A 1 522 ? 16.591 -13.798 4.413 1.00 75.31 522 GLY A C 1
ATOM 4118 O O . GLY A 1 522 ? 15.428 -13.804 3.989 1.00 75.31 522 GLY A O 1
ATOM 4119 N N . LEU A 1 523 ? 17.636 -14.099 3.642 1.00 75.44 523 LEU A N 1
ATOM 4120 C CA . LEU A 1 523 ? 17.467 -14.504 2.250 1.00 75.44 523 LEU A CA 1
ATOM 4121 C C . LEU A 1 523 ? 16.846 -15.910 2.136 1.00 75.44 523 LEU A C 1
ATOM 4123 O O . LEU A 1 523 ? 16.153 -16.179 1.154 1.00 75.44 523 LEU A O 1
ATOM 4127 N N . ASP A 1 524 ? 17.004 -16.761 3.156 1.00 77.69 524 ASP A N 1
ATOM 4128 C CA . ASP A 1 524 ? 16.455 -18.118 3.197 1.00 77.69 524 ASP A CA 1
ATOM 4129 C C . ASP A 1 524 ? 15.156 -18.181 4.015 1.00 77.69 524 ASP A C 1
ATOM 4131 O O . ASP A 1 524 ? 15.149 -18.066 5.241 1.00 77.69 524 ASP A O 1
ATOM 4135 N N . TRP A 1 525 ? 14.030 -18.408 3.334 1.00 78.44 525 TRP A N 1
ATOM 4136 C CA . TRP A 1 525 ? 12.735 -18.562 4.004 1.00 78.44 525 TRP A CA 1
ATOM 4137 C C . TRP A 1 525 ? 12.722 -19.787 4.915 1.00 78.44 525 TRP A C 1
ATOM 4139 O O . TRP A 1 525 ? 12.156 -19.738 6.002 1.00 78.44 525 TRP A O 1
ATOM 4149 N N . ASN A 1 526 ? 13.365 -20.880 4.501 1.00 86.25 526 ASN A N 1
ATOM 4150 C CA . ASN A 1 526 ? 13.317 -22.144 5.230 1.00 86.25 526 ASN A CA 1
ATOM 4151 C C . ASN A 1 526 ? 14.090 -22.081 6.553 1.00 86.25 526 ASN A C 1
ATOM 4153 O O . ASN A 1 526 ? 13.830 -22.880 7.450 1.00 86.25 526 ASN A O 1
ATOM 4157 N N . ALA A 1 527 ? 15.001 -21.115 6.690 1.00 84.81 527 ALA A N 1
ATOM 4158 C CA . ALA A 1 527 ? 15.681 -20.802 7.941 1.00 84.81 527 ALA A CA 1
ATOM 4159 C C . ALA A 1 527 ? 14.832 -19.932 8.893 1.00 84.81 527 ALA A C 1
ATOM 4161 O O . ALA A 1 527 ? 15.213 -19.731 10.047 1.00 84.81 527 ALA A O 1
ATOM 4162 N N . THR A 1 528 ? 13.679 -19.423 8.444 1.00 87.38 528 THR A N 1
ATOM 4163 C CA . THR A 1 528 ? 12.760 -18.655 9.291 1.00 87.38 528 THR A CA 1
ATOM 4164 C C . THR A 1 528 ? 11.969 -19.592 10.197 1.00 87.38 528 THR A C 1
ATOM 4166 O O . THR A 1 528 ? 11.279 -20.503 9.736 1.00 87.38 528 THR A O 1
ATOM 4169 N N . ARG A 1 529 ? 12.013 -19.337 11.506 1.00 92.62 529 ARG A N 1
ATOM 4170 C CA . ARG A 1 529 ? 11.150 -19.997 12.486 1.00 92.62 529 ARG A CA 1
ATOM 4171 C C . ARG A 1 529 ? 10.022 -19.048 12.851 1.00 92.62 529 ARG A C 1
ATOM 4173 O O . ARG A 1 529 ? 10.249 -18.012 13.470 1.00 92.62 529 ARG A O 1
ATOM 4180 N N . VAL A 1 530 ? 8.806 -19.435 12.482 1.00 92.62 530 VAL A N 1
ATOM 4181 C CA . VAL A 1 530 ? 7.586 -18.711 12.848 1.00 92.62 530 VAL A CA 1
ATOM 4182 C C . VAL A 1 530 ? 7.365 -18.816 14.360 1.00 92.62 530 VAL A C 1
ATOM 4184 O O . VAL A 1 530 ? 7.248 -19.921 14.895 1.00 92.62 530 VAL A O 1
ATOM 4187 N N . GLY A 1 531 ? 7.326 -17.665 15.032 1.00 95.06 531 GLY A N 1
ATOM 4188 C CA . GLY A 1 531 ? 6.895 -17.518 16.422 1.00 95.06 531 GLY A CA 1
ATOM 4189 C C . GLY A 1 531 ? 5.408 -17.164 16.533 1.00 95.06 531 GLY A C 1
ATOM 4190 O O . GLY A 1 531 ? 4.627 -17.363 15.598 1.00 95.06 531 GLY A O 1
ATOM 4191 N N . GLY A 1 532 ? 5.010 -16.632 17.684 1.00 96.44 532 GLY A N 1
ATOM 4192 C CA . GLY A 1 532 ? 3.643 -16.209 17.985 1.00 96.44 532 GLY A CA 1
ATOM 4193 C C . GLY A 1 532 ? 3.363 -14.728 17.713 1.00 96.44 532 GLY A C 1
ATOM 4194 O O . GLY A 1 532 ? 4.208 -13.981 17.211 1.00 96.44 532 GLY A O 1
ATOM 4195 N N . VAL A 1 533 ? 2.143 -14.309 18.065 1.00 96.44 533 VAL A N 1
ATOM 4196 C CA . VAL A 1 533 ? 1.691 -12.911 18.020 1.00 96.44 533 VAL A CA 1
ATOM 4197 C C . VAL A 1 533 ? 1.902 -12.266 19.388 1.00 96.44 533 VAL A C 1
ATOM 4199 O O . VAL A 1 533 ? 1.231 -12.611 20.363 1.00 96.44 533 VAL A O 1
ATOM 4202 N N . GLN A 1 534 ? 2.802 -11.290 19.455 1.00 95.25 534 GLN A N 1
ATOM 4203 C CA . GLN A 1 534 ? 2.967 -10.417 20.609 1.00 95.25 534 GLN A CA 1
ATOM 4204 C C . GLN A 1 534 ? 2.044 -9.207 20.473 1.00 95.25 534 GLN A C 1
ATOM 4206 O O . GLN A 1 534 ? 1.924 -8.617 19.403 1.00 95.25 534 GLN A O 1
ATOM 4211 N N . ARG A 1 535 ? 1.411 -8.800 21.576 1.00 95.56 535 ARG A N 1
ATOM 4212 C CA . ARG A 1 535 ? 0.552 -7.611 21.615 1.00 95.56 535 ARG A CA 1
ATOM 4213 C C . ARG A 1 535 ? 1.166 -6.526 22.491 1.00 95.56 535 ARG A C 1
ATOM 4215 O O . ARG A 1 535 ? 1.645 -6.830 23.584 1.00 95.56 535 ARG A O 1
ATOM 4222 N N . GLY A 1 536 ? 1.147 -5.292 21.993 1.00 94.75 536 GLY A N 1
ATOM 4223 C CA . GLY A 1 536 ? 1.757 -4.117 22.615 1.00 94.75 536 GLY A CA 1
ATOM 4224 C C . GLY A 1 536 ? 0.733 -3.055 22.987 1.00 94.75 536 GLY A C 1
ATOM 4225 O O . GLY A 1 536 ? -0.259 -3.360 23.661 1.00 94.75 536 GLY A O 1
ATOM 4226 N N . HIS A 1 537 ? 0.994 -1.819 22.551 1.00 97.00 537 HIS A N 1
ATOM 4227 C CA . HIS A 1 537 ? 0.157 -0.650 22.800 1.00 97.00 537 HIS A CA 1
ATOM 4228 C C . HIS A 1 537 ? -1.327 -0.964 22.622 1.00 97.00 537 HIS A C 1
ATOM 4230 O O . HIS A 1 537 ? -1.739 -1.542 21.615 1.00 97.00 537 HIS A O 1
ATOM 4236 N N . CYS A 1 538 ? -2.135 -0.612 23.618 1.00 98.25 538 CYS A N 1
ATOM 4237 C CA . CYS A 1 538 ? -3.547 -0.953 23.636 1.00 98.25 538 CYS A CA 1
ATOM 4238 C C . CYS A 1 538 ? -4.376 0.153 24.278 1.00 98.25 538 CYS A C 1
ATOM 4240 O O . CYS A 1 538 ? -4.081 0.607 25.386 1.00 98.25 538 CYS A O 1
ATOM 4242 N N . TRP A 1 539 ? -5.466 0.533 23.613 1.00 98.44 539 TRP A N 1
ATOM 4243 C CA . TRP A 1 539 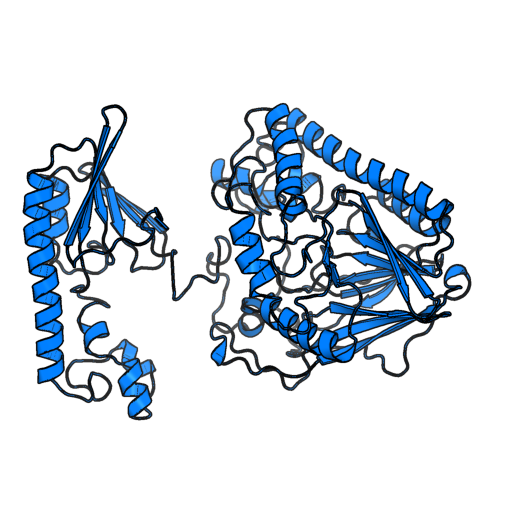? -6.336 1.619 24.049 1.00 98.44 539 TRP A CA 1
ATOM 4244 C C . TRP A 1 539 ? -7.817 1.282 23.895 1.00 98.44 539 TRP A C 1
ATOM 4246 O O . TRP A 1 539 ? -8.237 0.681 22.905 1.00 98.44 539 TRP A O 1
ATOM 4256 N N . PHE A 1 540 ? -8.623 1.716 24.862 1.00 98.50 540 PHE A N 1
ATOM 4257 C CA . PHE A 1 540 ? -10.078 1.675 24.806 1.00 98.50 540 PHE A CA 1
ATOM 4258 C C . PHE A 1 540 ? -10.635 3.066 24.507 1.00 98.50 540 PHE A C 1
ATOM 4260 O O . PHE A 1 540 ? -10.580 3.965 25.345 1.00 98.50 540 PHE A O 1
ATOM 4267 N N . ILE A 1 541 ? -11.216 3.216 23.322 1.00 98.31 541 ILE A N 1
ATOM 4268 C CA . ILE A 1 541 ? -11.916 4.406 22.842 1.00 98.31 541 ILE A CA 1
ATOM 4269 C C . ILE A 1 541 ? -13.404 4.261 23.199 1.00 98.31 541 ILE A C 1
ATOM 4271 O O . ILE A 1 541 ? -14.058 3.333 22.706 1.00 98.31 541 ILE A O 1
ATOM 4275 N N . PRO A 1 542 ? -13.973 5.122 24.059 1.00 97.00 542 PRO A N 1
ATOM 4276 C CA . PRO A 1 542 ? -15.367 5.012 24.448 1.00 97.00 542 PRO A CA 1
ATOM 4277 C C . PRO A 1 542 ? -16.267 5.481 23.311 1.00 97.00 542 PRO A C 1
ATOM 4279 O O . PRO A 1 542 ? -15.920 6.366 22.533 1.00 97.00 542 PRO A O 1
ATOM 4282 N N . ARG A 1 543 ? -17.498 4.975 23.259 1.00 93.69 543 ARG A N 1
ATOM 4283 C CA . ARG A 1 543 ? -18.535 5.505 22.360 1.00 93.69 543 ARG A CA 1
ATOM 4284 C C . ARG A 1 543 ? -18.791 7.003 22.590 1.00 93.69 543 ARG A C 1
ATOM 4286 O O . ARG A 1 543 ? -19.205 7.707 21.676 1.00 93.69 543 ARG A O 1
ATOM 4293 N N . THR A 1 544 ? -18.507 7.492 23.796 1.00 92.19 544 THR A N 1
ATOM 4294 C CA . THR A 1 544 ? -18.529 8.907 24.188 1.00 92.19 544 THR A CA 1
ATOM 4295 C C . THR A 1 544 ? -17.152 9.576 24.058 1.00 92.19 544 THR A C 1
ATOM 4297 O O . THR A 1 544 ? -16.812 10.443 24.854 1.00 92.19 544 THR A O 1
ATOM 4300 N N . PHE A 1 545 ? -16.338 9.208 23.061 1.00 91.81 545 PHE A N 1
ATOM 4301 C CA . PHE A 1 545 ? -14.963 9.714 22.869 1.00 91.81 545 PHE A CA 1
ATOM 4302 C C . PHE A 1 545 ? -14.822 11.249 22.852 1.00 91.81 545 PHE A C 1
ATOM 4304 O O . PHE A 1 545 ? -13.766 11.787 23.166 1.00 91.81 545 PHE A O 1
ATOM 4311 N N . ARG A 1 546 ? -15.904 11.975 22.543 1.00 89.62 546 ARG A N 1
ATOM 4312 C CA . ARG A 1 546 ? -15.963 13.446 22.628 1.00 89.62 546 ARG A CA 1
ATOM 4313 C C . ARG A 1 546 ? -15.965 13.992 24.065 1.00 89.62 546 ARG A C 1
ATOM 4315 O O . ARG A 1 546 ? -15.671 15.163 24.271 1.00 89.62 546 ARG A O 1
ATOM 4322 N N . GLU A 1 547 ? -16.325 13.167 25.043 1.00 91.12 547 GLU A N 1
ATOM 4323 C CA . GLU A 1 547 ? -16.398 13.492 26.475 1.00 91.12 547 GLU A CA 1
ATOM 4324 C C . GLU A 1 547 ? -15.215 12.897 27.255 1.00 91.12 547 GLU A C 1
ATOM 4326 O O . GLU A 1 547 ? -14.792 13.444 28.271 1.00 91.12 547 GLU A O 1
ATOM 4331 N N . SER A 1 548 ? -14.669 11.774 26.783 1.00 90.50 548 SER A N 1
ATOM 4332 C CA . SER A 1 548 ? -13.532 11.081 27.385 1.00 90.50 548 SER A CA 1
ATOM 4333 C C . SER A 1 548 ? -12.594 10.580 26.296 1.00 90.50 548 SER A C 1
ATOM 4335 O O . SER A 1 548 ? -13.012 9.817 25.437 1.00 90.50 548 SER A O 1
ATOM 4337 N N . LEU A 1 549 ? -11.306 10.917 26.384 1.00 91.31 549 LEU A N 1
ATOM 4338 C CA . LEU A 1 549 ? -10.271 10.475 25.434 1.00 91.31 549 LEU A CA 1
ATOM 4339 C C . LEU A 1 549 ? -9.957 8.965 25.518 1.00 91.31 549 LEU A C 1
ATOM 4341 O O . LEU A 1 549 ? -8.988 8.486 24.934 1.00 91.31 549 LEU A O 1
ATOM 4345 N N . GLY A 1 550 ? -10.733 8.214 26.296 1.00 94.81 550 GLY A N 1
ATOM 4346 C CA . GLY A 1 550 ? -10.514 6.802 26.542 1.00 94.81 550 GLY A CA 1
ATOM 4347 C C . GLY A 1 550 ? -9.422 6.505 27.553 1.00 94.81 550 GLY A C 1
ATOM 4348 O O . GLY A 1 550 ? -8.926 7.387 28.257 1.00 94.81 550 GLY A O 1
ATOM 4349 N N . VAL A 1 551 ? -9.119 5.217 27.673 1.00 96.56 551 VAL A N 1
ATOM 4350 C CA . VAL A 1 551 ? -8.212 4.691 28.692 1.00 96.56 551 VAL A CA 1
ATOM 4351 C C . VAL A 1 551 ? -7.267 3.667 28.094 1.00 96.56 551 VAL A C 1
ATOM 4353 O O . VAL A 1 551 ? -7.660 2.829 27.282 1.00 96.56 551 VAL A O 1
ATOM 4356 N N . GLU A 1 552 ? -6.021 3.710 28.541 1.00 97.38 552 GLU A N 1
ATOM 4357 C CA . GLU A 1 552 ? -5.041 2.691 28.205 1.00 97.38 552 GLU A CA 1
ATOM 4358 C C . GLU A 1 552 ? -5.444 1.328 28.783 1.00 97.38 552 GLU A C 1
ATOM 4360 O O . GLU A 1 552 ? -5.965 1.223 29.901 1.00 97.38 552 GLU A O 1
ATOM 4365 N N . CYS A 1 553 ? -5.197 0.258 28.032 1.00 97.38 553 CYS A N 1
ATOM 4366 C CA . CYS A 1 553 ? -5.384 -1.091 28.541 1.00 97.38 553 CYS A CA 1
ATOM 4367 C C . CYS A 1 553 ? -4.355 -1.396 29.633 1.00 97.38 553 CYS A C 1
ATOM 4369 O O . CYS A 1 553 ? -3.172 -1.107 29.495 1.00 97.38 553 CYS A O 1
ATOM 4371 N N . LYS A 1 554 ? -4.762 -2.134 30.670 1.00 96.06 554 LYS A N 1
ATOM 4372 C CA . LYS A 1 554 ? -3.826 -2.628 31.700 1.00 96.06 554 LYS A CA 1
ATOM 4373 C C . LYS A 1 554 ? -2.717 -3.533 31.148 1.00 96.06 554 LYS A C 1
ATOM 4375 O O . LYS A 1 554 ? -1.700 -3.701 31.803 1.00 96.06 554 LYS A O 1
ATOM 4380 N N . SER A 1 555 ? -2.947 -4.149 29.990 1.00 92.69 555 SER A N 1
ATOM 4381 C CA . SER A 1 555 ? -1.998 -5.024 29.296 1.00 92.69 555 SER A CA 1
ATOM 4382 C C . SER A 1 555 ? -1.130 -4.290 28.270 1.00 92.69 555 SER A C 1
ATOM 4384 O O . SER A 1 555 ? -0.465 -4.955 27.484 1.00 92.69 555 SER A O 1
ATOM 4386 N N . SER A 1 556 ? -1.224 -2.960 28.185 1.00 94.19 556 SER A N 1
ATOM 4387 C CA . SER A 1 556 ? -0.483 -2.170 27.202 1.00 94.19 556 SER A CA 1
ATOM 4388 C C . SER A 1 556 ? 1.022 -2.252 27.467 1.00 94.19 556 SER A C 1
ATOM 4390 O O . SER A 1 556 ? 1.461 -2.192 28.617 1.00 94.19 556 SER A O 1
ATOM 4392 N N . VAL A 1 557 ? 1.801 -2.385 26.396 1.00 91.38 557 VAL A N 1
ATOM 4393 C CA . VAL A 1 557 ? 3.266 -2.315 26.409 1.00 91.38 557 VAL A CA 1
ATOM 4394 C C . VAL A 1 557 ? 3.667 -1.295 25.351 1.00 91.38 557 VAL A C 1
ATOM 4396 O O . VAL A 1 557 ? 3.465 -1.537 24.163 1.00 91.38 557 VAL A O 1
ATOM 4399 N N . ASN A 1 558 ? 4.173 -0.144 25.798 1.00 86.50 558 ASN A N 1
ATOM 4400 C CA . ASN A 1 558 ? 4.443 1.010 24.933 1.00 86.50 558 ASN A CA 1
ATOM 4401 C C . ASN A 1 558 ? 5.903 1.145 24.499 1.00 86.50 558 ASN A C 1
ATOM 4403 O O . ASN A 1 558 ? 6.149 1.872 23.543 1.00 86.50 558 ASN A O 1
ATOM 4407 N N . GLY A 1 559 ? 6.832 0.491 25.201 1.00 77.38 559 GLY A N 1
ATOM 4408 C CA . GLY A 1 559 ? 8.249 0.497 24.835 1.00 77.38 559 GLY A CA 1
ATOM 4409 C C . GLY A 1 559 ? 8.558 -0.447 23.672 1.00 77.38 559 GLY A C 1
ATOM 4410 O O . GLY A 1 559 ? 7.640 -0.975 23.036 1.00 77.38 559 GLY A O 1
ATOM 4411 N N . ALA A 1 560 ? 9.845 -0.699 23.438 1.00 79.94 560 ALA A N 1
ATOM 4412 C CA . ALA A 1 560 ? 10.308 -1.601 22.387 1.00 79.94 560 ALA A CA 1
ATOM 4413 C C . ALA A 1 560 ? 9.635 -2.982 22.474 1.00 79.94 560 ALA A C 1
ATOM 4415 O O . ALA A 1 560 ? 9.684 -3.678 23.494 1.00 79.94 560 ALA A O 1
ATOM 4416 N N . ILE A 1 561 ? 8.962 -3.362 21.389 1.00 81.19 561 ILE A N 1
ATOM 4417 C CA . ILE A 1 561 ? 8.204 -4.606 21.275 1.00 81.19 561 ILE A CA 1
ATOM 4418 C C . ILE A 1 561 ? 8.180 -5.051 19.815 1.00 81.19 561 ILE A C 1
ATOM 4420 O O . ILE A 1 561 ? 8.041 -4.222 18.925 1.00 81.19 561 ILE A O 1
ATOM 4424 N N . GLY A 1 562 ? 8.271 -6.357 19.569 1.00 76.19 562 GLY A N 1
ATOM 4425 C CA . GLY A 1 562 ? 8.392 -6.904 18.218 1.00 76.19 562 GLY A CA 1
ATOM 4426 C C . GLY A 1 562 ? 9.807 -7.391 17.959 1.00 76.19 562 GLY A C 1
ATOM 4427 O O . GLY A 1 562 ? 10.727 -6.590 17.875 1.00 76.19 562 GLY A O 1
ATOM 4428 N N . ALA A 1 563 ? 9.995 -8.707 17.869 1.00 69.69 563 ALA A N 1
ATOM 4429 C CA . ALA A 1 563 ? 11.301 -9.263 17.530 1.00 69.69 563 ALA A CA 1
ATOM 4430 C C . ALA A 1 563 ? 11.666 -8.978 16.056 1.00 69.69 563 ALA A C 1
ATOM 4432 O O . ALA A 1 563 ? 10.797 -9.103 15.192 1.00 69.69 563 ALA A O 1
ATOM 4433 N N . PRO A 1 564 ? 12.938 -8.680 15.743 1.00 65.56 564 PRO A N 1
ATOM 4434 C CA . PRO A 1 564 ? 14.039 -8.454 16.671 1.00 65.56 564 PRO A CA 1
ATOM 4435 C C . PRO A 1 564 ? 13.966 -7.041 17.272 1.00 65.56 564 PRO A C 1
ATOM 4437 O O . PRO A 1 564 ? 13.673 -6.077 16.571 1.00 65.56 564 PRO A O 1
ATOM 4440 N N . ILE A 1 565 ? 14.256 -6.934 18.568 1.00 62.19 565 ILE A N 1
ATOM 4441 C CA . ILE A 1 565 ? 14.494 -5.652 19.236 1.00 62.19 565 ILE A CA 1
ATOM 4442 C C . ILE A 1 565 ? 16.011 -5.519 19.306 1.00 62.19 565 ILE A C 1
ATOM 4444 O O . ILE A 1 565 ? 16.639 -6.351 19.961 1.00 62.19 565 ILE A O 1
ATOM 4448 N N . ASP A 1 566 ? 16.586 -4.547 18.606 1.00 54.03 566 ASP A N 1
ATOM 4449 C CA . ASP A 1 566 ? 18.004 -4.209 18.739 1.00 54.03 566 ASP A CA 1
ATOM 4450 C C . ASP A 1 566 ? 18.140 -2.737 19.144 1.00 54.03 566 ASP A C 1
ATOM 4452 O O . ASP A 1 566 ? 17.342 -1.904 18.709 1.00 54.03 566 ASP A O 1
ATOM 4456 N N . ASP A 1 567 ? 19.121 -2.454 20.001 1.00 41.94 567 ASP A N 1
ATOM 4457 C CA . ASP A 1 567 ? 19.375 -1.147 20.628 1.00 41.94 567 ASP A CA 1
ATOM 4458 C C . ASP A 1 567 ? 20.219 -0.218 19.721 1.00 41.94 567 ASP A C 1
ATOM 4460 O O . ASP A 1 567 ? 20.484 0.932 20.079 1.00 41.94 567 ASP A O 1
ATOM 4464 N N . ASP A 1 568 ? 20.640 -0.693 18.543 1.00 41.00 568 ASP A N 1
ATOM 4465 C CA . ASP A 1 568 ? 21.473 0.061 17.602 1.00 41.00 568 ASP A CA 1
ATOM 4466 C C . ASP A 1 568 ? 20.621 0.992 16.713 1.00 41.00 568 ASP A C 1
ATOM 4468 O O . ASP A 1 568 ? 20.226 0.670 15.588 1.00 41.00 568 ASP A O 1
ATOM 4472 N N . ASP A 1 569 ? 20.376 2.191 17.240 1.00 37.88 569 ASP A N 1
ATOM 4473 C CA . ASP A 1 569 ? 19.671 3.333 16.629 1.00 37.88 569 ASP A CA 1
ATOM 4474 C C . ASP A 1 569 ? 20.455 4.009 15.468 1.00 37.88 569 ASP A C 1
ATOM 4476 O O . ASP A 1 569 ? 20.104 5.099 15.017 1.00 37.88 569 ASP A O 1
ATOM 4480 N N . ASP A 1 570 ? 21.535 3.394 14.971 1.00 33.78 570 ASP A N 1
ATOM 4481 C CA . ASP A 1 570 ? 22.624 4.139 14.319 1.00 33.78 570 ASP A CA 1
ATOM 4482 C C . ASP A 1 570 ? 22.722 4.060 12.782 1.00 33.78 570 ASP A C 1
ATOM 4484 O O . ASP A 1 570 ? 23.646 4.655 12.238 1.00 33.78 570 ASP A O 1
ATOM 4488 N N . ASP A 1 571 ? 21.825 3.401 12.029 1.00 32.78 571 ASP A N 1
ATOM 4489 C CA . ASP A 1 571 ? 22.095 3.257 10.575 1.00 32.78 571 ASP A CA 1
ATOM 4490 C C . ASP A 1 571 ? 20.897 3.193 9.606 1.00 32.78 571 ASP A C 1
ATOM 4492 O O . ASP A 1 571 ? 21.010 2.643 8.509 1.00 32.78 571 ASP A O 1
ATOM 4496 N N . VAL A 1 572 ? 19.751 3.808 9.926 1.00 34.00 572 VAL A N 1
ATOM 4497 C CA . VAL A 1 572 ? 18.673 3.971 8.926 1.00 34.00 572 VAL A CA 1
ATOM 4498 C C . VAL A 1 572 ? 18.224 5.425 8.805 1.00 34.00 572 VAL A C 1
ATOM 4500 O O . VAL A 1 572 ? 17.107 5.793 9.159 1.00 34.00 572 VAL A O 1
ATOM 4503 N N . ASN A 1 573 ? 19.081 6.260 8.210 1.00 25.98 573 ASN A N 1
ATOM 4504 C CA . ASN A 1 573 ? 18.601 7.427 7.468 1.00 25.98 573 ASN A CA 1
ATOM 4505 C C . ASN A 1 573 ? 17.841 6.930 6.226 1.00 25.98 573 ASN A C 1
ATOM 4507 O O . ASN A 1 573 ? 18.346 6.964 5.106 1.00 25.98 573 ASN A O 1
ATOM 4511 N N . ALA A 1 574 ? 16.603 6.477 6.424 1.00 30.23 574 ALA A N 1
ATOM 4512 C CA . ALA A 1 574 ? 15.598 6.406 5.369 1.00 30.23 574 ALA A CA 1
ATOM 4513 C C . ALA A 1 574 ? 15.051 7.820 5.111 1.00 30.23 574 ALA A C 1
ATOM 4515 O O . ALA A 1 574 ? 13.868 8.097 5.264 1.00 30.23 574 ALA A O 1
ATOM 4516 N N . THR A 1 575 ? 15.942 8.751 4.777 1.00 24.70 575 THR A N 1
ATOM 4517 C CA . THR A 1 575 ? 15.579 10.005 4.120 1.00 24.70 575 THR A CA 1
ATOM 4518 C C . THR A 1 575 ? 15.925 9.804 2.657 1.00 24.70 575 THR A C 1
ATOM 4520 O O . THR A 1 575 ? 17.106 9.886 2.316 1.00 24.70 575 THR A O 1
ATOM 4523 N N . ASN A 1 576 ? 14.910 9.442 1.866 1.00 28.06 576 ASN A N 1
ATOM 4524 C CA . ASN A 1 576 ? 14.835 9.358 0.397 1.00 28.06 576 ASN A CA 1
ATOM 4525 C C . ASN A 1 576 ? 14.224 8.027 -0.064 1.00 28.06 576 ASN A C 1
ATOM 4527 O O . ASN A 1 576 ? 14.920 7.243 -0.708 1.00 28.06 576 ASN A O 1
ATOM 4531 N N . VAL A 1 577 ? 12.943 7.791 0.239 1.00 30.23 577 VAL A N 1
ATOM 4532 C CA . VAL A 1 577 ? 11.987 7.242 -0.741 1.00 30.23 577 VAL A CA 1
ATOM 4533 C C . VAL A 1 577 ? 10.617 7.830 -0.461 1.00 30.23 577 VAL A C 1
ATOM 4535 O O . VAL A 1 577 ? 10.207 7.740 0.718 1.00 30.23 577 VAL A O 1
#

Secondary structure (DSSP, 8-state):
------------SSEEEEEEEETTEEEEEEEE--TT-TTTSHHHHHHTHHHHHHHHT--GGGGSS--TT-TTTGGG-HHHHHHHHHHHHHHHHHHHHHHHHHHHH---SEEEEE-SS-TTTS--TTT-HHHHHHHHHT--EEEE-SSSSEEEEE-TTS-EEEEE-TTSSSSTT--TTSTTT---TT-HHHHHHTTHHHHHHHHHHHHHHHH--S-EEE-S--STTT---TTTHHHHHIIIIITTT--TTTTTS-EEE---TGGGTTTS-SBSSSTT--B--SSHHHHHHHHHHHHHHHHT---TTTT-EE---SSEEEEEEETTEEEEEEE---TT-TTTTHHHHHH-HHHHHHHHT--GGGGGSPPTTSTTSGGG-HHHHHHHHHHHHHHHHHHHHHHHHHHHH---SEEEEE-S--HHHHS-HHHHHHHHHHHHHHT-SEEEE-SSSSEEEEEETTSPEEEEE--SSSS--------B-SSEEEEEE-SS---EEEEEEE-SSEEEEEEEEE-TT-B--TT-GGG-B---EEEEEEEEEETTTTT---EE-TT---SS-SSS------S------

Radius of gyration: 28.29 Å; Cα contacts (8 Å, |Δi|>4): 1176; chains: 1; bounding box: 67×66×76 Å

InterPro domains:
  IPR004843 Calcineurin-like, phosphoesterase domain [PF00149] (213-450)
  IPR029052 Metallo-dependent phosphatase-like [G3DSA:3.60.21.10] (3-188)
  IPR029052 Metallo-dependent phosphatase-like [G3DSA:3.60.21.10] (189-522)
  IPR029052 Metallo-dependent phosphatase-like [SSF56300] (13-179)
  IPR029052 Metallo-dependent phosphatase-like [SSF56300] (192-517)
  IPR051558 Metallophosphoesterase Purple Acid Phosphatase [PTHR10161] (194-515)

Organism: NCBI:txid157072

Mean predicted aligned error: 14.78 Å

Sequence (577 aa):
MHLTGRVRWVLRDHYYVDRVAKHGMSVDIFNLDTNHADHHGAKDVCCQCFGYSAKFGLNQSLCDDAQRGDLVCLGGDVAMFDECVAKIETWASESYTRAMQDIKASTATFKIVNTHYSPHYHMNRTKMMQYALCRQAGVTAWFNGHTHGFSHDVAEWGTHFFLNGGGGGYWTRNLPGINNGLVKNGAWRVTLDYYAQVHVAALMAQSAAELHPSRILGHGDNFYWNGVGTDDVKYRLEETFEKVYNATSLQAIPWLNVAGNHDIGGATFICGESDGNFRECEDEDELLRYLDIRFEAQANYTSPHHNRWQLRGHYYVERVVKGGVSVEVYNIDTNHAENHGAKDVCCQCYGYAPKLGLDTWVCGDPQPGDVGCMGGNVSLFNACVAKIESWADESLTRAMDDMKASTATFKIVNTHYSPHYHMDPAKMEKWYKLCREGGVAAWLNGHTHGFNHDIAKWGTHFIQNGGGGGIATSNIPAMDNGQVKTKWVVEGNPYGFMELSFSKDWLKVQFATFDNQWTFGGLDWNATRVGGVQRGHCWFIPRTFRESLGVECKSSVNGAIGAPIDDDDDDVNATNV

Nearest PDB structures (foldseek):
  2bq8-assembly1_X  TM=7.399E-01  e=2.211E-14  Homo sapiens
  1qhw-assembly1_A  TM=7.774E-01  e=4.168E-13  Rattus norvegicus
  7ov3-assembly1_A  TM=7.118E-01  e=3.474E-14  Sus scrofa
  1qfc-assembly1_A  TM=7.668E-01  e=2.880E-11  Rattus norvegicus
  5sce-assembly2_F  TM=1.641E-01  e=5.205E+00  Homo sapiens

Foldseek 3Di:
DDPPDDDPDDDPAQWDWDWDDDDNAIEIEIEHEPQLFQPPHQQLVQQVQVVQCVVVVHDSVCSVPDDQQDCSGVHRPNVSSVVSSVVSVVSRVVNVVVLLVVLQVDPGPAYEYEYADDLVPGHDPVRSCVVVSCQVRVHAEYEYANPLDWDWDADPSHYIYTHHNVPDDQPVLDDPDDPPPPDDPPDPLLLAQSCVLLLQLLQVLQVLVVPVDQAAEAFAPQAPDAAFFLVCLVVRCVPSPCVSNPRPSRLQHAYAYAHELNLQGLQAAQDDGGPPPHDHAPDLVRRLVSSVRSLVSQCVDQDPRNSRRHDPAQWDWDWDDDPNAIEIEIEHEDLLFQASRLQSSQQRLNHQCVVVVHDLVCSLDPDQQPCSGSNRPNPSSVSSSVSSVVRRVVSLVVLLVVLVVDPGLAYAYRYADDLPPTHDPVSSVSVVCSCQNSVHQEYEHEPQQFWWWKAFLQQYIYIYFHVSSPGQFDWDDFDDPPGMGTPAGEEQRFHWGWDWDDDSWWIKIKTKAADPQWDGRNSDPVPTDRDHIDIAWMWIGTSVSSVPNGDTDPPHHRYHDHPPRDPCPDDDPPSRD